Protein 5J49 (pdb70)

InterPro domains:
  IPR005771 UTP--glucose-1-phosphate uridylyltransferase, bacterial/archaeal-type [PTHR43197] (2-286)
  IPR005771 UTP--glucose-1-phosphate uridylyltransferase, bacterial/archaeal-type [TIGR01099] (4-265)
  IPR005771 UTP--glucose-1-phosphate uridylyltransferase, bacterial/archaeal-type [cd02541] (5-272)
  IPR005835 Nucleotidyl transferase domain [PF00483] (11-266)
  IPR029044 Nucleotide-diphospho-sugar transferases [G3DSA:3.90.550.10] (1-293)
  IPR029044 Nucleotide-diphospho-sugar transferases [SSF53448] (4-276)

B-factor: mean 33.37, std 14.98, range [12.01, 99.88]

Foldseek 3Di:
DAAAEEEEEFAAQLPQDPPVSVQGHLQQDDQQHGGLVLLQVVLCVLLVHAEYEYAYEGNVVSVCVQQDDDPVVLVVCVVVVPVVVNVVSCVSRDPRHHYHYDYDHDCQDDLSSVLRCLVVCDQFKYKYAYSLWRWDDVNRQLNVVSVVCVVPVAKEFEWAQADLQFLQVFWAFAADDDDVFKGFTQAIHHRDHSVPGRHRIGTDRIITHGSCLSVLQVPDDADDVRHTDSRSSVRVVSVPDTHMYGHTDTDIQNNSHPVSSVVSSLVVQCVDVVRNVVVVVCVVDPDPDDDD/DAAQEEEEEFAAQLPQDPPVSVQGTLQQDDQQHGGLVLLQVVLCVLLVHAEYEYAYEGNVVSVVVQQDDDPVVVVVCVVVVPPVVVVVSCVSRDPRHHYHYDYDHDCQDDLSSVLSCLVVQDQHKYKYAHSLWRWDAVVRQLNVVSVVCVVPVAKEFEWAQDDLQFQQVFWAFDADDDDVQKGFTPAIDHRDGSVPGRHRIGTDRIITHGSVLNVLQVVDDAPPVRHRPSRSSVRVVSVPDTYMYGHGDTDIQNSSHPVSSVVSSLVVQCVDVPRNVVVVVCVVDPDPDDDD

Organism: Paraburkholderia xenovorans (strain LB400) (NCBI:txid266265)

Sequence (584 aa):
LKVTKAVFPVAGLGTRFLPATKASSPKEMLPIVDKPLIQYAVEEAMAAGITEEMIFVTGRSKRRAIEDHFDKSYEIEAELQARGKDKLLELVRRSSIKPSHVDCFYVRQPEALGLGHAVLCCAEKLVGDNPFAVILADDLLYGTPPVMAQMIEVFDHYHSSVIGVEEIPAQETKSYGIVDGKEWEDSIIKMSGIVVEKPEPNVAPSNLGVVGRYVLKPRIFEHLRALKPGAGGELQLTDAIQSLLADEQVLAYKYHGTRFDCGSKLGYLKATVEFALRHPEVAADFEEYLRTRSPVLEGLKVTKAVFPVAGLGTRFLPATKASSPKEMLPIVDKPLIQYAVEEAMAAGITEMIFVTGRSKRRAIEDHFDKSYEIEAELQARGKDKLLELVRSSIKPSHVDCFYVRQPEALGLGHAVLCCAEKLVGDNPFAVILADDLLYGTPPVMAQMIEVFDHYHSSVIGVEEIPAQETKSYGIVDGKEWEDSIIKMSGIVEKPEPNVAPSNLGVVGRYVLKPRIFEHLRRALKPGAGGELQLTDAIQSLLADEQVLAYKYHGTRFDCGSKKLGYLKATVEFALRHPEVAADFEEYLRTRSPVLEG

Secondary structure (DSSP, 8-state):
----EEEEEE----GGGTTGGGSS-GGG-EETTEEHHHHHHHHHHHTT--EEEEEEBTBHHHHHHHHS--HHHHHHHHHTT-HHHHHHHHTTS-TT-EEEEEE-SS---HHHHHHHTHHHH-SS-EEEE-TTEEEE-SS-HHHHHHHHHHHH-SEEEEEEE--GGGGGGSEEEEEEE-STTEEEEEEEEES--GGG-S-SEEEEEEEEE-THHHHHHHHSPP-SS----HHHHHHHHHTTS-EEEEE--SEEEETTSHHHHHHHHHHHHTT-TTTHHHHHHHHHH--SS---/----EEEEEE----GGGTTGGGSS-GGG-EETTEEHHHHHHHHHHHTT--EEEEEEBTBHHHHHHHHS--HHHHHHHHHTT--HHHHHHHTTS-TT-EEEEEE-SS---HHHHHHHTHHHH-SS-EEEE-TTEEEE-SS-HHHHHHHHHHHH-SEEEEEEE--GGGGGGSEEEEEEEEETTEEEEEEEEES--GGG-S-SEEEEEEEEE-THHHHHHHHSPP-TTS---HHHHHHHHHTTS-EEEEE--SEEEETTSHHHHHHHHHHHHTT-TTTHHHHHHHHHH--S----

Solvent-accessible surface area: 27658 Å² total; per-residue (Å²): 96,74,8,52,19,0,0,0,20,1,28,10,95,8,94,39,15,90,118,67,0,158,72,30,0,42,8,31,17,62,0,57,93,55,15,0,0,16,36,3,2,64,12,0,52,57,11,51,1,36,7,0,1,0,1,1,23,78,35,21,122,9,0,0,56,38,5,16,88,38,131,132,80,30,58,103,24,100,93,207,49,24,93,86,92,10,100,104,30,120,65,28,57,27,117,109,1,40,6,2,0,6,23,12,51,79,96,30,43,46,0,38,2,0,36,25,0,36,53,6,1,35,131,56,14,0,0,0,0,40,2,21,15,4,16,79,10,95,62,43,1,0,13,6,0,18,108,13,3,73,135,58,91,6,0,0,0,0,0,43,102,8,78,68,143,80,1,47,76,36,9,0,0,58,33,65,83,128,55,95,46,14,11,23,16,73,11,8,70,66,115,10,113,37,134,112,24,59,34,56,19,0,22,2,2,3,15,0,1,56,33,130,0,7,102,18,0,145,86,42,97,84,43,121,60,17,46,16,83,7,14,72,0,3,70,42,1,26,83,107,47,69,1,0,0,20,66,25,95,44,72,46,18,64,0,24,39,115,112,6,50,97,111,0,38,51,86,32,8,64,150,31,129,139,61,23,80,110,47,108,80,115,73,171,77,122,68,121,86,179,137,140,103,75,7,50,17,0,0,0,20,1,25,12,94,9,97,42,13,81,118,68,1,154,75,31,1,40,8,29,20,65,0,54,92,54,15,1,0,14,37,3,1,52,13,0,46,58,13,51,1,35,6,0,0,0,0,0,22,85,34,29,76,30,0,0,67,39,5,16,80,43,129,128,83,62,58,100,27,128,92,201,59,32,121,82,89,33,70,106,33,65,58,27,56,32,113,116,1,31,5,0,0,5,29,9,61,91,91,28,43,45,1,40,2,0,38,30,0,41,78,5,1,36,130,57,13,0,0,0,0,37,2,22,15,5,15,69,9,91,79,42,1,0,19,6,0,16,102,9,4,71,129,67,96,5,0,0,0,0,0,38,104,9,82,65,134,84,2,46,76,40,8,0,0,53,37,59,111,140,46,92,36,14,9,69,8,73,12,14,58,58,112,12,110,35,148,113,25,62,35,57,19,0,21,4,2,3,15,0,0,56,33,133,0,8,97,10,0,140,83,31,190,77,34,125,45,25,72,18,71,5,10,65,0,2,71,40,0,28,84,103,45,47,0,0,0,19,61,22,94,45,69,48,16,64,0,25,40,120,112,7,44,101,110,0,40,50,86,29,8,61,156,31,132,141,60,22,81,111,50,110,83,115,74,173,77,117,65,120,94,175,149,136

Nearest PDB structures (foldseek):
  5j49-assembly1_A  TM=1.003E+00  e=2.544E-64  Paraburkholderia xenovorans LB400
  5ve7-assembly1_A  TM=9.934E-01  e=1.196E-54  Burkholderia ambifaria MC40-6
  5i1f-assembly1_A-2  TM=9.735E-01  e=1.030E-53  Burkholderia vietnamiensis G4
  8f73-assembly1_B-2  TM=9.270E-01  e=4.139E-38  Pseudomonas aeruginosa PAO1
  8f73-assembly2_C  TM=9.459E-01  e=2.964E-37  Pseudomonas aeruginosa PAO1

Radius of gyration: 27.29 Å; Cα contacts (8 Å, |Δi|>4): 1136; chains: 2; bounding box: 88×86×56 Å

Structure (mmCIF, N/CA/C/O backbone):
data_5J49
#
_entry.id   5J49
#
_cell.length_a   134.110
_cell.length_b   134.110
_cell.length_c   73.150
_cell.angle_alpha   90.000
_cell.angle_beta   90.000
_cell.angle_gamma   90.000
#
_symmetry.space_group_name_H-M   'P 41 21 2'
#
loop_
_entity.id
_entity.type
_entity.pdbx_description
1 polymer 'UTP--glucose-1-phosphate uridylyltransferase'
2 non-polymer 'SULFATE ION'
3 non-polymer 1,2-ETHANEDIOL
4 water water
#
loop_
_atom_site.group_PDB
_atom_site.id
_atom_site.type_symbol
_atom_site.label_atom_id
_atom_site.label_alt_id
_atom_site.label_comp_id
_atom_site.label_asym_id
_atom_site.label_entity_id
_atom_site.label_seq_id
_atom_site.pdbx_PDB_ins_code
_atom_site.Cartn_x
_atom_site.Cartn_y
_atom_site.Cartn_z
_atom_site.occupancy
_atom_site.B_iso_or_equiv
_atom_site.auth_seq_id
_atom_site.auth_comp_id
_atom_site.auth_asym_id
_atom_site.auth_atom_id
_atom_site.pdbx_PDB_model_num
ATOM 1 N N . LEU A 1 10 ? 21.032 74.954 -1.428 1.00 52.27 2 LEU A N 1
ATOM 2 C CA . LEU A 1 10 ? 21.609 73.707 -1.918 1.00 57.98 2 LEU A CA 1
ATOM 3 C C . LEU A 1 10 ? 23.023 73.528 -1.375 1.00 58.34 2 LEU A C 1
ATOM 4 O O . LEU A 1 10 ? 23.947 74.220 -1.804 1.00 71.03 2 LEU A O 1
ATOM 6 N N . LYS A 1 11 ? 23.188 72.605 -0.431 1.00 47.73 3 LYS A N 1
ATOM 7 C CA . LYS A 1 11 ? 24.482 72.344 0.187 1.00 41.01 3 LYS A CA 1
ATOM 8 C C . LYS A 1 11 ? 25.105 71.075 -0.388 1.00 34.81 3 LYS A C 1
ATOM 9 O O . LYS A 1 11 ? 24.407 70.103 -0.684 1.00 33.14 3 LYS A O 1
ATOM 11 N N . VAL A 1 12 ? 26.425 71.093 -0.543 1.00 27.97 4 VAL A N 1
ATOM 12 C CA . VAL A 1 12 ? 27.181 69.927 -0.997 1.00 22.80 4 VAL A CA 1
ATOM 13 C C . VAL A 1 12 ? 27.523 69.081 0.222 1.00 23.78 4 VAL A C 1
ATOM 14 O O . VAL A 1 12 ? 28.293 69.516 1.087 1.00 27.91 4 VAL A O 1
ATOM 18 N N . THR A 1 13 ? 26.974 67.863 0.296 1.00 21.56 5 THR A N 1
ATOM 19 C CA . THR A 1 13 ? 27.309 66.961 1.389 1.00 22.00 5 THR A CA 1
ATOM 20 C C . THR A 1 13 ? 28.027 65.700 0.930 1.00 18.44 5 THR A C 1
ATOM 21 O O . THR A 1 13 ? 28.377 64.871 1.775 1.00 20.52 5 THR A O 1
ATOM 25 N N . LYS A 1 14 ? 28.230 65.522 -0.375 1.00 18.33 6 LYS A N 1
ATOM 26 C CA . LYS A 1 14 ? 28.733 64.276 -0.939 1.00 19.43 6 LYS A CA 1
ATOM 27 C C . LYS A 1 14 ? 29.937 64.557 -1.819 1.00 16.19 6 LYS A C 1
ATOM 28 O O . LYS A 1 14 ? 29.962 65.554 -2.540 1.00 20.46 6 LYS A O 1
ATOM 34 N N . ALA A 1 15 ? 30.891 63.624 -1.824 1.00 16.48 7 ALA A N 1
ATOM 35 C CA . ALA A 1 15 ? 32.055 63.696 -2.694 1.00 16.10 7 ALA A CA 1
ATOM 36 C C . ALA A 1 15 ? 32.265 62.348 -3.358 1.00 17.17 7 ALA A C 1
ATOM 37 O O . ALA A 1 15 ? 32.112 61.307 -2.713 1.00 18.79 7 ALA A O 1
ATOM 39 N N . VAL A 1 16 ? 32.627 62.373 -4.639 1.00 15.51 8 VAL A N 1
ATOM 40 C CA . VAL A 1 16 ? 32.896 61.163 -5.415 1.00 15.60 8 VAL A CA 1
ATOM 41 C C . VAL A 1 16 ? 34.397 61.057 -5.632 1.00 16.85 8 VAL A C 1
ATOM 42 O O . VAL A 1 16 ? 35.015 61.986 -6.165 1.00 16.39 8 VAL A O 1
ATOM 46 N N . PHE A 1 17 ? 34.977 59.924 -5.231 1.00 14.71 9 PHE A N 1
ATOM 47 C CA . PHE A 1 17 ? 36.416 59.674 -5.364 1.00 18.15 9 PHE A CA 1
ATOM 48 C C . PHE A 1 17 ? 36.655 58.497 -6.299 1.00 17.75 9 PHE A C 1
ATOM 49 O O . PHE A 1 17 ? 36.485 57.337 -5.887 1.00 16.83 9 PHE A O 1
ATOM 57 N N . PRO A 1 18 ? 37.084 58.725 -7.540 1.00 17.85 10 PRO A N 1
ATOM 58 C CA . PRO A 1 18 ? 37.536 57.612 -8.393 1.00 19.17 10 PRO A CA 1
ATOM 59 C C . PRO A 1 18 ? 38.840 57.035 -7.856 1.00 28.89 10 PRO A C 1
ATOM 60 O O . PRO A 1 18 ? 39.843 57.745 -7.743 1.00 22.79 10 PRO A O 1
ATOM 64 N N . VAL A 1 19 ? 38.825 55.744 -7.508 1.00 21.59 11 VAL A N 1
ATOM 65 C CA . VAL A 1 19 ? 39.979 55.136 -6.847 1.00 19.61 11 VAL A CA 1
ATOM 66 C C . VAL A 1 19 ? 40.318 53.806 -7.505 1.00 24.88 11 VAL A C 1
ATOM 67 O O . VAL A 1 19 ? 40.658 52.826 -6.830 1.00 26.81 11 VAL A O 1
ATOM 71 N N . ALA A 1 20 ? 40.235 53.770 -8.821 1.00 23.14 12 ALA A N 1
ATOM 72 C CA . ALA A 1 20 ? 40.664 52.621 -9.602 1.00 36.16 12 ALA A CA 1
ATOM 73 C C . ALA A 1 20 ? 41.948 52.931 -10.369 1.00 41.52 12 ALA A C 1
ATOM 74 O O . ALA A 1 20 ? 42.101 52.540 -11.528 1.00 42.72 12 ALA A O 1
ATOM 76 N N . GLY A 1 21 ? 42.876 53.646 -9.729 1.00 37.26 13 GLY A N 1
ATOM 77 C CA . GLY A 1 21 ? 44.056 54.146 -10.421 1.00 36.40 13 GLY A CA 1
ATOM 78 C C . GLY A 1 21 ? 45.087 53.062 -10.662 1.00 38.37 13 GLY A C 1
ATOM 79 O O . GLY A 1 21 ? 45.623 52.492 -9.701 1.00 31.65 13 GLY A O 1
ATOM 80 N N . LEU A 1 22 ? 45.393 52.778 -11.936 1.00 40.80 14 LEU A N 1
ATOM 81 C CA . LEU A 1 22 ? 46.342 51.720 -12.264 1.00 37.74 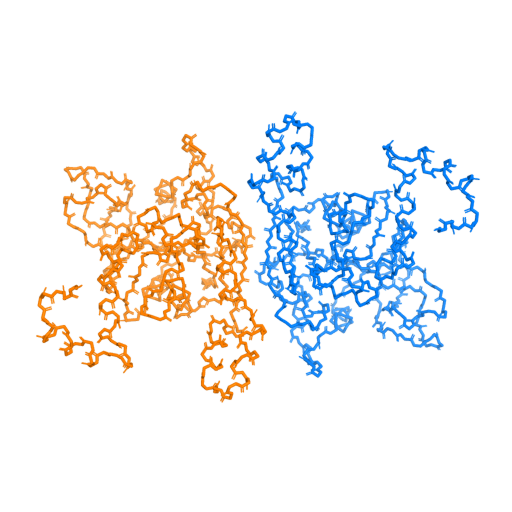14 LEU A CA 1
ATOM 82 C C . LEU A 1 22 ? 47.748 52.047 -11.775 1.00 39.37 14 LEU A C 1
ATOM 83 O O . LEU A 1 22 ? 48.486 51.149 -11.349 1.00 44.99 14 LEU A O 1
ATOM 88 N N . GLY A 1 23 ? 48.142 53.316 -11.837 1.00 34.63 15 GLY A N 1
ATOM 89 C CA . GLY A 1 23 ? 49.476 53.707 -11.423 1.00 37.62 15 GLY A CA 1
ATOM 90 C C . GLY A 1 23 ? 50.600 53.066 -12.221 1.00 37.33 15 GLY A C 1
ATOM 91 O O . GLY A 1 23 ? 51.588 52.606 -11.637 1.00 33.02 15 GLY A O 1
ATOM 92 N N . THR A 1 24 ? 50.478 53.053 -13.554 1.00 34.47 16 THR A N 1
ATOM 93 C CA . THR A 1 24 ? 51.519 52.462 -14.389 1.00 35.86 16 THR A CA 1
ATOM 94 C C . THR A 1 24 ? 52.892 53.037 -14.059 1.00 38.95 16 THR A C 1
ATOM 95 O O . THR A 1 24 ? 53.903 52.322 -14.107 1.00 32.23 16 THR A O 1
ATOM 99 N N . ARG A 1 25 ? 52.949 54.328 -13.705 1.00 38.19 17 ARG A N 1
ATOM 100 C CA . ARG A 1 25 ? 54.232 54.929 -13.361 1.00 39.79 17 ARG A CA 1
ATOM 101 C C . ARG A 1 25 ? 54.724 54.482 -11.997 1.00 35.90 17 ARG A C 1
ATOM 102 O O . ARG A 1 25 ? 55.864 54.798 -11.628 1.00 37.86 17 ARG A O 1
ATOM 104 N N . PHE A 1 26 ? 53.904 53.736 -11.258 1.00 29.48 18 PHE A N 1
ATOM 105 C CA . PHE A 1 26 ? 54.265 53.235 -9.942 1.00 26.59 18 PHE A CA 1
ATOM 106 C C . PHE A 1 26 ? 54.309 51.717 -9.880 1.00 26.27 18 PHE A C 1
ATOM 107 O O . PHE A 1 26 ? 54.466 51.169 -8.790 1.00 30.20 18 PHE A O 1
ATOM 115 N N . LEU A 1 27 ? 54.153 51.020 -10.998 1.00 23.70 19 LEU A N 1
ATOM 116 C CA . LEU A 1 27 ? 54.365 49.579 -10.934 1.00 20.23 19 LEU A CA 1
ATOM 117 C C . LEU A 1 27 ? 55.833 49.320 -10.618 1.00 21.61 19 LEU A C 1
ATOM 118 O O . LEU A 1 27 ? 56.714 50.002 -11.158 1.00 24.94 19 LEU A O 1
ATOM 123 N N . PRO A 1 28 ? 56.142 48.306 -9.799 1.00 20.43 20 PRO A N 1
ATOM 124 C CA . PRO A 1 28 ? 55.246 47.279 -9.254 1.00 19.48 20 PRO A CA 1
ATOM 125 C C . PRO A 1 28 ? 54.479 47.639 -7.983 1.00 18.68 20 PRO A C 1
ATOM 126 O O . PRO A 1 28 ? 53.682 46.814 -7.531 1.00 20.70 20 PRO A O 1
ATOM 130 N N . ALA A 1 29 ? 54.672 48.840 -7.415 1.00 17.42 21 ALA A N 1
ATOM 131 C CA . ALA A 1 29 ? 54.035 49.140 -6.134 1.00 22.42 21 ALA A CA 1
ATOM 132 C C . ALA A 1 29 ? 52.511 49.065 -6.220 1.00 20.31 21 ALA A C 1
ATOM 133 O O . ALA A 1 29 ? 51.848 48.640 -5.265 1.00 20.06 21 ALA A O 1
ATOM 135 N N . THR A 1 30 ? 51.939 49.445 -7.362 1.00 16.40 22 THR A N 1
ATOM 136 C CA . THR A 1 30 ? 50.493 49.454 -7.548 1.00 17.08 22 THR A CA 1
ATOM 137 C C . THR A 1 30 ? 49.955 48.131 -8.090 1.00 16.95 22 THR A C 1
ATOM 138 O O . THR A 1 30 ? 48.810 48.078 -8.551 1.00 19.01 22 THR A O 1
ATOM 142 N N . LYS A 1 31 ? 50.752 47.067 -8.031 1.00 17.42 23 LYS A N 1
ATOM 143 C CA . LYS A 1 31 ? 50.280 45.751 -8.448 1.00 18.33 23 LYS A CA 1
ATOM 144 C C . LYS A 1 31 ? 49.000 45.349 -7.721 1.00 22.27 23 LYS A C 1
ATOM 145 O O . LYS A 1 31 ? 48.071 44.818 -8.336 1.00 21.15 23 LYS A O 1
ATOM 151 N N . ALA A 1 32 ? 48.945 45.579 -6.411 1.00 19.22 24 ALA A N 1
ATOM 152 C CA . ALA A 1 32 ? 47.872 45.052 -5.573 1.00 23.82 24 ALA A CA 1
ATOM 153 C C . ALA A 1 32 ? 47.107 46.151 -4.862 1.00 21.81 24 ALA A C 1
ATOM 154 O O . ALA A 1 32 ? 46.303 45.863 -3.960 1.00 22.95 24 ALA A O 1
ATOM 156 N N . SER A 1 33 ? 47.329 47.403 -5.242 1.00 17.21 25 SER A N 1
ATOM 157 C CA A SER A 1 33 ? 46.645 48.503 -4.597 0.53 17.43 25 SER A CA 1
ATOM 158 C CA B SER A 1 33 ? 46.703 48.523 -4.566 0.47 18.27 25 SER A CA 1
ATOM 159 C C . SER A 1 33 ? 46.598 49.660 -5.570 1.00 23.69 25 SER A C 1
ATOM 160 O O . SER A 1 33 ? 47.538 49.849 -6.345 1.00 18.30 25 SER A O 1
ATOM 165 N N . PRO A 1 34 ? 45.521 50.434 -5.578 1.00 19.80 26 PRO A N 1
ATOM 166 C CA . PRO A 1 34 ? 45.435 51.550 -6.528 1.00 17.67 26 PRO A CA 1
ATOM 167 C C . PRO A 1 34 ? 46.426 52.643 -6.164 1.00 16.60 26 PRO A C 1
ATOM 168 O O . PRO A 1 34 ? 46.878 52.755 -5.024 1.00 21.00 26 PRO A O 1
ATOM 172 N N . LYS A 1 35 ? 46.777 53.463 -7.158 1.00 18.80 27 LYS A N 1
ATOM 173 C CA . LYS A 1 35 ? 47.726 54.533 -6.872 1.00 18.35 27 LYS A CA 1
ATOM 174 C C . LYS A 1 35 ? 47.203 55.497 -5.820 1.00 17.77 27 LYS A C 1
ATOM 175 O O . LYS A 1 35 ? 48.002 56.121 -5.121 1.00 20.61 27 LYS A O 1
ATOM 181 N N . GLU A 1 36 ? 45.883 55.583 -5.643 1.00 18.07 28 GLU A N 1
ATOM 182 C CA . GLU A 1 36 ? 45.339 56.466 -4.628 1.00 15.04 28 GLU A CA 1
ATOM 183 C C . GLU A 1 36 ? 45.600 55.974 -3.209 1.00 16.70 28 GLU A C 1
ATOM 184 O O . GLU A 1 36 ? 45.343 56.723 -2.258 1.00 17.34 28 GLU A O 1
ATOM 190 N N . MET A 1 37 ? 46.118 54.759 -3.041 1.00 13.76 29 MET A N 1
ATOM 191 C CA . MET A 1 37 ? 46.493 54.266 -1.727 1.00 15.06 29 MET A CA 1
ATOM 192 C C . MET A 1 37 ? 47.967 54.486 -1.410 1.00 15.80 29 MET A C 1
ATOM 193 O O . MET A 1 37 ? 48.404 54.123 -0.312 1.00 17.20 29 MET A O 1
ATOM 198 N N . LEU A 1 38 ? 48.737 55.081 -2.325 1.00 15.48 30 LEU A N 1
ATOM 199 C CA . LEU A 1 38 ? 50.145 55.329 -2.044 1.00 17.45 30 LEU A CA 1
ATOM 200 C C . LEU A 1 38 ? 50.275 56.250 -0.836 1.00 16.95 30 LEU A C 1
ATOM 201 O O . LEU A 1 38 ? 49.569 57.260 -0.753 1.00 18.87 30 LEU A O 1
ATOM 206 N N . PRO A 1 39 ? 51.177 55.954 0.102 1.00 19.22 31 PRO A N 1
ATOM 207 C CA . PRO A 1 39 ? 51.310 56.815 1.280 1.00 16.63 31 PRO A CA 1
ATOM 208 C C . PRO A 1 39 ? 52.219 57.997 1.007 1.00 19.14 31 PRO A C 1
ATOM 209 O O . PRO A 1 39 ? 53.228 57.894 0.301 1.00 21.60 31 PRO A O 1
ATOM 213 N N . ILE A 1 40 ? 51.854 59.125 1.582 1.00 17.95 32 ILE A N 1
ATOM 214 C CA . ILE A 1 40 ? 52.729 60.284 1.647 1.00 18.43 32 ILE A CA 1
ATOM 215 C C . ILE A 1 40 ? 53.169 60.364 3.103 1.00 21.43 32 ILE A C 1
ATOM 216 O O . ILE A 1 40 ? 52.386 60.754 3.981 1.00 20.47 32 ILE A O 1
ATOM 221 N N . VAL A 1 41 ? 54.409 59.952 3.351 1.00 22.41 33 VAL A N 1
ATOM 222 C CA . VAL A 1 41 ? 55.002 59.766 4.673 1.00 23.19 33 VAL A CA 1
ATOM 223 C C . VAL A 1 41 ? 54.290 58.635 5.405 1.00 24.68 33 VAL A C 1
ATOM 224 O O . VAL A 1 41 ? 54.823 57.528 5.524 1.00 27.29 33 VAL A O 1
ATOM 228 N N . ASP A 1 42 ? 53.088 58.901 5.913 1.00 20.53 34 ASP A N 1
ATOM 229 C CA . ASP A 1 42 ? 52.407 57.882 6.702 1.00 23.63 34 ASP A CA 1
ATOM 230 C C . ASP A 1 42 ? 50.903 57.878 6.469 1.00 22.25 34 ASP A C 1
ATOM 231 O O . ASP A 1 42 ? 50.159 57.411 7.334 1.00 25.39 34 ASP A O 1
ATOM 236 N N . LYS A 1 43 ? 50.434 58.398 5.337 1.00 19.32 35 LYS A N 1
ATOM 237 C CA . LYS A 1 43 ? 48.995 58.529 5.146 1.00 18.72 35 LYS A CA 1
ATOM 238 C C . LYS A 1 43 ? 48.685 58.355 3.666 1.00 16.92 35 LYS A C 1
ATOM 239 O O . LYS A 1 43 ? 49.340 58.995 2.838 1.00 18.61 35 LYS A O 1
ATOM 245 N N . PRO A 1 44 ? 47.719 57.511 3.298 1.00 17.14 36 PRO A N 1
ATOM 246 C CA . PRO A 1 44 ? 47.431 57.312 1.871 1.00 18.96 36 PRO A CA 1
ATOM 247 C C . PRO A 1 44 ? 46.902 58.582 1.234 1.00 19.10 36 PRO A C 1
ATOM 248 O O . PRO A 1 44 ? 46.205 59.376 1.876 1.00 17.03 36 PRO A O 1
ATOM 252 N N . LEU A 1 45 ? 47.224 58.761 -0.056 1.00 17.11 37 LEU A N 1
ATOM 253 C CA . LEU A 1 45 ? 46.701 59.902 -0.816 1.00 14.05 37 LEU A CA 1
ATOM 254 C C . LEU A 1 45 ? 45.191 60.050 -0.665 1.00 17.97 37 LEU A C 1
ATOM 255 O O . LEU A 1 45 ? 44.681 61.168 -0.505 1.00 17.15 37 LEU A O 1
ATOM 260 N N . ILE A 1 46 ? 44.458 58.938 -0.715 1.00 15.59 38 ILE A N 1
ATOM 261 C CA . ILE A 1 46 ? 43.000 59.045 -0.655 1.00 16.17 38 ILE A CA 1
ATOM 262 C C . ILE A 1 46 ? 42.553 59.575 0.701 1.00 18.97 38 ILE A C 1
ATOM 263 O O . ILE A 1 46 ? 41.502 60.213 0.802 1.00 15.65 38 ILE A O 1
ATOM 268 N N . GLN A 1 47 ? 43.322 59.336 1.765 1.00 16.80 39 GLN A N 1
ATOM 269 C CA . GLN A 1 47 ? 42.907 59.875 3.054 1.00 15.21 39 GLN A CA 1
ATOM 270 C C . GLN A 1 47 ? 43.131 61.382 3.114 1.00 15.30 39 GLN A C 1
ATOM 271 O O . GLN A 1 47 ? 42.312 62.107 3.686 1.00 17.42 39 GLN A O 1
ATOM 277 N N . TYR A 1 48 ? 44.233 61.876 2.523 1.00 16.22 40 TYR A N 1
ATOM 278 C CA . TYR A 1 48 ? 44.374 63.323 2.376 1.00 18.45 40 TYR A CA 1
ATOM 279 C C . TYR A 1 48 ? 43.158 63.907 1.673 1.00 19.63 40 TYR A C 1
ATOM 280 O O . TYR A 1 48 ? 42.640 64.959 2.070 1.00 18.40 40 TYR A O 1
ATOM 289 N N . ALA A 1 49 ? 42.693 63.227 0.622 1.00 16.89 41 ALA A N 1
ATOM 290 C CA . ALA A 1 49 ? 41.598 63.751 -0.188 1.00 16.44 41 ALA A CA 1
ATOM 291 C C . ALA A 1 49 ? 40.297 63.750 0.595 1.00 16.44 41 ALA A C 1
ATOM 292 O O . ALA A 1 49 ? 39.527 64.713 0.524 1.00 16.84 41 ALA A O 1
ATOM 294 N N . VAL A 1 50 ? 40.040 62.674 1.340 1.00 16.10 42 VAL A N 1
ATOM 295 C CA . VAL A 1 50 ? 38.834 62.611 2.162 1.00 13.59 42 VAL A CA 1
ATOM 296 C C . VAL A 1 50 ? 38.878 63.678 3.250 1.00 16.64 42 VAL A C 1
ATOM 297 O O . VAL A 1 50 ? 37.860 64.319 3.549 1.00 17.27 42 VAL A O 1
ATOM 301 N N . GLU A 1 51 ? 40.054 63.908 3.842 1.00 16.35 43 GLU A N 1
ATOM 302 C CA . GLU A 1 51 ? 40.154 64.955 4.859 1.00 18.34 43 GLU A CA 1
ATOM 303 C C . GLU A 1 51 ? 39.896 66.335 4.266 1.00 17.89 43 GLU A C 1
ATOM 304 O O . GLU A 1 51 ? 39.310 67.204 4.935 1.00 17.41 43 GLU A O 1
ATOM 310 N N . GLU A 1 52 ? 40.331 66.553 3.016 1.00 18.19 44 GLU A N 1
ATOM 311 C CA . GLU A 1 52 ? 40.058 67.816 2.340 1.00 17.86 44 GLU A CA 1
ATOM 312 C C . GLU A 1 52 ? 38.563 67.984 2.126 1.00 19.38 44 GLU A C 1
ATOM 313 O O . GLU A 1 52 ? 38.008 69.048 2.398 1.00 19.90 44 GLU A O 1
ATOM 319 N N . ALA A 1 53 ? 37.886 66.914 1.694 1.00 16.19 45 ALA A N 1
ATOM 320 C CA . ALA A 1 53 ? 36.435 66.968 1.569 1.00 18.29 45 ALA A CA 1
ATOM 321 C C . ALA A 1 53 ? 35.772 67.254 2.911 1.00 19.99 45 ALA A C 1
ATOM 322 O O . ALA A 1 53 ? 34.847 68.064 2.983 1.00 18.67 45 ALA A O 1
ATOM 324 N N . MET A 1 54 ? 36.220 66.589 3.983 1.00 17.60 46 MET A N 1
ATOM 325 C CA . MET A 1 54 ? 35.661 66.866 5.306 1.00 17.00 46 MET A CA 1
ATOM 326 C C . MET A 1 54 ? 35.832 68.335 5.690 1.00 23.64 46 MET A C 1
ATOM 327 O O . MET A 1 54 ? 34.925 68.952 6.266 1.00 19.34 46 MET A O 1
ATOM 332 N N . ALA A 1 55 ? 36.982 68.918 5.358 1.00 18.52 47 ALA A N 1
ATOM 333 C CA . ALA A 1 55 ? 37.214 70.320 5.684 1.00 20.50 47 ALA A CA 1
ATOM 334 C C . ALA A 1 55 ? 36.262 71.240 4.924 1.00 20.76 47 ALA A C 1
ATOM 335 O O . ALA A 1 55 ? 36.022 72.375 5.355 1.00 23.77 47 ALA A O 1
ATOM 337 N N . ALA A 1 56 ? 35.693 70.761 3.818 1.00 21.72 48 ALA A N 1
ATOM 338 C CA . ALA A 1 56 ? 34.723 71.507 3.030 1.00 21.66 48 ALA A CA 1
ATOM 339 C C . ALA A 1 56 ? 33.288 71.242 3.460 1.00 27.11 48 ALA A C 1
ATOM 340 O O . ALA A 1 56 ? 32.358 71.708 2.792 1.00 23.04 48 ALA A O 1
ATOM 342 N N . GLY A 1 57 ? 33.089 70.515 4.559 1.00 20.97 49 GLY A N 1
ATOM 343 C CA . GLY A 1 57 ? 31.758 70.256 5.078 1.00 22.96 49 GLY A CA 1
ATOM 344 C C . GLY A 1 57 ? 31.106 69.000 4.542 1.00 20.25 49 GLY A C 1
ATOM 345 O O . GLY A 1 57 ? 29.927 68.755 4.845 1.00 24.49 49 GLY A O 1
ATOM 346 N N . ILE A 1 58 ? 31.824 68.218 3.754 1.00 21.92 50 ILE A N 1
ATOM 347 C CA . ILE A 1 58 ? 31.286 67.020 3.116 1.00 22.53 50 ILE A CA 1
ATOM 348 C C . ILE A 1 58 ? 31.333 65.857 4.100 1.00 21.17 50 ILE A C 1
ATOM 349 O O . ILE A 1 58 ? 32.320 65.669 4.823 1.00 20.56 50 ILE A O 1
ATOM 354 N N . THR A 1 59 ? 30.235 65.093 4.166 1.00 20.40 51 THR A N 1
ATOM 355 C CA . THR A 1 59 ? 30.113 64.020 5.138 1.00 23.53 51 THR A CA 1
ATOM 356 C C . THR A 1 59 ? 29.820 62.649 4.533 1.00 26.24 51 THR A C 1
ATOM 357 O O . THR A 1 59 ? 29.831 61.659 5.276 1.00 24.96 51 THR A O 1
ATOM 361 N N . GLU A 1 60 ? 29.549 62.553 3.234 1.00 17.08 52 GLU A N 1
ATOM 362 C CA A GLU A 1 60 ? 29.307 61.270 2.579 0.58 17.38 52 GLU A CA 1
ATOM 363 C CA B GLU A 1 60 ? 29.306 61.272 2.576 0.42 17.84 52 GLU A CA 1
ATOM 364 C C . GLU A 1 60 ? 30.354 61.063 1.498 1.00 17.54 52 GLU A C 1
ATOM 365 O O . GLU A 1 60 ? 30.413 61.830 0.533 1.00 19.24 52 GLU A O 1
ATOM 376 N N . MET A 1 61 ? 31.162 60.016 1.646 1.00 18.37 53 MET A N 1
ATOM 377 C CA . MET A 1 61 ? 32.268 59.746 0.738 1.00 17.07 53 MET A CA 1
ATOM 378 C C . MET A 1 61 ? 31.864 58.578 -0.145 1.00 18.88 53 MET A C 1
ATOM 379 O O . MET A 1 61 ? 31.560 57.495 0.359 1.00 18.94 53 MET A O 1
ATOM 384 N N . ILE A 1 62 ? 31.844 58.800 -1.445 1.00 14.64 54 ILE A N 1
ATOM 385 C CA . ILE A 1 62 ? 31.460 57.770 -2.405 1.00 15.40 54 ILE A CA 1
ATOM 386 C C . ILE A 1 62 ? 32.722 57.352 -3.139 1.00 16.11 54 ILE A C 1
ATOM 387 O O . ILE A 1 62 ? 33.318 58.157 -3.864 1.00 15.63 54 ILE A O 1
ATOM 392 N N . PHE A 1 63 ? 33.146 56.102 -2.958 1.00 14.31 55 PHE A N 1
ATOM 393 C CA . PHE A 1 63 ? 34.350 55.589 -3.598 1.00 16.59 55 PHE A CA 1
ATOM 394 C C . PHE A 1 63 ? 33.957 54.763 -4.814 1.00 18.01 55 PHE A C 1
ATOM 395 O O . PHE A 1 63 ? 33.175 53.820 -4.695 1.00 17.61 55 PHE A O 1
ATOM 403 N N . VAL A 1 64 ? 34.492 55.118 -5.973 1.00 17.19 56 VAL A N 1
ATOM 404 C CA . VAL A 1 64 ? 34.259 54.372 -7.200 1.00 18.99 56 VAL A CA 1
ATOM 405 C C . VAL A 1 64 ? 35.486 53.490 -7.400 1.00 21.84 56 VAL A C 1
ATOM 406 O O . VAL A 1 64 ? 36.548 53.972 -7.804 1.00 20.29 56 VAL A O 1
ATOM 410 N N . THR A 1 65 ? 35.345 52.196 -7.120 1.00 19.14 57 THR A N 1
ATOM 411 C CA . THR A 1 65 ? 36.469 51.267 -7.077 1.00 19.04 57 THR A CA 1
ATOM 412 C C . THR A 1 65 ? 36.613 50.474 -8.369 1.00 20.75 57 THR A C 1
ATOM 413 O O . THR A 1 65 ? 35.682 50.343 -9.168 1.00 22.49 57 THR A O 1
ATOM 417 N N . GLY A 1 66 ? 37.807 49.912 -8.548 1.00 23.35 58 GLY A N 1
ATOM 418 C CA . GLY A 1 66 ? 38.061 49.004 -9.647 1.00 25.63 58 GLY A CA 1
ATOM 419 C C . GLY A 1 66 ? 38.850 47.806 -9.172 1.00 30.02 58 GLY A C 1
ATOM 420 O O . GLY A 1 66 ? 38.399 47.087 -8.277 1.00 23.59 58 GLY A O 1
ATOM 421 N N . ARG A 1 67 ? 40.032 47.577 -9.734 1.00 29.74 59 ARG A N 1
ATOM 422 C CA . ARG A 1 67 ? 40.838 46.470 -9.243 1.00 35.87 59 ARG A CA 1
ATOM 423 C C . ARG A 1 67 ? 41.329 46.776 -7.832 1.00 25.88 59 ARG A C 1
ATOM 424 O O . ARG A 1 67 ? 41.458 47.937 -7.433 1.00 31.74 59 ARG A O 1
ATOM 432 N N . SER A 1 68 ? 41.594 45.713 -7.075 1.00 31.58 60 SER A N 1
ATOM 433 C CA . SER A 1 68 ? 42.144 45.839 -5.728 1.00 29.21 60 SER A CA 1
ATOM 434 C C . SER A 1 68 ? 41.268 46.729 -4.852 1.00 26.90 60 SER A C 1
ATOM 435 O O . SER A 1 68 ? 41.762 47.505 -4.040 1.00 25.55 60 SER A O 1
ATOM 438 N N . LYS A 1 69 ? 39.949 46.624 -5.028 1.00 20.86 61 LYS A N 1
ATOM 439 C CA . LYS A 1 69 ? 39.031 47.428 -4.226 1.00 21.66 61 LYS A CA 1
ATOM 440 C C . LYS A 1 69 ? 39.291 47.243 -2.736 1.00 18.71 61 LYS A C 1
ATOM 441 O O . LYS A 1 69 ? 39.009 48.146 -1.939 1.00 17.66 61 LYS A O 1
ATOM 447 N N . ARG A 1 70 ? 39.851 46.088 -2.362 1.00 23.76 62 ARG A N 1
ATOM 448 C CA A ARG A 1 70 ? 40.086 45.704 -0.971 0.46 27.39 62 ARG A CA 1
ATOM 449 C CA B ARG A 1 70 ? 39.941 45.816 -0.943 0.54 26.73 62 ARG A CA 1
ATOM 450 C C . ARG A 1 70 ? 40.942 46.723 -0.240 1.00 23.09 62 ARG A C 1
ATOM 451 O O . ARG A 1 70 ? 40.756 46.982 0.954 1.00 18.24 62 ARG A O 1
ATOM 466 N N . ALA A 1 71 ? 41.964 47.242 -0.929 1.00 20.81 63 ALA A N 1
ATOM 467 C CA . ALA A 1 71 ? 42.875 48.175 -0.272 1.00 23.27 63 ALA A CA 1
ATOM 468 C C . ALA A 1 71 ? 42.151 49.432 0.183 1.00 23.11 63 ALA A C 1
ATOM 469 O O . ALA A 1 71 ? 42.429 49.963 1.266 1.00 21.97 63 ALA A O 1
ATOM 471 N N . ILE A 1 72 ? 41.217 49.922 -0.634 1.00 17.21 64 ILE A N 1
ATOM 472 C CA . ILE A 1 72 ? 40.431 51.101 -0.278 1.00 14.76 64 ILE A CA 1
ATOM 473 C C . ILE A 1 72 ? 39.423 50.758 0.809 1.00 16.28 64 ILE A C 1
ATOM 474 O O . ILE A 1 72 ? 39.302 51.459 1.817 1.00 15.31 64 ILE A O 1
ATOM 479 N N . GLU A 1 73 ? 38.651 49.702 0.594 1.00 16.28 65 GLU A N 1
ATOM 480 C CA . GLU A 1 73 ? 37.598 49.356 1.543 1.00 16.69 65 GLU A CA 1
ATOM 481 C C . GLU A 1 73 ? 38.182 49.102 2.925 1.00 16.36 65 GLU A C 1
ATOM 482 O O . GLU A 1 73 ? 37.676 49.615 3.933 1.00 20.27 65 GLU A O 1
ATOM 488 N N . ASP A 1 74 ? 39.260 48.318 2.992 1.00 17.22 66 ASP A N 1
ATOM 489 C CA . ASP A 1 74 ? 39.800 47.975 4.294 1.00 18.24 66 ASP A CA 1
ATOM 490 C C . ASP A 1 74 ? 40.472 49.163 4.957 1.00 17.84 66 ASP A C 1
ATOM 491 O O . ASP A 1 74 ? 40.637 49.149 6.178 1.00 18.78 66 ASP A O 1
ATOM 496 N N . HIS A 1 75 ? 40.864 50.180 4.184 1.00 16.80 67 HIS A N 1
ATOM 497 C CA . HIS A 1 75 ? 41.420 51.382 4.806 1.00 16.53 67 HIS A CA 1
ATOM 498 C C . HIS A 1 75 ? 40.352 52.142 5.589 1.00 16.27 67 HIS A C 1
ATOM 499 O O . HIS A 1 75 ? 40.578 52.551 6.736 1.00 16.92 67 HIS A O 1
ATOM 506 N N . PHE A 1 76 ? 39.177 52.342 4.987 1.00 15.56 68 PHE A N 1
ATOM 507 C CA . PHE A 1 76 ? 38.170 53.186 5.634 1.00 15.86 68 PHE A CA 1
ATOM 508 C C . PHE A 1 76 ? 37.202 52.402 6.505 1.00 20.02 68 PHE A C 1
ATOM 509 O O . PHE A 1 76 ? 36.649 52.971 7.456 1.00 18.08 68 PHE A O 1
ATOM 517 N N . ASP A 1 77 ? 36.999 51.111 6.228 1.00 16.84 69 ASP A N 1
ATOM 518 C CA . ASP A 1 77 ? 36.066 50.325 7.015 1.00 17.98 69 ASP A CA 1
ATOM 519 C C . ASP A 1 77 ? 36.701 49.889 8.329 1.00 21.12 69 ASP A C 1
ATOM 520 O O . ASP A 1 77 ? 37.917 49.784 8.455 1.00 20.10 69 ASP A O 1
ATOM 525 N N . LYS A 1 78 ? 35.857 49.611 9.318 1.00 20.59 70 LYS A N 1
ATOM 526 C CA . LYS A 1 78 ? 36.373 49.167 10.609 1.00 24.01 70 LYS A CA 1
ATOM 527 C C . LYS A 1 78 ? 37.158 47.866 10.467 1.00 27.67 70 LYS A C 1
ATOM 528 O O . LYS A 1 78 ? 36.767 46.958 9.727 1.00 30.11 70 LYS A O 1
ATOM 534 N N . SER A 1 79 ? 38.283 47.775 11.176 1.00 24.13 71 SER A N 1
ATOM 535 C CA . SER A 1 79 ? 39.060 46.540 11.240 1.00 33.26 71 SER A CA 1
ATOM 536 C C . SER A 1 79 ? 39.059 46.032 12.668 1.00 37.25 71 SER A C 1
ATOM 537 O O . SER A 1 79 ? 39.596 46.690 13.565 1.00 33.48 71 SER A O 1
ATOM 540 N N . TYR A 1 80 ? 38.457 44.858 12.870 1.00 40.15 72 TYR A N 1
ATOM 541 C CA . TYR A 1 80 ? 38.489 44.217 14.177 1.00 42.20 72 TYR A CA 1
ATOM 542 C C . TYR A 1 80 ? 39.876 43.690 14.512 1.00 33.08 72 TYR A C 1
ATOM 543 O O . TYR A 1 80 ? 40.300 43.742 15.669 1.00 35.08 72 TYR A O 1
ATOM 552 N N . GLU A 1 81 ? 40.595 43.159 13.520 1.00 45.03 73 GLU A N 1
ATOM 553 C CA . GLU A 1 81 ? 41.886 42.546 13.816 1.00 46.48 73 GLU A CA 1
ATOM 554 C C . GLU A 1 81 ? 42.922 43.597 14.199 1.00 48.77 73 GLU A C 1
ATOM 555 O O . GLU A 1 81 ? 43.722 43.380 15.119 1.00 53.34 73 GLU A O 1
ATOM 561 N N . ILE A 1 82 ? 42.926 44.745 13.512 1.00 42.78 74 ILE A N 1
ATOM 562 C CA . ILE A 1 82 ? 43.938 45.752 13.821 1.00 40.29 74 ILE A CA 1
ATOM 563 C C . ILE A 1 82 ? 43.647 46.404 15.167 1.00 38.55 74 ILE A C 1
ATOM 564 O O . ILE A 1 82 ? 44.566 46.689 15.942 1.00 45.19 74 ILE A O 1
ATOM 569 N N . GLU A 1 83 ? 42.374 46.639 15.482 1.00 37.97 75 GLU A N 1
ATOM 570 C CA . GLU A 1 83 ? 42.085 47.195 16.794 1.00 41.63 75 GLU A CA 1
ATOM 571 C C . GLU A 1 83 ? 42.387 46.173 17.877 1.00 52.13 75 GLU A C 1
ATOM 572 O O . GLU A 1 83 ? 42.734 46.550 19.003 1.00 62.53 75 GLU A O 1
ATOM 578 N N . ALA A 1 84 ? 42.294 44.878 17.550 1.00 41.31 76 ALA A N 1
ATOM 579 C CA . ALA A 1 84 ? 42.718 43.854 18.502 1.00 49.85 76 ALA A CA 1
ATOM 580 C C . ALA A 1 84 ? 44.216 43.947 18.774 1.00 51.67 76 ALA A C 1
ATOM 581 O O . ALA A 1 84 ? 44.646 43.979 19.931 1.00 43.88 76 ALA A O 1
ATOM 583 N N . GLU A 1 85 ? 45.028 43.995 17.712 1.00 52.95 77 GLU A N 1
ATOM 584 C CA . GLU A 1 85 ? 46.471 44.140 17.888 1.00 59.78 77 GLU A CA 1
ATOM 585 C C . GLU A 1 85 ? 46.810 45.398 18.678 1.00 60.01 77 GLU A C 1
ATOM 586 O O . GLU A 1 85 ? 47.682 45.374 19.557 1.00 61.18 77 GLU A O 1
ATOM 592 N N . LEU A 1 86 ? 46.128 46.508 18.379 1.00 58.60 78 LEU A N 1
ATOM 593 C CA . LEU A 1 86 ? 46.388 47.759 19.088 1.00 59.79 78 LEU A CA 1
ATOM 594 C C . LEU A 1 86 ? 45.973 47.661 20.546 1.00 67.86 78 LEU A C 1
ATOM 595 O O . LEU A 1 86 ? 46.722 48.063 21.445 1.00 71.98 78 LEU A O 1
ATOM 600 N N . GLN A 1 87 ? 44.777 47.136 20.800 1.00 67.19 79 GLN A N 1
ATOM 601 C CA . GLN A 1 87 ? 44.349 46.939 22.178 1.00 68.98 79 GLN A CA 1
ATOM 602 C C . GLN A 1 87 ? 45.291 45.992 22.917 1.00 73.85 79 GLN A C 1
ATOM 603 O O . GLN A 1 87 ? 45.607 46.211 24.095 1.00 74.37 79 GLN A O 1
ATOM 609 N N . ALA A 1 88 ? 45.770 44.947 22.232 1.00 72.70 80 ALA A N 1
ATOM 610 C CA . ALA A 1 88 ? 46.670 43.988 22.868 1.00 70.14 80 ALA A CA 1
ATOM 611 C C . ALA A 1 88 ? 48.004 44.622 23.244 1.00 69.24 80 ALA A C 1
ATOM 612 O O . ALA A 1 88 ? 48.607 44.241 24.254 1.00 74.46 80 ALA A O 1
ATOM 614 N N . ARG A 1 89 ? 48.482 45.581 22.451 1.00 61.89 81 ARG A N 1
ATOM 615 C CA . ARG A 1 89 ? 49.720 46.291 22.740 1.00 64.21 81 ARG A CA 1
ATOM 616 C C . ARG A 1 89 ? 49.512 47.513 23.629 1.00 66.46 81 ARG A C 1
ATOM 617 O O . ARG A 1 89 ? 50.485 48.214 23.926 1.00 68.67 81 ARG A O 1
ATOM 625 N N . GLY A 1 90 ? 48.280 47.779 24.067 1.00 66.58 82 GLY A N 1
ATOM 626 C CA . GLY A 1 90 ? 48.003 48.911 24.936 1.00 68.16 82 GLY A CA 1
ATOM 627 C C . GLY A 1 90 ? 48.213 50.279 24.321 1.00 65.96 82 GLY A C 1
ATOM 628 O O . GLY A 1 90 ? 48.478 51.237 25.051 1.00 70.09 82 GLY A O 1
ATOM 629 N N . LYS A 1 91 ? 48.077 50.409 23.000 1.00 56.05 83 LYS A N 1
ATOM 630 C CA . LYS A 1 91 ? 48.423 51.632 22.270 1.00 53.81 83 LYS A CA 1
ATOM 631 C C . LYS A 1 91 ? 47.166 52.479 22.074 1.00 56.00 83 LYS A C 1
ATOM 632 O O . LYS A 1 91 ? 46.497 52.407 21.042 1.00 44.99 83 LYS A O 1
ATOM 634 N N . ASP A 1 92 ? 46.876 53.336 23.056 1.00 59.59 84 ASP A N 1
ATOM 635 C CA . ASP A 1 92 ? 45.569 53.983 23.109 1.00 57.47 84 ASP A CA 1
ATOM 636 C C . ASP A 1 92 ? 45.469 55.200 22.192 1.00 53.27 84 ASP A C 1
ATOM 637 O O . ASP A 1 92 ? 44.420 55.421 21.571 1.00 49.35 84 ASP A O 1
ATOM 642 N N . LYS A 1 93 ? 46.527 56.010 22.101 1.00 46.29 85 LYS A N 1
ATOM 643 C CA . LYS A 1 93 ? 46.525 57.107 21.136 1.00 41.56 85 LYS A CA 1
ATOM 644 C C . LYS A 1 93 ? 46.384 56.576 19.713 1.00 40.36 85 LYS A C 1
ATOM 645 O O . LYS A 1 93 ? 45.608 57.109 18.908 1.00 34.72 85 LYS A O 1
ATOM 647 N N . LEU A 1 94 ? 47.127 55.513 19.386 1.00 35.52 86 LEU A N 1
ATOM 648 C CA . LEU A 1 94 ? 47.023 54.936 18.050 1.00 32.69 86 LEU A CA 1
ATOM 649 C C . LEU A 1 94 ? 45.632 54.386 17.785 1.00 31.79 86 LEU A C 1
ATOM 650 O O . LEU A 1 94 ? 45.156 54.425 16.644 1.00 29.60 86 LEU A O 1
ATOM 655 N N . LEU A 1 95 ? 44.964 53.880 18.820 1.00 39.03 87 LEU A N 1
ATOM 656 C CA . LEU A 1 95 ? 43.603 53.385 18.641 1.00 39.77 87 LEU A CA 1
ATOM 657 C C . LEU A 1 95 ? 42.680 54.499 18.157 1.00 37.16 87 LEU A C 1
ATOM 658 O O . LEU A 1 95 ? 41.934 54.324 17.183 1.00 32.27 87 LEU A O 1
ATOM 663 N N . GLU A 1 96 ? 42.752 55.673 18.798 1.00 37.90 88 GLU A N 1
ATOM 664 C CA . GLU A 1 96 ? 41.936 56.799 18.357 1.00 40.53 88 GLU A CA 1
ATOM 665 C C . GLU A 1 96 ? 42.371 57.324 16.995 1.00 38.75 88 GLU A C 1
ATOM 666 O O . GLU A 1 96 ? 41.530 57.772 16.209 1.00 34.34 88 GLU A O 1
ATOM 672 N N . LEU A 1 97 ? 43.669 57.285 16.689 1.00 34.42 89 LEU A N 1
ATOM 673 C CA . LEU A 1 97 ? 44.096 57.624 15.336 1.00 28.06 89 LEU A CA 1
ATOM 674 C C . LEU A 1 97 ? 43.395 56.730 14.321 1.00 26.07 89 LEU A C 1
ATOM 675 O O . LEU A 1 97 ? 42.910 57.208 13.292 1.00 28.49 89 LEU A O 1
ATOM 680 N N . VAL A 1 98 ? 43.339 55.424 14.599 1.00 25.37 90 VAL A N 1
ATOM 681 C CA . VAL A 1 98 ? 42.720 54.491 13.660 1.00 24.14 90 VAL A CA 1
ATOM 682 C C . VAL A 1 98 ? 41.228 54.771 13.536 1.00 24.87 90 VAL A C 1
ATOM 683 O O . VAL A 1 98 ? 40.675 54.755 12.432 1.00 25.06 90 VAL A O 1
ATOM 687 N N . ARG A 1 99 ? 40.554 55.054 14.660 1.00 28.03 91 ARG A N 1
ATOM 688 C CA A ARG A 1 99 ? 39.134 55.373 14.581 0.77 27.70 91 ARG A CA 1
ATOM 689 C CA B ARG A 1 99 ? 39.132 55.408 14.615 0.23 29.64 91 ARG A CA 1
ATOM 690 C C . ARG A 1 99 ? 38.888 56.643 13.767 1.00 29.66 91 ARG A C 1
ATOM 691 O O . ARG A 1 99 ? 37.875 56.740 13.069 1.00 35.10 91 ARG A O 1
ATOM 706 N N . SER A 1 100 ? 39.796 57.611 13.830 1.00 29.82 92 SER A N 1
ATOM 707 C CA A SER A 1 100 ? 39.592 58.886 13.151 0.63 33.13 92 SER A CA 1
ATOM 708 C CA B SER A 1 100 ? 39.576 58.880 13.151 0.37 32.76 92 SER A CA 1
ATOM 709 C C . SER A 1 100 ? 39.733 58.795 11.638 1.00 32.42 92 SER A C 1
ATOM 710 O O . SER A 1 100 ? 39.436 59.781 10.952 1.00 32.52 92 SER A O 1
ATOM 715 N N . ILE A 1 101 ? 40.193 57.659 11.093 1.00 22.89 93 ILE A N 1
ATOM 716 C CA . ILE A 1 101 ? 40.207 57.519 9.638 1.00 17.98 93 ILE A CA 1
ATOM 717 C C . ILE A 1 101 ? 38.804 57.734 9.082 1.00 20.71 93 ILE A C 1
ATOM 718 O O . ILE A 1 101 ? 38.623 58.310 8.003 1.00 27.34 93 ILE A O 1
ATOM 723 N N . LYS A 1 102 ? 37.799 57.234 9.784 1.00 22.66 94 LYS A N 1
ATOM 724 C CA . LYS A 1 102 ? 36.400 57.428 9.406 1.00 24.74 94 LYS A CA 1
ATOM 725 C C . LYS A 1 102 ? 35.643 57.850 10.655 1.00 21.41 94 LYS A C 1
ATOM 726 O O . LYS A 1 102 ? 35.142 57.006 11.416 1.00 25.63 94 LYS A O 1
ATOM 732 N N . PRO A 1 103 ? 35.555 59.158 10.913 1.00 24.32 95 PRO A N 1
ATOM 733 C CA . PRO A 1 103 ? 34.789 59.645 12.063 1.00 28.42 95 PRO A CA 1
ATOM 734 C C . PRO A 1 103 ? 33.345 59.181 12.001 1.00 22.89 95 PRO A C 1
ATOM 735 O O . PRO A 1 103 ? 32.822 58.836 10.940 1.00 24.21 95 PRO A O 1
ATOM 739 N N . SER A 1 104 ? 32.695 59.195 13.169 1.00 27.63 96 SER A N 1
ATOM 740 C CA . SER A 1 104 ? 31.348 58.651 13.284 1.00 33.10 96 SER A CA 1
ATOM 741 C C . SER A 1 104 ? 30.355 59.381 12.389 1.00 31.93 96 SER A C 1
ATOM 742 O O . SER A 1 104 ? 29.405 58.768 11.896 1.00 31.82 96 SER A O 1
ATOM 745 N N . HIS A 1 105 ? 30.563 60.672 12.145 1.00 27.46 97 HIS A N 1
ATOM 746 C CA . HIS A 1 105 ? 29.616 61.461 11.366 1.00 29.85 97 HIS A CA 1
ATOM 747 C C . HIS A 1 105 ? 29.855 61.377 9.868 1.00 26.13 97 HIS A C 1
ATOM 748 O O . HIS A 1 105 ? 29.131 62.025 9.108 1.00 27.79 97 HIS A O 1
ATOM 755 N N . VAL A 1 106 ? 30.841 60.599 9.427 1.00 20.99 98 VAL A N 1
ATOM 756 C CA . VAL A 1 106 ? 31.174 60.451 8.016 1.00 18.17 98 VAL A CA 1
ATOM 757 C C . VAL A 1 106 ? 30.725 59.070 7.564 1.00 23.75 98 VAL A C 1
ATOM 758 O O . VAL A 1 106 ? 30.917 58.086 8.285 1.00 25.25 98 VAL A O 1
ATOM 762 N N . ASP A 1 107 ? 30.089 59.005 6.397 1.00 21.40 99 ASP A N 1
ATOM 763 C CA . ASP A 1 107 ? 29.675 57.738 5.798 1.00 19.88 99 ASP A CA 1
ATOM 764 C C . ASP A 1 107 ? 30.540 57.450 4.587 1.00 21.52 99 ASP A C 1
ATOM 765 O O . ASP A 1 107 ? 30.926 58.374 3.864 1.00 20.49 99 ASP A O 1
ATOM 770 N N . CYS A 1 108 ? 30.851 56.168 4.375 1.00 17.28 100 CYS A N 1
ATOM 771 C CA . CYS A 1 108 ? 31.600 55.710 3.213 1.00 14.18 100 CYS A CA 1
ATOM 772 C C . CYS A 1 108 ? 30.729 54.722 2.451 1.00 17.90 100 CYS A C 1
ATOM 773 O O . CYS A 1 108 ? 30.282 53.724 3.025 1.00 20.69 100 CYS A O 1
ATOM 776 N N . PHE A 1 109 ? 30.473 55.011 1.179 1.00 17.07 101 PHE A N 1
ATOM 777 C CA . PHE A 1 109 ? 29.698 54.148 0.298 1.00 18.14 101 PHE A CA 1
ATOM 778 C C . PHE A 1 109 ? 30.575 53.706 -0.863 1.00 18.43 101 PHE A C 1
ATOM 779 O O . PHE A 1 109 ? 31.452 54.453 -1.311 1.00 17.63 101 PHE A O 1
ATOM 787 N N . TYR A 1 110 ? 30.320 52.506 -1.378 1.00 16.81 102 TYR A N 1
ATOM 788 C CA . TYR A 1 110 ? 31.147 51.947 -2.436 1.00 17.46 102 TYR A CA 1
ATOM 789 C C . TYR A 1 110 ? 30.310 51.612 -3.656 1.00 15.90 102 TYR A C 1
ATOM 790 O O . TYR A 1 110 ? 29.221 51.033 -3.541 1.00 17.85 102 TYR A O 1
ATOM 799 N N . VAL A 1 111 ? 30.835 51.965 -4.830 1.00 15.42 103 VAL A N 1
ATOM 800 C CA . VAL A 1 111 ? 30.227 51.562 -6.091 1.00 18.72 103 VAL A CA 1
ATOM 801 C C . VAL A 1 111 ? 31.340 51.153 -7.040 1.00 19.57 103 VAL A C 1
ATOM 802 O O . VAL A 1 111 ? 32.483 51.590 -6.903 1.00 15.65 103 VAL A O 1
ATOM 806 N N . ARG A 1 112 ? 31.016 50.282 -7.985 1.00 22.66 104 ARG A N 1
ATOM 807 C CA . ARG A 1 112 ? 32.034 49.687 -8.833 1.00 28.97 104 ARG A CA 1
ATOM 808 C C . ARG A 1 112 ? 32.060 50.349 -10.197 1.00 28.80 104 ARG A C 1
ATOM 809 O O . ARG A 1 112 ? 31.014 50.624 -10.791 1.00 26.49 104 ARG A O 1
ATOM 817 N N . GLN A 1 113 ? 33.266 50.587 -10.691 1.00 23.96 105 GLN A N 1
ATOM 818 C CA . GLN A 1 113 ? 33.442 50.796 -12.115 1.00 25.90 105 GLN A CA 1
ATOM 819 C C . GLN A 1 113 ? 33.959 49.482 -12.679 1.00 31.68 105 GLN A C 1
ATOM 820 O O . GLN A 1 113 ? 35.143 49.158 -12.496 1.00 37.92 105 GLN A O 1
ATOM 826 N N . PRO A 1 114 ? 33.123 48.676 -13.324 1.00 34.18 106 PRO A N 1
ATOM 827 C CA . PRO A 1 114 ? 33.565 47.326 -13.721 1.00 44.62 106 PRO A CA 1
ATOM 828 C C . PRO A 1 114 ? 34.748 47.328 -14.672 1.00 53.98 106 PRO A C 1
ATOM 829 O O . PRO A 1 114 ? 35.582 46.412 -14.623 1.00 52.02 106 PRO A O 1
ATOM 833 N N . GLU A 1 115 ? 34.840 48.334 -15.539 1.00 52.96 107 GLU A N 1
ATOM 834 C CA . GLU A 1 115 ? 35.888 48.437 -16.542 1.00 48.38 107 GLU A CA 1
ATOM 835 C C . GLU A 1 115 ? 36.529 49.812 -16.448 1.00 44.48 107 GLU A C 1
ATOM 836 O O . GLU A 1 115 ? 35.834 50.813 -16.251 1.00 37.07 107 GLU A O 1
ATOM 842 N N . ALA A 1 116 ? 37.853 49.857 -16.574 1.00 42.85 108 ALA A N 1
ATOM 843 C CA . ALA A 1 116 ? 38.575 51.119 -16.462 1.00 44.36 108 ALA A CA 1
ATOM 844 C C . ALA A 1 116 ? 38.298 51.983 -17.686 1.00 46.00 108 ALA A C 1
ATOM 845 O O . ALA A 1 116 ? 39.066 51.959 -18.655 1.00 50.07 108 ALA A O 1
ATOM 847 N N . LEU A 1 117 ? 37.202 52.745 -17.656 1.00 38.75 109 LEU A N 1
ATOM 848 C CA . LEU A 1 117 ? 36.720 53.455 -18.835 1.00 37.40 109 LEU A CA 1
ATOM 849 C C . LEU A 1 117 ? 36.774 54.971 -18.689 1.00 35.82 109 LEU A C 1
ATOM 850 O O . LEU A 1 117 ? 36.145 55.679 -19.484 1.00 41.38 109 LEU A O 1
ATOM 855 N N . GLY A 1 118 ? 37.480 55.487 -17.693 1.00 34.57 110 GLY A N 1
ATOM 856 C CA . GLY A 1 118 ? 37.772 56.906 -17.606 1.00 32.16 110 GLY A CA 1
ATOM 857 C C . GLY A 1 118 ? 36.911 57.627 -16.581 1.00 33.92 110 GLY A C 1
ATOM 858 O O . GLY A 1 118 ? 36.024 57.061 -15.940 1.00 31.86 110 GLY A O 1
ATOM 859 N N . LEU A 1 119 ? 37.189 58.927 -16.458 1.00 30.32 111 LEU A N 1
ATOM 860 C CA . LEU A 1 119 ? 36.613 59.705 -15.368 1.00 28.00 111 LEU A CA 1
ATOM 861 C C . LEU A 1 119 ? 35.120 59.945 -15.565 1.00 24.93 111 LEU A C 1
ATOM 862 O O . LEU A 1 119 ? 34.340 59.853 -14.607 1.00 24.39 111 LEU A O 1
ATOM 867 N N . GLY A 1 120 ? 34.702 60.290 -16.784 1.00 27.27 112 GLY A N 1
ATOM 868 C CA . GLY A 1 120 ? 33.287 60.551 -17.012 1.00 29.17 112 GLY A CA 1
ATOM 869 C C . GLY A 1 120 ? 32.431 59.333 -16.721 1.00 29.36 112 GLY A C 1
ATOM 870 O O . GLY A 1 120 ? 31.349 59.437 -16.137 1.00 27.43 112 GLY A O 1
ATOM 871 N N . HIS A 1 121 ? 32.918 58.159 -17.115 1.00 28.19 113 HIS A N 1
ATOM 872 C CA . HIS A 1 121 ? 32.229 56.915 -16.802 1.00 30.95 113 HIS A CA 1
ATOM 873 C C . HIS A 1 121 ? 32.186 56.676 -15.298 1.00 23.53 113 HIS A C 1
ATOM 874 O O . HIS A 1 121 ? 31.155 56.264 -14.757 1.00 26.67 113 HIS A O 1
ATOM 881 N N . ALA A 1 122 ? 33.292 56.954 -14.600 1.00 23.11 114 ALA A N 1
ATOM 882 C CA . ALA A 1 122 ? 33.328 56.777 -13.151 1.00 23.51 114 ALA A CA 1
ATOM 883 C C . ALA A 1 122 ? 32.323 57.685 -12.452 1.00 27.58 114 ALA A C 1
ATOM 884 O O . ALA A 1 122 ? 31.655 57.268 -11.498 1.00 24.12 114 ALA A O 1
ATOM 886 N N . VAL A 1 123 ? 32.210 58.939 -12.903 1.00 23.08 115 VAL A N 1
ATOM 887 C CA . VAL A 1 123 ? 31.210 59.838 -12.328 1.00 25.03 115 VAL A CA 1
ATOM 888 C C . VAL A 1 123 ? 29.808 59.316 -12.611 1.00 23.76 115 VAL A C 1
ATOM 889 O O . VAL A 1 123 ? 28.947 59.286 -11.720 1.00 25.16 115 VAL A O 1
ATOM 893 N N . LEU A 1 124 ? 29.554 58.881 -13.847 1.00 21.44 116 LEU A N 1
ATOM 894 C CA . LEU A 1 124 ? 28.212 58.408 -14.169 1.00 21.61 116 LEU A CA 1
ATOM 895 C C . LEU A 1 124 ? 27.835 57.179 -13.351 1.00 21.38 116 LEU A C 1
ATOM 896 O O . LEU A 1 124 ? 26.652 56.989 -13.036 1.00 24.04 116 LEU A O 1
ATOM 901 N N . CYS A 1 125 ? 28.806 56.333 -12.983 1.00 23.43 117 CYS A N 1
ATOM 902 C CA A CYS A 1 125 ? 28.523 55.136 -12.182 0.67 22.89 117 CYS A CA 1
ATOM 903 C CA B CYS A 1 125 ? 28.342 55.160 -12.258 0.33 22.58 117 CYS A CA 1
ATOM 904 C C . CYS A 1 125 ? 27.910 55.497 -10.838 1.00 21.23 117 CYS A C 1
ATOM 905 O O . CYS A 1 125 ? 27.244 54.666 -10.210 1.00 24.54 117 CYS A O 1
ATOM 910 N N . ALA A 1 126 ? 28.203 56.702 -10.350 1.00 20.44 118 ALA A N 1
ATOM 911 C CA . ALA A 1 126 ? 27.773 57.159 -9.039 1.00 20.46 118 ALA A CA 1
ATOM 912 C C . ALA A 1 126 ? 26.443 57.892 -9.082 1.00 23.34 118 ALA A C 1
ATOM 913 O O . ALA A 1 126 ? 25.962 58.317 -8.030 1.00 22.63 118 ALA A O 1
ATOM 915 N N . GLU A 1 127 ? 25.832 58.009 -10.264 1.00 21.30 119 GLU A N 1
ATOM 916 C CA . GLU A 1 127 ? 24.644 58.842 -10.450 1.00 23.11 119 GLU A CA 1
ATOM 917 C C . GLU A 1 127 ? 23.578 58.580 -9.389 1.00 25.91 119 GLU A C 1
ATOM 918 O O . GLU A 1 127 ? 23.103 59.507 -8.725 1.00 23.43 119 GLU A O 1
ATOM 924 N N . LYS A 1 128 ? 23.172 57.324 -9.234 1.00 24.25 120 LYS A N 1
ATOM 925 C CA . LYS A 1 128 ? 22.027 57.021 -8.382 1.00 25.97 120 LYS A CA 1
ATOM 926 C C . LYS A 1 128 ? 22.387 56.948 -6.903 1.00 29.27 120 LYS A C 1
ATOM 927 O O . LYS A 1 128 ? 21.498 56.755 -6.071 1.00 34.51 120 LYS A O 1
ATOM 933 N N . LEU A 1 129 ? 23.660 57.098 -6.561 1.00 23.59 121 LEU A N 1
ATOM 934 C CA . LEU A 1 129 ? 24.071 57.319 -5.185 1.00 24.52 121 LEU A CA 1
ATOM 935 C C . LEU A 1 129 ? 24.140 58.803 -4.843 1.00 27.12 121 LEU A C 1
ATOM 936 O O . LEU A 1 129 ? 23.904 59.185 -3.691 1.00 29.68 121 LEU A O 1
ATOM 941 N N . VAL A 1 130 ? 24.452 59.654 -5.819 1.00 23.71 122 VAL A N 1
ATOM 942 C CA . VAL A 1 130 ? 24.404 61.095 -5.583 1.00 21.58 122 VAL A CA 1
ATOM 943 C C . VAL A 1 130 ? 22.970 61.602 -5.578 1.00 24.81 122 VAL A C 1
ATOM 944 O O . VAL A 1 130 ? 22.610 62.456 -4.761 1.00 25.81 122 VAL A O 1
ATOM 948 N N . GLY A 1 131 ? 22.132 61.100 -6.488 1.00 20.76 123 GLY A N 1
ATOM 949 C CA . GLY A 1 131 ? 20.771 61.598 -6.567 1.00 22.30 123 GLY A CA 1
ATOM 950 C C . GLY A 1 131 ? 20.744 63.029 -7.082 1.00 28.17 123 GLY A C 1
ATOM 951 O O . GLY A 1 131 ? 21.687 63.523 -7.705 1.00 29.06 123 GLY A O 1
ATOM 952 N N . ASP A 1 132 ? 19.630 63.699 -6.795 1.00 27.40 124 ASP A N 1
ATOM 953 C CA . ASP A 1 132 ? 19.396 65.078 -7.219 1.00 28.07 124 ASP A CA 1
ATOM 954 C C . ASP A 1 132 ? 20.068 66.028 -6.228 1.00 32.61 124 ASP A C 1
ATOM 955 O O . ASP A 1 132 ? 19.426 66.738 -5.451 1.00 32.95 124 ASP A O 1
ATOM 960 N N . ASN A 1 133 ? 21.404 66.022 -6.260 1.00 27.82 125 ASN A N 1
ATOM 961 C CA . ASN A 1 133 ? 22.191 66.807 -5.335 1.00 30.89 125 ASN A CA 1
ATOM 962 C C . ASN A 1 133 ? 23.474 67.255 -6.012 1.00 30.68 125 ASN A C 1
ATOM 963 O O . ASN A 1 133 ? 24.029 66.503 -6.827 1.00 25.48 125 ASN A O 1
ATOM 968 N N . PRO A 1 134 ? 23.973 68.448 -5.693 1.00 26.44 126 PRO A N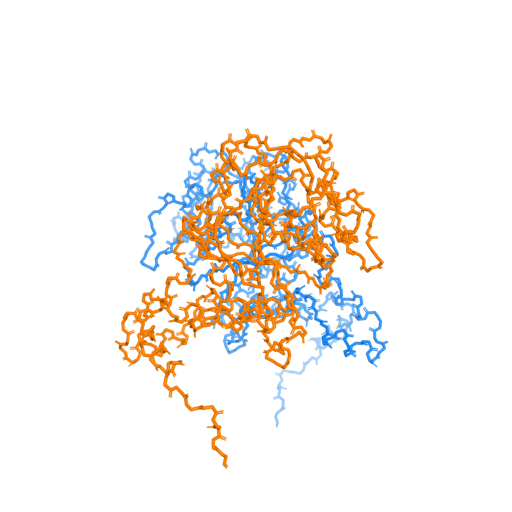 1
ATOM 969 C CA . PRO A 1 134 ? 25.325 68.815 -6.129 1.00 26.74 126 PRO A CA 1
ATOM 970 C C . PRO A 1 134 ? 26.344 67.971 -5.389 1.00 23.73 126 PRO A C 1
ATOM 971 O O . PRO A 1 134 ? 26.078 67.482 -4.292 1.00 27.25 126 PRO A O 1
ATOM 975 N N . PHE A 1 135 ? 27.512 67.775 -6.006 1.00 21.58 127 PHE A N 1
ATOM 976 C CA . PHE A 1 135 ? 28.496 66.865 -5.432 1.00 18.19 127 PHE A CA 1
ATOM 977 C C . PHE A 1 135 ? 29.898 67.283 -5.842 1.00 18.55 127 PHE A C 1
ATOM 978 O O . PHE A 1 135 ? 30.094 67.936 -6.873 1.00 21.88 127 PHE A O 1
ATOM 986 N N . ALA A 1 136 ? 30.867 66.934 -5.004 1.00 18.53 128 ALA A N 1
ATOM 987 C CA . ALA A 1 136 ? 32.272 67.129 -5.331 1.00 19.32 128 ALA A CA 1
ATOM 988 C C . ALA A 1 136 ? 32.826 65.898 -6.036 1.00 20.07 128 ALA A C 1
ATOM 989 O O . ALA A 1 136 ? 32.382 64.778 -5.795 1.00 18.84 128 ALA A O 1
ATOM 991 N N . VAL A 1 137 ? 33.795 66.125 -6.929 1.00 19.87 129 VAL A N 1
ATOM 992 C CA . VAL A 1 137 ? 34.604 65.059 -7.518 1.00 20.77 129 VAL A CA 1
ATOM 993 C C . VAL A 1 137 ? 36.051 65.398 -7.201 1.00 19.72 129 VAL A C 1
ATOM 994 O O . VAL A 1 137 ? 36.498 66.513 -7.477 1.00 19.28 129 VAL A O 1
ATOM 998 N N . ILE A 1 138 ? 36.766 64.457 -6.585 1.00 16.19 130 ILE A N 1
ATOM 999 C CA . ILE A 1 138 ? 38.111 64.699 -6.080 1.00 15.23 130 ILE A CA 1
ATOM 1000 C C . ILE A 1 138 ? 38.987 63.5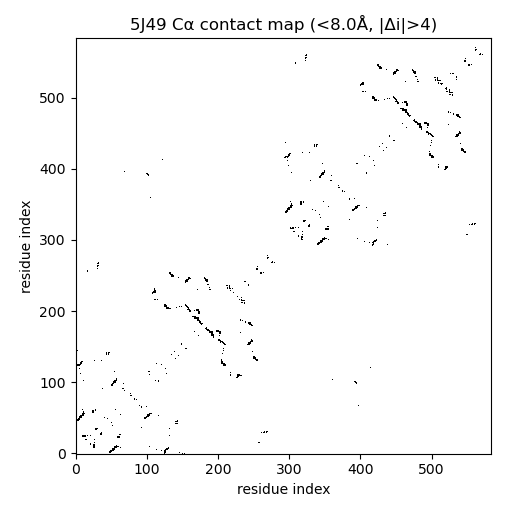61 -6.575 1.00 19.44 130 ILE A C 1
ATOM 1001 O O . ILE A 1 138 ? 38.688 62.389 -6.306 1.00 18.22 130 ILE A O 1
ATOM 1006 N N . LEU A 1 139 ? 40.044 63.898 -7.311 1.00 16.88 131 LEU A N 1
ATOM 1007 C CA . LEU A 1 139 ? 41.015 62.922 -7.802 1.00 19.79 131 LEU A CA 1
ATOM 1008 C C . LEU A 1 139 ? 42.202 62.951 -6.843 1.00 22.14 131 LEU A C 1
ATOM 1009 O O . LEU A 1 139 ? 42.975 63.912 -6.830 1.00 19.85 131 LEU A O 1
ATOM 1014 N N . ALA A 1 140 ? 42.338 61.901 -6.030 1.00 20.23 132 ALA A N 1
ATOM 1015 C CA . ALA A 1 140 ? 43.311 61.927 -4.942 1.00 19.59 132 ALA A CA 1
ATOM 1016 C C . ALA A 1 140 ? 44.762 61.968 -5.418 1.00 20.34 132 ALA A C 1
ATOM 1017 O O . ALA A 1 140 ? 45.644 62.330 -4.632 1.00 20.92 132 ALA A O 1
ATOM 1019 N N . ASP A 1 141 ? 45.055 61.598 -6.666 1.00 19.19 133 ASP A N 1
ATOM 1020 C CA . ASP A 1 141 ? 46.452 61.688 -7.075 1.00 18.59 133 ASP A CA 1
ATOM 1021 C C . ASP A 1 141 ? 46.890 63.116 -7.363 1.00 23.53 133 ASP A C 1
ATOM 1022 O O . ASP A 1 141 ? 48.095 63.354 -7.466 1.00 21.74 133 ASP A O 1
ATOM 1027 N N . ASP A 1 142 ? 45.957 64.074 -7.460 1.00 20.29 134 ASP A N 1
ATOM 1028 C CA . ASP A 1 142 ? 46.302 65.490 -7.324 1.00 21.92 134 ASP A CA 1
ATOM 1029 C C . ASP A 1 142 ? 46.284 65.811 -5.835 1.00 17.55 134 ASP A C 1
ATOM 1030 O O . ASP A 1 142 ? 45.223 66.028 -5.250 1.00 20.97 134 ASP A O 1
ATOM 1035 N N . LEU A 1 143 ? 47.453 65.805 -5.210 1.00 19.67 135 LEU A N 1
ATOM 1036 C CA . LEU A 1 143 ? 47.551 66.115 -3.791 1.00 17.59 135 LEU A CA 1
ATOM 1037 C C . LEU A 1 143 ? 47.668 67.626 -3.642 1.00 22.89 135 LEU A C 1
ATOM 1038 O O . LEU A 1 143 ? 48.609 68.226 -4.164 1.00 22.79 135 LEU A O 1
ATOM 1043 N N . LEU A 1 144 ? 46.731 68.236 -2.930 1.00 19.34 136 LEU A N 1
ATOM 1044 C CA . LEU A 1 144 ? 46.710 69.688 -2.806 1.00 19.05 136 LEU A CA 1
ATOM 1045 C C . LEU A 1 144 ? 46.945 70.106 -1.364 1.00 24.45 136 LEU A C 1
ATOM 1046 O O . LEU A 1 144 ? 46.396 69.499 -0.442 1.00 25.93 136 LEU A O 1
ATOM 1051 N N . TYR A 1 145 ? 47.771 71.138 -1.179 1.00 20.56 137 TYR A N 1
ATOM 1052 C CA . TYR A 1 145 ? 47.934 71.804 0.108 1.00 22.89 137 TYR A CA 1
ATOM 1053 C C . TYR A 1 145 ? 47.369 73.212 -0.006 1.00 31.02 137 TYR A C 1
ATOM 1054 O O . TYR A 1 145 ? 47.876 74.022 -0.792 1.00 27.01 137 TYR A O 1
ATOM 1063 N N . GLY A 1 146 ? 46.343 73.508 0.781 1.00 22.21 138 GLY A N 1
ATOM 1064 C CA . GLY A 1 146 ? 45.774 74.844 0.792 1.00 23.50 138 GLY A CA 1
ATOM 1065 C C . GLY A 1 146 ? 45.324 75.224 2.181 1.00 24.08 138 GLY A C 1
ATOM 1066 O O . GLY A 1 146 ? 44.876 74.382 2.956 1.00 25.44 138 GLY A O 1
ATOM 1067 N N . THR A 1 147 ? 45.440 76.516 2.482 1.00 25.85 139 THR A N 1
ATOM 1068 C CA . THR A 1 147 ? 44.914 77.095 3.719 1.00 26.94 139 THR A CA 1
ATOM 1069 C C . THR A 1 147 ? 43.895 78.165 3.368 1.00 28.10 139 THR A C 1
ATOM 1070 O O . THR A 1 147 ? 44.278 79.299 3.039 1.00 29.76 139 THR A O 1
ATOM 1074 N N . PRO A 1 148 ? 42.589 77.874 3.428 1.00 27.52 140 PRO A N 1
ATOM 1075 C CA . PRO A 1 148 ? 41.955 76.606 3.774 1.00 25.82 140 PRO A CA 1
ATOM 1076 C C . PRO A 1 148 ? 42.084 75.593 2.631 1.00 27.92 140 PRO A C 1
ATOM 1077 O O . PRO A 1 148 ? 42.484 75.976 1.533 1.00 26.62 140 PRO A O 1
ATOM 1081 N N . PRO A 1 149 ? 41.766 74.329 2.889 1.00 24.90 141 PRO A N 1
ATOM 1082 C CA . PRO A 1 149 ? 41.883 73.313 1.835 1.00 22.94 141 PRO A CA 1
ATOM 1083 C C . PRO A 1 149 ? 41.123 73.693 0.565 1.00 22.73 141 PRO A C 1
ATOM 1084 O O . PRO A 1 149 ? 40.139 74.432 0.595 1.00 26.16 141 PRO A O 1
ATOM 1088 N N . VAL A 1 150 ? 41.609 73.178 -0.570 1.00 19.80 142 VAL A N 1
ATOM 1089 C CA . VAL A 1 150 ? 41.126 73.631 -1.875 1.00 19.60 142 VAL A CA 1
ATOM 1090 C C . VAL A 1 150 ? 39.634 73.350 -2.057 1.00 19.11 142 VAL A C 1
ATOM 1091 O O . VAL A 1 150 ? 38.887 74.216 -2.536 1.00 20.22 142 VAL A O 1
ATOM 1095 N N . MET A 1 151 ? 39.162 72.147 -1.696 1.00 19.41 143 MET A N 1
ATOM 1096 C CA . MET A 1 151 ? 37.731 71.903 -1.850 1.00 18.01 143 MET A CA 1
ATOM 1097 C C . MET A 1 151 ? 36.916 72.833 -0.957 1.00 19.51 143 MET A C 1
ATOM 1098 O O . MET A 1 151 ? 35.804 73.233 -1.326 1.00 22.06 143 MET A O 1
ATOM 1103 N N . ALA A 1 152 ? 37.450 73.201 0.214 1.00 21.72 144 ALA A N 1
ATOM 1104 C CA . ALA A 1 152 ? 36.755 74.187 1.043 1.00 20.76 144 ALA A CA 1
ATOM 1105 C C . ALA A 1 152 ? 36.671 75.535 0.336 1.00 23.84 144 ALA A C 1
ATOM 1106 O O . ALA A 1 152 ? 35.638 76.211 0.400 1.00 24.84 144 ALA A O 1
ATOM 1108 N N . GLN A 1 153 ? 37.748 75.946 -0.341 1.00 27.55 145 GLN A N 1
ATOM 1109 C CA . GLN A 1 153 ? 37.692 77.166 -1.145 1.00 29.60 145 GLN A CA 1
ATOM 1110 C C . GLN A 1 153 ? 36.621 77.054 -2.215 1.00 27.88 145 GLN A C 1
ATOM 1111 O O . GLN A 1 153 ? 35.889 78.012 -2.483 1.00 27.87 145 GLN A O 1
ATOM 1117 N N . MET A 1 154 ? 36.534 75.889 -2.854 1.00 24.86 146 MET A N 1
ATOM 1118 C CA . MET A 1 154 ? 35.614 75.713 -3.968 1.00 23.24 146 MET A CA 1
ATOM 1119 C C . MET A 1 154 ? 34.170 75.648 -3.496 1.00 28.72 146 MET A C 1
ATOM 1120 O O . MET A 1 154 ? 33.267 76.109 -4.207 1.00 26.70 146 MET A O 1
ATOM 1125 N N . ILE A 1 155 ? 33.933 75.092 -2.305 1.00 24.99 147 ILE A N 1
ATOM 1126 C CA . ILE A 1 155 ? 32.574 75.079 -1.770 1.00 25.58 147 ILE A CA 1
ATOM 1127 C C . ILE A 1 155 ? 32.123 76.494 -1.423 1.00 28.78 147 ILE A C 1
ATOM 1128 O O . ILE A 1 155 ? 30.936 76.824 -1.540 1.00 32.52 147 ILE A O 1
ATOM 1133 N N . GLU A 1 156 ? 33.055 77.357 -1.002 1.00 30.95 148 GLU A N 1
ATOM 1134 C CA . GLU A 1 156 ? 32.731 78.768 -0.806 1.00 30.21 148 GLU A CA 1
ATOM 1135 C C . GLU A 1 156 ? 32.225 79.395 -2.094 1.00 30.21 148 GLU A C 1
ATOM 1136 O O . GLU A 1 156 ? 31.254 80.161 -2.085 1.00 34.10 148 GLU A O 1
ATOM 1142 N N . VAL A 1 157 ? 32.894 79.103 -3.209 1.00 27.12 149 VAL A N 1
ATOM 1143 C CA . VAL A 1 157 ? 32.445 79.613 -4.500 1.00 34.92 149 VAL A CA 1
ATOM 1144 C C . VAL A 1 157 ? 31.076 79.043 -4.839 1.00 32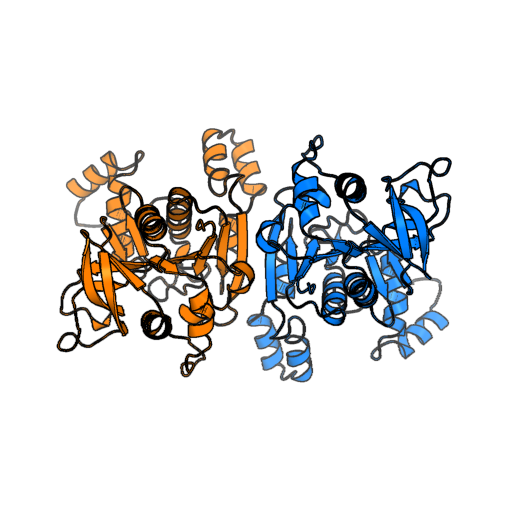.24 149 VAL A C 1
ATOM 1145 O O . VAL A 1 157 ? 30.155 79.775 -5.211 1.00 35.58 149 VAL A O 1
ATOM 1149 N N . PHE A 1 158 ? 30.921 77.720 -4.717 1.00 29.25 150 PHE A N 1
ATOM 1150 C CA . PHE A 1 158 ? 29.637 77.121 -5.055 1.00 26.13 150 PHE A CA 1
ATOM 1151 C C . PHE A 1 158 ? 28.501 77.708 -4.220 1.00 27.78 150 PHE A C 1
ATOM 1152 O O . PHE A 1 158 ? 27.421 78.005 -4.748 1.00 33.71 150 PHE A O 1
ATOM 1160 N N . ASP A 1 159 ? 28.713 77.873 -2.913 1.00 28.43 151 ASP A N 1
ATOM 1161 C CA . ASP A 1 159 ? 27.646 78.402 -2.072 1.00 29.79 151 ASP A CA 1
ATOM 1162 C C . ASP A 1 159 ? 27.261 79.819 -2.473 1.00 37.69 151 ASP A C 1
ATOM 1163 O O . ASP A 1 159 ? 26.115 80.228 -2.270 1.00 40.11 151 ASP A O 1
ATOM 1168 N N . HIS A 1 160 ? 28.193 80.572 -3.057 1.00 34.02 152 HIS A N 1
ATOM 1169 C CA . HIS A 1 160 ? 27.906 81.946 -3.454 1.00 35.15 152 HIS A CA 1
ATOM 1170 C C . HIS A 1 160 ? 27.199 82.024 -4.809 1.00 35.88 152 HIS A C 1
ATOM 1171 O O . HIS A 1 160 ? 26.251 82.797 -4.965 1.00 39.07 152 HIS A O 1
ATOM 1178 N N . TYR A 1 161 ? 27.628 81.240 -5.798 1.00 40.41 153 TYR A N 1
ATOM 1179 C CA . TYR A 1 161 ? 27.136 81.390 -7.165 1.00 41.75 153 TYR A CA 1
ATOM 1180 C C . TYR A 1 161 ? 26.133 80.326 -7.593 1.00 42.00 153 TYR A C 1
ATOM 1181 O O . TYR A 1 161 ? 25.413 80.541 -8.576 1.00 44.91 153 TYR A O 1
ATOM 1190 N N . HIS A 1 162 ? 26.082 79.193 -6.897 1.00 38.65 154 HIS A N 1
ATOM 1191 C CA . HIS A 1 162 ? 25.209 78.067 -7.252 1.00 43.04 154 HIS A CA 1
ATOM 1192 C C . HIS A 1 162 ? 25.413 77.639 -8.704 1.00 42.91 154 HIS A C 1
ATOM 1193 O O . HIS A 1 162 ? 24.464 77.422 -9.460 1.00 44.64 154 HIS A O 1
ATOM 1200 N N . SER A 1 163 ? 26.680 77.528 -9.091 1.00 36.34 155 SER A N 1
ATOM 1201 C CA . SER A 1 163 ? 27.092 77.039 -10.393 1.00 34.33 155 SER A CA 1
ATOM 1202 C C . SER A 1 163 ? 28.203 76.024 -10.184 1.00 29.51 155 SER A C 1
ATOM 1203 O O . SER A 1 163 ? 28.928 76.087 -9.189 1.00 31.31 155 SER A O 1
ATOM 1206 N N . SER A 1 164 ? 28.317 75.077 -11.114 1.00 32.13 156 SER A N 1
ATOM 1207 C CA . SER A 1 164 ? 29.436 74.146 -11.094 1.00 26.00 156 SER A CA 1
ATOM 1208 C C . SER A 1 164 ? 30.757 74.908 -11.085 1.00 27.33 156 SER A C 1
ATOM 1209 O O . SER A 1 164 ? 30.879 75.994 -11.666 1.00 28.94 156 SER A O 1
ATOM 1212 N N . VAL A 1 165 ? 31.741 74.336 -10.396 1.00 27.04 157 VAL A N 1
ATOM 1213 C CA . VAL A 1 165 ? 33.052 74.953 -10.198 1.00 27.42 157 VAL A CA 1
ATOM 1214 C C . VAL A 1 165 ? 34.115 73.947 -10.613 1.00 24.73 157 VAL A C 1
ATOM 1215 O O . VAL A 1 165 ? 34.161 72.834 -10.076 1.00 24.39 157 VAL A O 1
ATOM 1219 N N . ILE A 1 166 ? 34.976 74.347 -11.547 1.00 25.43 158 ILE A N 1
ATOM 1220 C CA . ILE A 1 166 ? 36.078 73.527 -12.040 1.00 27.25 158 ILE A CA 1
ATOM 1221 C C . ILE A 1 166 ? 37.359 74.117 -11.472 1.00 25.00 158 ILE A C 1
ATOM 1222 O O . ILE A 1 166 ? 37.655 75.295 -11.703 1.00 26.34 158 ILE A O 1
ATOM 1227 N N . GLY A 1 167 ? 38.120 73.312 -10.734 1.00 24.24 159 GLY A N 1
ATOM 1228 C CA . GLY A 1 167 ? 39.392 73.791 -10.213 1.00 27.17 159 GLY A CA 1
ATOM 1229 C C . GLY A 1 167 ? 40.432 73.879 -11.320 1.00 22.51 159 GLY A C 1
ATOM 1230 O O . GLY A 1 167 ? 40.604 72.935 -12.104 1.00 25.95 159 GLY A O 1
ATOM 1231 N N . VAL A 1 168 ? 41.122 75.018 -11.403 1.00 23.61 160 VAL A N 1
ATOM 1232 C CA . VAL A 1 168 ? 42.121 75.239 -12.444 1.00 24.90 160 VAL A CA 1
ATOM 1233 C C . VAL A 1 168 ? 43.360 75.897 -11.852 1.00 25.45 160 VAL A C 1
ATOM 1234 O O . VAL A 1 168 ? 43.350 76.446 -10.748 1.00 30.60 160 VAL A O 1
ATOM 1238 N N . GLU A 1 169 ? 44.422 75.880 -12.647 1.00 26.58 161 GLU A N 1
ATOM 1239 C CA . GLU A 1 169 ? 45.745 76.319 -12.236 1.00 27.36 161 GLU A CA 1
ATOM 1240 C C . GLU A 1 169 ? 46.456 76.839 -13.472 1.00 32.15 161 GLU A C 1
ATOM 1241 O O . GLU A 1 169 ? 46.341 76.243 -14.545 1.00 30.86 161 GLU A O 1
ATOM 1247 N N . GLU A 1 170 ? 47.173 77.957 -13.335 1.00 30.85 162 GLU A N 1
ATOM 1248 C CA . GLU A 1 170 ? 48.011 78.406 -14.440 1.00 33.01 162 GLU A CA 1
ATOM 1249 C C . GLU A 1 170 ? 49.137 77.403 -14.653 1.00 39.08 162 GLU A C 1
ATOM 1250 O O . GLU A 1 170 ? 49.870 77.072 -13.716 1.00 34.87 162 GLU A O 1
ATOM 1256 N N . ILE A 1 171 ? 49.259 76.900 -15.873 1.00 34.15 163 ILE A N 1
ATOM 1257 C CA . ILE A 1 171 ? 50.240 75.862 -16.182 1.00 44.39 163 ILE A CA 1
ATOM 1258 C C . ILE A 1 171 ? 51.129 76.380 -17.308 1.00 41.79 163 ILE A C 1
ATOM 1259 O O . ILE A 1 171 ? 50.769 77.342 -18.009 1.00 38.70 163 ILE A O 1
ATOM 1264 N N . PRO A 1 172 ? 52.320 75.800 -17.482 1.00 42.52 164 PRO A N 1
ATOM 1265 C CA . PRO A 1 172 ? 53.215 76.290 -18.534 1.00 44.14 164 PRO A CA 1
ATOM 1266 C C . PRO A 1 172 ? 52.593 76.112 -19.909 1.00 46.95 164 PRO A C 1
ATOM 1267 O O . PRO A 1 172 ? 51.924 75.113 -20.185 1.00 44.63 164 PRO A O 1
ATOM 1271 N N . ALA A 1 173 ? 52.824 77.103 -20.772 1.00 48.38 165 ALA A N 1
ATOM 1272 C CA . ALA A 1 173 ? 52.171 77.131 -22.076 1.00 49.33 165 ALA A CA 1
ATOM 1273 C C . ALA A 1 173 ? 52.517 75.910 -22.921 1.00 51.42 165 ALA A C 1
ATOM 1274 O O . ALA A 1 173 ? 51.678 75.438 -23.695 1.00 55.45 165 ALA A O 1
ATOM 1276 N N . GLN A 1 174 ? 53.731 75.379 -22.790 1.00 52.40 166 GLN A N 1
ATOM 1277 C CA . GLN A 1 174 ? 54.143 74.241 -23.604 1.00 54.09 166 GLN A CA 1
ATOM 1278 C C . GLN A 1 174 ? 53.635 72.903 -23.081 1.00 53.62 166 GLN A C 1
ATOM 1279 O O . GLN A 1 174 ? 53.946 71.869 -23.679 1.00 56.29 166 GLN A O 1
ATOM 1285 N N . GLU A 1 175 ? 52.856 72.884 -21.998 1.00 48.48 167 GLU A N 1
ATOM 1286 C CA . GLU A 1 175 ? 52.380 71.636 -21.417 1.00 48.96 167 GLU A CA 1
ATOM 1287 C C . GLU A 1 175 ? 50.871 71.470 -21.537 1.00 48.53 167 GLU A C 1
ATOM 1288 O O . GLU A 1 175 ? 50.291 70.625 -20.850 1.00 49.72 167 GLU A O 1
ATOM 1294 N N . THR A 1 176 ? 50.219 72.258 -22.395 1.00 50.56 168 THR A N 1
ATOM 1295 C CA . THR A 1 176 ? 48.763 72.202 -22.473 1.00 47.84 168 THR A CA 1
ATOM 1296 C C . THR A 1 176 ? 48.261 70.856 -22.981 1.00 48.06 168 THR A C 1
ATOM 1297 O O . THR A 1 176 ? 47.096 70.516 -22.748 1.00 45.59 168 THR A O 1
ATOM 1301 N N . LYS A 1 177 ? 49.111 70.076 -23.651 1.00 48.22 169 LYS A N 1
ATOM 1302 C CA . LYS A 1 177 ? 48.709 68.748 -24.102 1.00 47.78 169 LYS A CA 1
ATOM 1303 C C . LYS A 1 177 ? 48.472 67.782 -22.949 1.00 48.09 169 LYS A C 1
ATOM 1304 O O . LYS A 1 177 ? 47.979 66.675 -23.182 1.00 47.95 169 LYS A O 1
ATOM 1306 N N . SER A 1 178 ? 48.800 68.166 -21.721 1.00 43.63 170 SER A N 1
ATOM 1307 C CA . SER A 1 178 ? 48.613 67.301 -20.568 1.00 44.25 170 SER A CA 1
ATOM 1308 C C . SER A 1 178 ? 47.364 67.631 -19.767 1.00 40.28 170 SER A C 1
ATOM 1309 O O . SER A 1 178 ? 47.062 66.924 -18.802 1.00 39.55 170 SER A O 1
ATOM 1312 N N . TYR A 1 179 ? 46.625 68.672 -20.144 1.00 37.50 171 TYR A N 1
ATOM 1313 C CA . TYR A 1 179 ? 45.539 69.185 -19.322 1.00 37.67 171 TYR A CA 1
ATOM 1314 C C . TYR A 1 179 ? 44.295 69.441 -20.155 1.00 38.33 171 TYR A C 1
ATOM 1315 O O . TYR A 1 179 ? 44.375 69.729 -21.347 1.00 40.27 171 TYR A O 1
ATOM 1324 N N . GLY A 1 180 ? 43.140 69.343 -19.505 1.00 36.48 172 GLY A N 1
ATOM 1325 C CA . GLY A 1 180 ? 41.981 70.061 -19.991 1.00 35.45 172 GLY A CA 1
ATOM 1326 C C . GLY A 1 180 ? 42.200 71.546 -19.764 1.00 35.30 172 GLY A C 1
ATOM 1327 O O . GLY A 1 180 ? 42.736 71.961 -18.737 1.00 34.40 172 GLY A O 1
ATOM 1328 N N . ILE A 1 181 ? 41.815 72.352 -20.748 1.00 37.89 173 ILE A N 1
ATOM 1329 C CA . ILE A 1 181 ? 42.070 73.788 -20.725 1.00 39.81 173 ILE A CA 1
ATOM 1330 C C . ILE A 1 181 ? 40.743 74.518 -20.859 1.00 41.60 173 ILE A C 1
ATOM 1331 O O . ILE A 1 181 ? 39.944 74.204 -21.749 1.00 41.59 173 ILE A O 1
ATOM 1336 N N . VAL A 1 182 ? 40.512 75.488 -19.980 1.00 38.73 174 VAL A N 1
ATOM 1337 C CA . VAL A 1 182 ? 39.263 76.230 -19.962 1.00 39.11 174 VAL A CA 1
ATOM 1338 C C . VAL A 1 182 ? 39.432 77.548 -20.709 1.00 44.01 174 VAL A C 1
ATOM 1339 O O . VAL A 1 182 ? 40.536 78.068 -20.886 1.00 41.72 174 VAL A O 1
ATOM 1343 N N . ASP A 1 183 ? 38.306 78.098 -21.151 1.00 44.06 175 ASP A N 1
ATOM 1344 C CA . ASP A 1 183 ? 38.255 79.389 -21.816 1.00 46.00 175 ASP A CA 1
ATOM 1345 C C . ASP A 1 183 ? 37.108 80.181 -21.205 1.00 49.22 175 ASP A C 1
ATOM 1346 O O . ASP A 1 183 ? 36.121 79.606 -20.744 1.00 49.15 175 ASP A O 1
ATOM 1351 N N . GLY A 1 184 ? 37.243 81.498 -21.181 1.00 47.26 176 GLY A N 1
ATOM 1352 C CA . GLY A 1 184 ? 36.188 82.325 -20.636 1.00 48.57 176 GLY A CA 1
ATOM 1353 C C . GLY A 1 184 ? 36.715 83.686 -20.232 1.00 53.13 176 GLY A C 1
ATOM 1354 O O . GLY A 1 184 ? 37.873 84.022 -20.469 1.00 54.66 176 GLY A O 1
ATOM 1355 N N . LYS A 1 185 ? 35.830 84.460 -19.614 1.00 53.40 177 LYS A N 1
ATOM 1356 C CA . LYS A 1 185 ? 36.138 85.815 -19.174 1.00 56.13 177 LYS A CA 1
ATOM 1357 C C . LYS A 1 185 ? 36.320 85.829 -17.663 1.00 53.00 177 LYS A C 1
ATOM 1358 O O . LYS A 1 185 ? 35.529 85.221 -16.933 1.00 48.98 177 LYS A O 1
ATOM 1360 N N . GLU A 1 186 ? 37.364 86.513 -17.199 1.00 54.89 178 GLU A N 1
ATOM 1361 C CA . GLU A 1 186 ? 37.568 86.660 -15.766 1.00 56.72 178 GLU A CA 1
ATOM 1362 C C . GLU A 1 186 ? 36.501 87.578 -15.187 1.00 63.34 178 GLU A C 1
ATOM 1363 O O . GLU A 1 186 ? 36.146 88.603 -15.774 1.00 68.95 178 GLU A O 1
ATOM 1365 N N . TRP A 1 187 ? 35.987 87.192 -14.023 1.00 66.25 179 TRP A N 1
ATOM 1366 C CA . TRP A 1 187 ? 34.822 87.823 -13.416 1.00 71.08 179 TRP A CA 1
ATOM 1367 C C . TRP A 1 187 ? 35.226 88.644 -12.199 1.00 72.65 179 TRP A C 1
ATOM 1368 O O . TRP A 1 187 ? 35.327 89.869 -12.275 1.00 72.08 179 TRP A O 1
ATOM 1379 N N . GLU A 1 188 ? 35.414 87.983 -11.065 1.00 73.71 180 GLU A N 1
ATOM 1380 C CA . GLU A 1 188 ? 36.052 88.529 -9.886 1.00 74.72 180 GLU A CA 1
ATOM 1381 C C . GLU A 1 188 ? 37.467 87.969 -9.806 1.00 72.77 180 GLU A C 1
ATOM 1382 O O . GLU A 1 188 ? 37.932 87.259 -10.709 1.00 70.22 180 GLU A O 1
ATOM 1384 N N . ASP A 1 189 ? 38.158 88.306 -8.721 1.00 70.99 181 ASP A N 1
ATOM 1385 C CA . ASP A 1 189 ? 39.438 87.679 -8.447 1.00 68.34 181 ASP A CA 1
ATOM 1386 C C . ASP A 1 189 ? 39.265 86.170 -8.436 1.00 55.89 181 ASP A C 1
ATOM 1387 O O . ASP A 1 189 ? 38.410 85.639 -7.719 1.00 56.11 181 ASP A O 1
ATOM 1389 N N . SER A 1 190 ? 40.031 85.496 -9.295 1.00 45.67 182 SER A N 1
ATOM 1390 C CA . SER A 1 190 ? 40.196 84.046 -9.342 1.0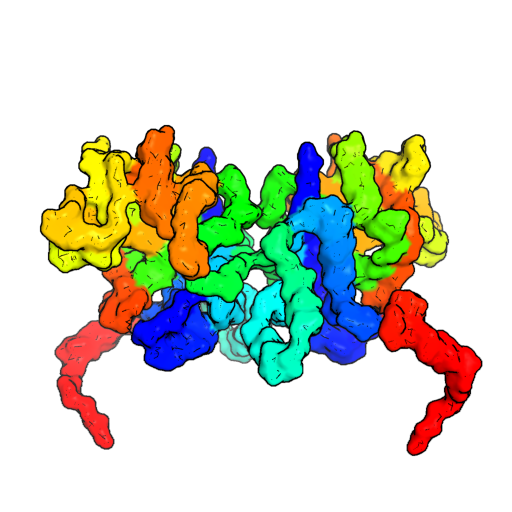0 40.06 182 SER A CA 1
ATOM 1391 C C . SER A 1 190 ? 39.021 83.279 -9.936 1.00 37.47 182 SER A C 1
ATOM 1392 O O . SER A 1 190 ? 39.040 82.040 -9.883 1.00 31.84 182 SER A O 1
ATOM 1395 N N . ILE A 1 191 ? 38.015 83.936 -10.509 1.00 36.48 183 ILE A N 1
ATOM 1396 C CA . ILE A 1 191 ? 36.817 83.242 -10.977 1.00 39.35 183 ILE A CA 1
ATOM 1397 C C . ILE A 1 191 ? 36.602 83.562 -12.448 1.00 43.54 183 ILE A C 1
ATOM 1398 O O . ILE A 1 191 ? 36.489 84.735 -12.820 1.00 41.87 183 ILE A O 1
ATOM 1403 N N . ILE A 1 192 ? 36.538 82.526 -13.281 1.00 41.33 184 ILE A N 1
ATOM 1404 C CA . ILE A 1 192 ? 36.326 82.686 -14.716 1.00 45.98 184 ILE A CA 1
ATOM 1405 C C . ILE A 1 192 ? 34.956 82.120 -15.060 1.00 43.96 184 ILE A C 1
ATOM 1406 O O . ILE A 1 192 ? 34.669 80.951 -14.773 1.00 37.49 184 ILE A O 1
ATOM 1411 N N . LYS A 1 193 ? 34.103 82.954 -15.658 1.00 47.43 185 LYS A N 1
ATOM 1412 C CA . LYS A 1 193 ? 32.878 82.459 -16.279 1.00 41.20 185 LYS A CA 1
ATOM 1413 C C . LYS A 1 193 ? 33.268 81.723 -17.554 1.00 41.09 185 LYS A C 1
ATOM 1414 O O . LYS A 1 193 ? 33.734 82.341 -18.513 1.00 46.82 185 LYS A O 1
ATOM 1416 N N . MET A 1 194 ? 33.108 80.403 -17.564 1.00 37.08 186 MET A N 1
ATOM 1417 C CA . MET A 1 194 ? 33.661 79.599 -18.643 1.00 40.12 186 MET A CA 1
ATOM 1418 C C . MET A 1 194 ? 32.795 79.661 -19.889 1.00 42.37 186 MET A C 1
ATOM 1419 O O . MET A 1 194 ? 31.568 79.540 -19.820 1.00 43.96 186 MET A O 1
ATOM 1424 N N . SER A 1 195 ? 33.449 79.845 -21.035 1.00 42.61 187 SER A N 1
ATOM 1425 C CA . SER A 1 195 ? 32.801 79.741 -22.331 1.00 42.64 187 SER A CA 1
ATOM 1426 C C . SER A 1 195 ? 33.169 78.467 -23.076 1.00 43.68 187 SER A C 1
ATOM 1427 O O . SER A 1 195 ? 32.617 78.214 -24.153 1.00 49.17 187 SER A O 1
ATOM 1430 N N . GLY A 1 196 ? 34.084 77.669 -22.546 1.00 40.79 188 GLY A N 1
ATOM 1431 C CA . GLY A 1 196 ? 34.461 76.443 -23.213 1.00 39.88 188 GLY A CA 1
ATOM 1432 C C . GLY A 1 196 ? 35.538 75.721 -22.437 1.00 41.96 188 GLY A C 1
ATOM 1433 O O . GLY A 1 196 ? 36.214 76.295 -21.576 1.00 42.88 188 GLY A O 1
ATOM 1434 N N . ILE A 1 197 ? 35.674 74.440 -22.750 1.00 40.44 189 ILE A N 1
ATOM 1435 C CA . ILE A 1 197 ? 36.727 73.609 -22.189 1.00 42.77 189 ILE A CA 1
ATOM 1436 C C . ILE A 1 197 ? 37.167 72.643 -23.277 1.00 47.13 189 ILE A C 1
ATOM 1437 O O . ILE A 1 197 ? 36.336 72.110 -24.019 1.00 50.87 189 ILE A O 1
ATOM 1442 N N . VAL A 1 198 ? 38.475 72.451 -23.402 1.00 45.36 190 VAL A N 1
ATOM 1443 C CA A VAL A 1 198 ? 39.067 71.624 -24.448 0.43 49.79 190 VAL A CA 1
ATOM 1444 C CA B VAL A 1 198 ? 39.039 71.601 -24.440 0.57 49.80 190 VAL A CA 1
ATOM 1445 C C . VAL A 1 198 ? 40.039 70.645 -23.804 1.00 48.12 190 VAL A C 1
ATOM 1446 O O . VAL A 1 198 ? 40.836 71.033 -22.943 1.00 49.35 190 VAL A O 1
ATOM 1453 N N . GLU A 1 199 ? 39.976 69.381 -24.219 1.00 43.53 191 GLU A N 1
ATOM 1454 C CA . GLU A 1 199 ? 40.803 68.322 -23.650 1.00 45.92 191 GLU A CA 1
ATOM 1455 C C . GLU A 1 199 ? 42.147 68.261 -24.377 1.00 46.03 191 GLU A C 1
ATOM 1456 O O . GLU A 1 199 ? 42.201 67.955 -25.571 1.00 46.93 191 GLU A O 1
ATOM 1462 N N . LYS A 1 200 ? 43.224 68.556 -23.651 1.00 44.24 192 LYS A N 1
ATOM 1463 C CA . LYS A 1 200 ? 44.596 68.389 -24.118 1.00 45.39 192 LYS A CA 1
ATOM 1464 C C . LYS A 1 200 ? 44.897 69.022 -25.486 1.00 49.95 192 LYS A C 1
ATOM 1465 O O . LYS A 1 200 ? 45.283 68.328 -26.418 1.00 54.58 192 LYS A O 1
ATOM 1471 N N . PRO A 1 201 ? 44.762 70.342 -25.605 1.00 52.63 193 PRO A N 1
ATOM 1472 C CA . PRO A 1 201 ? 45.091 70.990 -26.877 1.00 53.47 193 PRO A CA 1
ATOM 1473 C C . PRO A 1 201 ? 46.590 71.122 -27.074 1.00 53.37 193 PRO A C 1
ATOM 1474 O O . PRO A 1 201 ? 47.360 71.254 -26.119 1.00 53.29 193 PRO A O 1
ATOM 1478 N N . GLU A 1 202 ? 46.994 71.094 -28.341 1.00 51.36 194 GLU A N 1
ATOM 1479 C CA . GLU A 1 202 ? 48.370 71.422 -28.678 1.00 58.65 194 GLU A CA 1
ATOM 1480 C C . GLU A 1 202 ? 48.681 72.840 -28.204 1.00 59.93 194 GLU A C 1
ATOM 1481 O O . GLU A 1 202 ? 47.798 73.705 -28.226 1.00 58.60 194 GLU A O 1
ATOM 1487 N N . PRO A 1 203 ? 49.912 73.105 -27.751 1.00 60.59 195 PRO A N 1
ATOM 1488 C CA . PRO A 1 203 ? 50.221 74.432 -27.188 1.00 56.80 195 PRO A CA 1
ATOM 1489 C C . PRO A 1 203 ? 49.812 75.603 -28.065 1.00 60.38 195 PRO A C 1
ATOM 1490 O O . PRO A 1 203 ? 49.268 76.588 -27.551 1.00 58.42 195 PRO A O 1
ATOM 1494 N N . ASN A 1 204 ? 50.036 75.520 -29.372 1.00 62.82 196 ASN A N 1
ATOM 1495 C CA . ASN A 1 204 ? 49.751 76.627 -30.284 1.00 64.98 196 ASN A CA 1
ATOM 1496 C C . ASN A 1 204 ? 48.256 76.845 -30.544 1.00 65.79 196 ASN A C 1
ATOM 1497 O O . ASN A 1 204 ? 47.939 77.650 -31.431 1.00 70.49 196 ASN A O 1
ATOM 1502 N N . VAL A 1 205 ? 47.343 76.180 -29.836 1.00 64.92 197 VAL A N 1
ATOM 1503 C CA . VAL A 1 205 ? 45.911 76.279 -30.107 1.00 66.87 197 VAL A CA 1
ATOM 1504 C C . VAL A 1 205 ? 45.167 76.392 -28.778 1.00 64.21 197 VAL A C 1
ATOM 1505 O O . VAL A 1 205 ? 43.975 76.719 -28.738 1.00 65.76 197 VAL A O 1
ATOM 1509 N N . ALA A 1 206 ? 45.879 76.169 -27.679 1.00 58.88 198 ALA A N 1
ATOM 1510 C CA . ALA A 1 206 ? 45.258 76.223 -26.361 1.00 55.37 198 ALA A CA 1
ATOM 1511 C C . ALA A 1 206 ? 44.631 77.595 -26.125 1.00 52.91 198 ALA A C 1
ATOM 1512 O O . ALA A 1 206 ? 45.298 78.619 -26.326 1.00 53.87 198 ALA A O 1
ATOM 1514 N N . PRO A 1 207 ? 43.363 77.660 -25.702 1.00 52.24 199 PRO A N 1
ATOM 1515 C CA . PRO A 1 207 ? 42.711 78.967 -25.512 1.00 54.47 199 PRO A CA 1
ATOM 1516 C C . PRO A 1 207 ? 43.173 79.720 -24.274 1.00 52.86 199 PRO A C 1
ATOM 1517 O O . PRO A 1 207 ? 42.873 80.916 -24.159 1.00 55.27 199 PRO A O 1
ATOM 1521 N N . SER A 1 208 ? 43.877 79.073 -23.349 1.00 47.54 200 SER A N 1
ATOM 1522 C CA . SER A 1 208 ? 44.397 79.746 -22.166 1.00 42.67 200 SER A CA 1
ATOM 1523 C C . SER A 1 208 ? 45.547 78.921 -21.611 1.00 45.42 200 SER A C 1
ATOM 1524 O O . SER A 1 208 ? 45.947 77.905 -22.186 1.00 48.23 200 SER A O 1
ATOM 1527 N N . ASN A 1 209 ? 46.075 79.366 -20.471 1.00 43.62 201 ASN A N 1
ATOM 1528 C CA . ASN A 1 209 ? 47.054 78.600 -19.711 1.00 44.71 201 ASN A CA 1
ATOM 1529 C C . ASN A 1 209 ? 46.443 78.014 -18.441 1.00 41.92 201 ASN A C 1
ATOM 1530 O O . ASN A 1 209 ? 47.171 77.649 -17.512 1.00 37.88 201 ASN A O 1
ATOM 1535 N N . LEU A 1 210 ? 45.118 77.922 -18.385 1.00 35.27 202 LEU A N 1
ATOM 1536 C CA . LEU A 1 210 ? 44.404 77.471 -17.193 1.00 32.87 202 LEU A CA 1
ATOM 1537 C C . LEU A 1 210 ? 44.055 75.998 -17.365 1.00 36.73 202 LEU A C 1
ATOM 1538 O O . LEU A 1 210 ? 43.121 75.655 -18.091 1.00 36.37 202 LEU A O 1
ATOM 1543 N N . GLY A 1 211 ? 44.795 75.134 -16.679 1.00 31.02 203 GLY A N 1
ATOM 1544 C CA . GLY A 1 211 ? 44.596 73.695 -16.770 1.00 29.47 203 GLY A CA 1
ATOM 1545 C C . GLY A 1 211 ? 43.730 73.187 -15.632 1.00 33.70 203 GLY A C 1
ATOM 1546 O O . GLY A 1 211 ? 43.812 73.674 -14.503 1.00 27.64 203 GLY A O 1
ATOM 1547 N N . VAL A 1 212 ? 42.902 72.198 -15.947 1.00 27.46 204 VAL A N 1
ATOM 1548 C CA . VAL A 1 212 ? 41.992 71.611 -14.970 1.00 27.51 204 VAL A CA 1
ATOM 1549 C C . VAL A 1 212 ? 42.776 70.708 -14.029 1.00 31.56 204 VAL A C 1
ATOM 1550 O O . VAL A 1 212 ? 43.573 69.877 -14.471 1.00 31.05 204 VAL A O 1
ATOM 1554 N N . VAL A 1 213 ? 42.569 70.880 -12.730 1.00 23.94 205 VAL A N 1
ATOM 1555 C CA . VAL A 1 213 ? 43.128 69.982 -11.749 1.00 24.11 205 VAL A CA 1
ATOM 1556 C C . VAL A 1 213 ? 42.008 69.073 -11.254 1.00 25.97 205 VAL A C 1
ATOM 1557 O O . VAL A 1 213 ? 40.844 69.239 -11.604 1.00 28.94 205 VAL A O 1
ATOM 1561 N N . GLY A 1 214 ? 42.364 68.090 -10.436 1.00 20.74 206 GLY A N 1
ATOM 1562 C CA . GLY A 1 214 ? 41.409 67.056 -10.070 1.00 19.38 206 GLY A CA 1
ATOM 1563 C C . GLY A 1 214 ? 40.430 67.448 -8.981 1.00 20.37 206 GLY A C 1
ATOM 1564 O O . GLY A 1 214 ? 40.282 66.719 -7.994 1.00 20.70 206 GLY A O 1
ATOM 1565 N N . ARG A 1 215 ? 39.752 68.589 -9.147 1.00 20.22 207 ARG A N 1
ATOM 1566 C CA . ARG A 1 215 ? 38.785 69.079 -8.169 1.00 19.11 207 ARG A CA 1
ATOM 1567 C C . ARG A 1 215 ? 37.596 69.681 -8.901 1.00 19.91 207 ARG A C 1
ATOM 1568 O O . ARG A 1 215 ? 37.774 70.563 -9.746 1.00 23.39 207 ARG A O 1
ATOM 1576 N N . TYR A 1 216 ? 36.389 69.239 -8.557 1.00 22.06 208 TYR A N 1
ATOM 1577 C CA . TYR A 1 216 ? 35.171 69.726 -9.197 1.00 19.76 208 TYR A CA 1
ATOM 1578 C C . TYR A 1 216 ? 34.050 69.813 -8.169 1.00 21.75 208 TYR A C 1
ATOM 1579 O O . TYR A 1 216 ? 33.970 69.000 -7.246 1.00 21.74 208 TYR A O 1
ATOM 1588 N N . VAL A 1 217 ? 33.170 70.789 -8.350 1.00 20.14 209 VAL A N 1
ATOM 1589 C CA . VAL A 1 217 ? 31.852 70.768 -7.730 1.00 22.79 209 VAL A CA 1
ATOM 1590 C C . VAL A 1 217 ? 30.859 70.777 -8.879 1.00 24.38 209 VAL A C 1
ATOM 1591 O O . VAL A 1 217 ? 30.859 71.710 -9.684 1.00 25.90 209 VAL A O 1
ATOM 1595 N N . LEU A 1 218 ? 30.033 69.736 -8.978 1.00 21.76 210 LEU A N 1
ATOM 1596 C CA . LEU A 1 218 ? 29.161 69.573 -10.134 1.00 23.76 210 LEU A CA 1
ATOM 1597 C C . LEU A 1 218 ? 27.704 69.563 -9.704 1.00 23.42 210 LEU A C 1
ATOM 1598 O O . LEU A 1 218 ? 27.338 68.883 -8.739 1.00 25.98 210 LEU A O 1
ATOM 1603 N N . LYS A 1 219 ? 26.883 70.322 -10.414 1.00 27.94 211 LYS A N 1
ATOM 1604 C CA . LYS A 1 219 ? 25.452 70.225 -10.220 1.00 28.87 211 LYS A CA 1
ATOM 1605 C C . LYS A 1 219 ? 24.921 68.961 -10.898 1.00 30.22 211 LYS A C 1
ATOM 1606 O O . LYS A 1 219 ? 25.490 68.495 -11.887 1.00 30.16 211 LYS A O 1
ATOM 1612 N N . PRO A 1 220 ? 23.851 68.365 -10.361 1.00 29.87 212 PRO A N 1
ATOM 1613 C CA . PRO A 1 220 ? 23.433 67.039 -10.840 1.00 29.67 212 PRO A CA 1
ATOM 1614 C C . PRO A 1 220 ? 22.959 67.027 -12.284 1.00 29.52 212 PRO A C 1
ATOM 1615 O O . PRO A 1 220 ? 22.758 65.942 -12.840 1.00 31.31 212 PRO A O 1
ATOM 1619 N N . ARG A 1 221 ? 22.797 68.188 -12.923 1.00 32.91 213 ARG A N 1
ATOM 1620 C CA . ARG A 1 221 ? 22.497 68.197 -14.348 1.00 38.53 213 ARG A CA 1
ATOM 1621 C C . ARG A 1 221 ? 23.605 67.546 -15.168 1.00 34.14 213 ARG A C 1
ATOM 1622 O O . ARG A 1 221 ? 23.345 67.095 -16.289 1.00 32.30 213 ARG A O 1
ATOM 1630 N N . ILE A 1 222 ? 24.828 67.468 -14.630 1.00 31.62 214 ILE A N 1
ATOM 1631 C CA . ILE A 1 222 ? 25.938 66.872 -15.371 1.00 33.61 214 ILE A CA 1
ATOM 1632 C C . ILE A 1 222 ? 25.626 65.434 -15.774 1.00 32.83 214 ILE A C 1
ATOM 1633 O O . ILE A 1 222 ? 26.045 64.981 -16.849 1.00 29.90 214 ILE A O 1
ATOM 1638 N N . PHE A 1 223 ? 24.874 64.699 -14.945 1.00 28.66 215 PHE A N 1
ATOM 1639 C CA . PHE A 1 223 ? 24.596 63.301 -15.269 1.00 30.26 215 PHE A CA 1
ATOM 1640 C C . PHE A 1 223 ? 23.826 63.191 -16.574 1.00 35.81 215 PHE A C 1
ATOM 1641 O O . PHE A 1 223 ? 24.091 62.307 -17.396 1.00 34.01 215 PHE A O 1
ATOM 1649 N N . GLU A 1 224 ? 22.870 64.094 -16.773 1.00 32.95 216 GLU A N 1
ATOM 1650 C CA . GLU A 1 224 ? 22.095 64.158 -18.006 1.00 36.77 216 GLU A CA 1
ATOM 1651 C C . GLU A 1 224 ? 23.008 64.324 -19.217 1.00 41.01 216 GLU A C 1
ATOM 1652 O O . GLU A 1 224 ? 22.842 63.649 -20.239 1.00 38.12 216 GLU A O 1
ATOM 1658 N N . HIS A 1 225 ? 23.995 65.217 -19.109 1.00 39.02 217 HIS A N 1
ATOM 1659 C CA . HIS A 1 225 ? 24.919 65.458 -20.216 1.00 39.98 217 HIS A CA 1
ATOM 1660 C C . HIS A 1 225 ? 25.883 64.295 -20.406 1.00 38.85 217 HIS A C 1
ATOM 1661 O O . HIS A 1 225 ? 26.258 63.973 -21.540 1.00 41.30 217 HIS A O 1
ATOM 1668 N N . LEU A 1 226 ? 26.304 63.658 -19.311 1.00 33.45 218 LEU A N 1
ATOM 1669 C CA . LEU A 1 226 ? 27.107 62.444 -19.429 1.00 33.45 218 LEU A CA 1
ATOM 1670 C C . LEU A 1 226 ? 26.346 61.356 -20.178 1.00 37.29 218 LEU A C 1
ATOM 1671 O O . LEU A 1 226 ? 26.886 60.722 -21.089 1.00 37.26 218 LEU A O 1
ATOM 1676 N N . ARG A 1 227 ? 25.074 61.145 -19.822 1.00 41.27 219 ARG A N 1
ATOM 1677 C CA . ARG A 1 227 ? 24.281 60.097 -20.459 1.00 42.47 219 ARG A CA 1
ATOM 1678 C C . ARG A 1 227 ? 24.081 60.351 -21.945 1.00 45.99 219 ARG A C 1
ATOM 1679 O O . ARG A 1 227 ? 23.927 59.403 -22.721 1.00 44.72 219 ARG A O 1
ATOM 1687 N N . ALA A 1 228 ? 24.062 61.617 -22.357 1.00 44.95 220 ALA A N 1
ATOM 1688 C CA . ALA A 1 228 ? 23.808 61.957 -23.750 1.00 48.83 220 ALA A CA 1
ATOM 1689 C C . ALA A 1 228 ? 25.003 61.682 -24.652 1.00 50.73 220 ALA A C 1
ATOM 1690 O O . ALA A 1 228 ? 24.834 61.601 -25.872 1.00 55.01 220 ALA A O 1
ATOM 1692 N N . LEU A 1 229 ? 26.198 61.535 -24.090 1.00 46.23 221 LEU A N 1
ATOM 1693 C CA . LEU A 1 229 ? 27.389 61.389 -24.912 1.00 49.90 221 LEU A CA 1
ATOM 1694 C C . LEU A 1 229 ? 27.432 60.023 -25.581 1.00 60.08 221 LEU A C 1
ATOM 1695 O O . LEU A 1 229 ? 27.143 58.998 -24.960 1.00 64.16 221 LEU A O 1
ATOM 1700 N N . LYS A 1 230 ? 27.791 60.014 -26.859 1.00 67.18 222 LYS A N 1
ATOM 1701 C CA . LYS A 1 230 ? 28.108 58.763 -27.536 1.00 72.34 222 LYS A CA 1
ATOM 1702 C C . LYS A 1 230 ? 29.472 58.293 -27.048 1.00 76.35 222 LYS A C 1
ATOM 1703 O O . LYS A 1 230 ? 30.446 59.049 -27.150 1.00 78.30 222 LYS A O 1
ATOM 1705 N N . PRO A 1 231 ? 29.591 57.088 -26.502 1.00 80.20 223 PRO A N 1
ATOM 1706 C CA . PRO A 1 231 ? 30.864 56.670 -25.903 1.00 79.47 223 PRO A CA 1
ATOM 1707 C C . PRO A 1 231 ? 31.915 56.355 -26.961 1.00 82.08 223 PRO A C 1
ATOM 1708 O O . PRO A 1 231 ? 31.646 56.303 -28.164 1.00 83.76 223 PRO A O 1
ATOM 1712 N N . GLY A 1 232 ? 33.139 56.143 -26.481 1.00 80.59 224 GLY A N 1
ATOM 1713 C CA . GLY A 1 232 ? 34.265 55.796 -27.325 1.00 84.46 224 GLY A CA 1
ATOM 1714 C C . GLY A 1 232 ? 34.377 54.304 -27.565 1.00 89.61 224 GLY A C 1
ATOM 1715 O O . GLY A 1 232 ? 33.430 53.539 -27.361 1.00 91.68 224 GLY A O 1
ATOM 1716 N N . ALA A 1 233 ? 35.571 53.888 -28.001 1.00 91.92 225 ALA A N 1
ATOM 1717 C CA . ALA A 1 233 ? 35.798 52.496 -28.384 1.00 95.41 225 ALA A CA 1
ATOM 1718 C C . ALA A 1 233 ? 35.486 51.544 -27.234 1.00 97.38 225 ALA A C 1
ATOM 1719 O O . ALA A 1 233 ? 34.595 50.692 -27.337 1.00 99.65 225 ALA A O 1
ATOM 1721 N N . GLY A 1 234 ? 36.215 51.674 -26.122 1.00 93.61 226 GLY A N 1
ATOM 1722 C CA . GLY A 1 234 ? 35.890 50.884 -24.950 1.00 87.15 226 GLY A CA 1
ATOM 1723 C C . GLY A 1 234 ? 34.566 51.256 -24.316 1.00 79.67 226 GLY A C 1
ATOM 1724 O O . GLY A 1 234 ? 34.040 50.489 -23.502 1.00 77.33 226 GLY A O 1
ATOM 1725 N N . GLY A 1 235 ? 34.002 52.397 -24.697 1.00 74.94 227 GLY A N 1
ATOM 1726 C CA . GLY A 1 235 ? 32.877 52.970 -24.003 1.00 68.79 227 GLY A CA 1
ATOM 1727 C C . GLY A 1 235 ? 33.226 54.159 -23.141 1.00 60.62 227 GLY A C 1
ATOM 1728 O O . GLY A 1 235 ? 32.399 54.567 -22.317 1.00 57.51 227 GLY A O 1
ATOM 1729 N N . GLU A 1 236 ? 34.422 54.723 -23.303 1.00 65.17 228 GLU A N 1
ATOM 1730 C CA . GLU A 1 236 ? 34.846 55.842 -22.472 1.00 62.92 228 GLU A CA 1
ATOM 1731 C C . GLU A 1 236 ? 33.975 57.066 -22.728 1.00 58.26 228 GLU A C 1
ATOM 1732 O O . GLU A 1 236 ? 33.624 57.374 -23.870 1.00 63.57 228 GLU A O 1
ATOM 1734 N N . LEU A 1 237 ? 33.616 57.753 -21.649 1.00 47.67 229 LEU A N 1
ATOM 1735 C CA . LEU A 1 237 ? 32.938 59.041 -21.705 1.00 45.08 229 LEU A CA 1
ATOM 1736 C C . LEU A 1 237 ? 33.879 60.104 -21.159 1.00 47.29 229 LEU A C 1
ATOM 1737 O O . LEU A 1 237 ? 34.426 59.949 -20.061 1.00 49.81 229 LEU A O 1
ATOM 1742 N N . GLN A 1 238 ? 34.061 61.181 -21.913 1.00 39.84 230 GLN A N 1
ATOM 1743 C CA . GLN A 1 238 ? 34.953 62.257 -21.504 1.00 42.58 230 GLN A CA 1
ATOM 1744 C C . GLN A 1 238 ? 34.186 63.254 -20.641 1.00 38.68 230 GLN A C 1
ATOM 1745 O O . GLN A 1 238 ? 33.227 63.876 -21.111 1.00 39.76 230 GLN A O 1
ATOM 1751 N N . LEU A 1 239 ? 34.605 63.409 -19.381 1.00 37.32 231 LEU A N 1
ATOM 1752 C CA . LEU A 1 239 ? 33.964 64.407 -18.528 1.00 36.22 231 LEU A CA 1
ATOM 1753 C C . LEU A 1 239 ? 34.040 65.788 -19.163 1.00 34.03 231 LEU A C 1
ATOM 1754 O O . LEU A 1 239 ? 33.093 66.577 -19.068 1.00 38.22 231 LEU A O 1
ATOM 1759 N N . THR A 1 240 ? 35.150 66.080 -19.847 1.00 35.63 232 THR A N 1
ATOM 1760 C CA . THR A 1 240 ? 35.295 67.362 -20.529 1.00 37.35 232 THR A CA 1
ATOM 1761 C C . THR A 1 240 ? 34.165 67.602 -21.523 1.00 39.59 232 THR A C 1
ATOM 1762 O O . THR A 1 240 ? 33.615 68.708 -21.590 1.00 40.35 232 THR A O 1
ATOM 1766 N N . ASP A 1 241 ? 33.798 66.578 -22.301 1.00 40.28 233 ASP A N 1
ATOM 1767 C CA . ASP A 1 241 ? 32.706 66.739 -23.258 1.00 39.84 233 ASP A CA 1
ATOM 1768 C C . ASP A 1 241 ? 31.386 67.042 -22.552 1.00 39.71 233 ASP A C 1
ATOM 1769 O O . ASP A 1 241 ? 30.575 67.835 -23.048 1.00 37.52 233 ASP A O 1
ATOM 1774 N N . ALA A 1 242 ? 31.152 66.414 -21.396 1.00 37.91 234 ALA A N 1
ATOM 1775 C CA . ALA A 1 242 ? 29.940 66.691 -20.631 1.00 37.36 234 ALA A CA 1
ATOM 1776 C C . ALA A 1 242 ? 29.964 68.096 -20.044 1.00 34.81 234 ALA A C 1
ATOM 1777 O O . ALA A 1 242 ? 28.926 68.76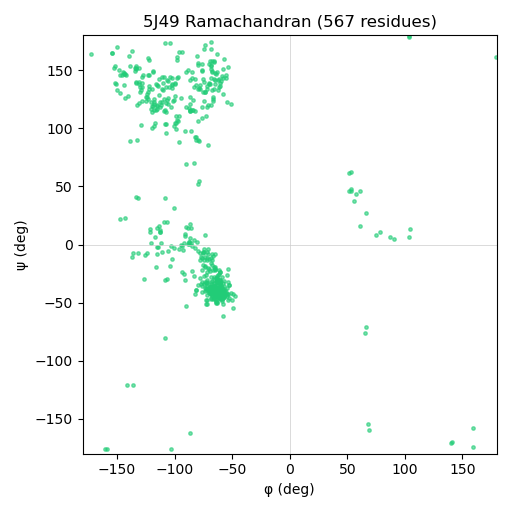7 -19.993 1.00 30.56 234 ALA A O 1
ATOM 1779 N N . ILE A 1 243 ? 31.136 68.553 -19.589 1.00 34.31 235 ILE A N 1
ATOM 1780 C CA . ILE A 1 243 ? 31.263 69.915 -19.071 1.00 30.03 235 ILE A CA 1
ATOM 1781 C C . ILE A 1 243 ? 31.043 70.928 -20.187 1.00 30.68 235 ILE A C 1
ATOM 1782 O O . ILE A 1 243 ? 30.310 71.908 -20.021 1.00 32.27 235 ILE A O 1
ATOM 1787 N N . GLN A 1 244 ? 31.681 70.702 -21.338 1.00 34.57 236 GLN A N 1
ATOM 1788 C CA . GLN A 1 244 ? 31.465 71.546 -22.509 1.00 38.58 236 GLN A CA 1
ATOM 1789 C C . GLN A 1 244 ? 29.986 71.627 -22.867 1.00 41.90 236 GLN A C 1
ATOM 1790 O O . GLN A 1 244 ? 29.466 72.701 -23.193 1.00 42.81 236 GLN A O 1
ATOM 1796 N N . SER A 1 245 ? 29.293 70.491 -22.812 1.00 39.62 237 SER A N 1
ATOM 1797 C CA . SER A 1 245 ? 27.872 70.468 -23.129 1.00 42.64 237 SER A CA 1
ATOM 1798 C C . SER A 1 245 ? 27.063 71.213 -22.077 1.00 43.34 237 SER A C 1
ATOM 1799 O O . SER A 1 245 ? 26.078 71.887 -22.401 1.00 44.55 237 SER A O 1
ATOM 1802 N N . LEU A 1 246 ? 27.470 71.110 -20.810 1.00 39.57 238 LEU A N 1
ATOM 1803 C CA . LEU A 1 246 ? 26.709 71.735 -19.736 1.00 35.22 238 LEU A CA 1
ATOM 1804 C C . LEU A 1 246 ? 26.781 73.253 -19.816 1.00 39.19 238 LEU A C 1
ATOM 1805 O O . LEU A 1 246 ? 25.765 73.936 -19.632 1.00 36.70 238 LEU A O 1
ATOM 1810 N N . LEU A 1 247 ? 27.965 73.807 -20.092 1.00 38.11 239 LEU A N 1
ATOM 1811 C CA . LEU A 1 247 ? 28.102 75.259 -20.071 1.00 40.29 239 LEU A CA 1
ATOM 1812 C C . LEU A 1 247 ? 27.344 75.922 -21.211 1.00 42.56 239 LEU A C 1
ATOM 1813 O O . LEU A 1 247 ? 27.095 77.131 -21.153 1.00 45.07 239 LEU A O 1
ATOM 1818 N N . ALA A 1 248 ? 26.956 75.159 -22.234 1.00 45.04 240 ALA A N 1
ATOM 1819 C CA . ALA A 1 248 ? 26.061 75.700 -23.249 1.00 49.51 240 ALA A CA 1
ATOM 1820 C C . ALA A 1 248 ? 24.677 75.996 -22.691 1.00 47.98 240 ALA A C 1
ATOM 1821 O O . ALA A 1 248 ? 23.950 76.806 -23.273 1.00 51.05 240 ALA A O 1
ATOM 1823 N N . ASP A 1 249 ? 24.300 75.366 -21.578 1.00 45.03 241 ASP A N 1
ATOM 1824 C CA . ASP A 1 249 ? 22.956 75.491 -21.029 1.00 48.96 241 ASP A CA 1
ATOM 1825 C C . ASP A 1 249 ? 22.883 76.304 -19.747 1.00 51.16 241 ASP A C 1
ATOM 1826 O O . ASP A 1 249 ? 21.858 76.941 -19.497 1.00 52.35 241 ASP A O 1
ATOM 1831 N N . GLU A 1 250 ? 23.932 76.299 -18.929 1.00 46.15 242 GLU A N 1
ATOM 1832 C CA . GLU A 1 250 ? 23.934 77.085 -17.706 1.00 44.60 242 GLU A CA 1
ATOM 1833 C C . GLU A 1 250 ? 25.362 77.500 -17.380 1.00 44.86 242 GLU A C 1
ATOM 1834 O O . GLU A 1 250 ? 26.328 77.026 -17.984 1.00 42.90 242 GLU A O 1
ATOM 1840 N N . GLN A 1 251 ? 25.479 78.393 -16.402 1.00 41.44 243 GLN A N 1
ATOM 1841 C CA . GLN A 1 251 ? 26.775 78.924 -16.005 1.00 40.52 243 GLN A CA 1
ATOM 1842 C C . GLN A 1 251 ? 27.643 77.841 -15.367 1.00 36.33 243 GLN A C 1
ATOM 1843 O O . GLN A 1 251 ? 27.182 77.075 -14.511 1.00 35.29 243 GLN A O 1
ATOM 1849 N N . VAL A 1 252 ? 28.901 77.775 -15.803 1.00 34.37 244 VAL A N 1
ATOM 1850 C CA . VAL A 1 252 ? 29.927 76.923 -15.209 1.00 33.88 244 VAL A CA 1
ATOM 1851 C C . VAL A 1 252 ? 31.153 77.791 -14.967 1.00 33.89 244 VAL A C 1
ATOM 1852 O O . VAL A 1 252 ? 31.579 78.529 -15.863 1.00 33.86 244 VAL A O 1
ATOM 1856 N N . LEU A 1 253 ? 31.714 77.712 -13.762 1.00 31.56 245 LEU A N 1
ATOM 1857 C CA . LEU A 1 253 ? 32.800 78.593 -13.350 1.00 31.69 245 LEU A CA 1
ATOM 1858 C C . LEU A 1 253 ? 34.100 77.813 -13.224 1.00 35.04 245 LEU A C 1
ATOM 1859 O O . LEU A 1 253 ? 34.097 76.662 -12.786 1.00 29.92 245 LEU A O 1
ATOM 1864 N N . ALA A 1 254 ? 35.207 78.451 -13.586 1.00 32.49 246 ALA A N 1
ATOM 1865 C CA . ALA A 1 254 ? 36.536 77.962 -13.239 1.00 32.94 246 ALA A CA 1
ATOM 1866 C C . ALA A 1 254 ? 37.086 78.776 -12.072 1.00 32.07 246 ALA A C 1
ATOM 1867 O O . ALA A 1 254 ? 37.009 80.011 -12.074 1.00 36.03 246 ALA A O 1
ATOM 1869 N N . TYR A 1 255 ? 37.658 78.083 -11.088 1.00 28.85 247 TYR A N 1
ATOM 1870 C CA . TYR A 1 255 ? 38.223 78.719 -9.901 1.00 29.81 247 TYR A CA 1
ATOM 1871 C C . TYR A 1 255 ? 39.732 78.496 -9.852 1.00 27.13 247 TYR A C 1
ATOM 1872 O O . TYR A 1 255 ? 40.194 77.354 -9.773 1.00 27.97 247 TYR A O 1
ATOM 1881 N N . LYS A 1 256 ? 40.491 79.588 -9.859 1.00 28.41 248 LYS A N 1
ATOM 1882 C CA . LYS A 1 256 ? 41.946 79.547 -9.692 1.00 28.71 248 LYS A CA 1
ATOM 1883 C C . LYS A 1 256 ? 42.241 79.470 -8.198 1.00 28.42 248 LYS A C 1
ATOM 1884 O O . LYS A 1 256 ? 42.360 80.487 -7.507 1.00 29.44 248 LYS A O 1
ATOM 1890 N N . TYR A 1 257 ? 42.387 78.249 -7.694 1.00 26.95 249 TYR A N 1
ATOM 1891 C CA . TYR A 1 257 ? 42.636 78.048 -6.275 1.00 26.64 249 TYR A CA 1
ATOM 1892 C C . TYR A 1 257 ? 44.010 78.579 -5.878 1.00 30.99 249 TYR A C 1
ATOM 1893 O O . TYR A 1 257 ? 44.916 78.729 -6.704 1.00 28.21 249 TYR A O 1
ATOM 1902 N N . HIS A 1 258 ? 44.163 78.864 -4.588 1.00 28.41 250 HIS A N 1
ATOM 1903 C CA . HIS A 1 258 ? 45.477 79.141 -4.026 1.00 28.90 250 HIS A CA 1
ATOM 1904 C C . HIS A 1 258 ? 45.944 77.924 -3.240 1.00 27.73 250 HIS A C 1
ATOM 1905 O O . HIS A 1 258 ? 45.137 77.221 -2.622 1.00 26.72 250 HIS A O 1
ATOM 1912 N N . GLY A 1 259 ? 47.242 77.660 -3.291 1.00 28.78 251 GLY A N 1
ATOM 1913 C CA . GLY A 1 259 ? 47.790 76.456 -2.705 1.00 28.35 251 GLY A CA 1
ATOM 1914 C C . GLY A 1 259 ? 48.882 75.879 -3.575 1.00 26.71 251 GLY A C 1
ATOM 1915 O O . GLY A 1 259 ? 49.372 76.515 -4.511 1.00 27.96 251 GLY A O 1
ATOM 1916 N N . THR A 1 260 ? 49.293 74.665 -3.226 1.00 25.62 252 THR A N 1
ATOM 1917 C CA . THR A 1 260 ? 50.371 73.982 -3.917 1.00 25.45 252 THR A CA 1
ATOM 1918 C C . THR A 1 260 ? 49.905 72.589 -4.283 1.00 23.84 252 THR A C 1
ATOM 1919 O O . THR A 1 260 ? 49.286 71.905 -3.465 1.00 23.79 252 THR A O 1
ATOM 1923 N N . ARG A 1 261 ? 50.191 72.186 -5.518 1.00 23.73 253 ARG A N 1
ATOM 1924 C CA . ARG A 1 261 ? 49.789 70.887 -6.028 1.00 22.99 253 ARG A CA 1
ATOM 1925 C C . ARG A 1 261 ? 51.011 70.000 -6.191 1.00 22.41 253 ARG A C 1
ATOM 1926 O O . ARG A 1 261 ? 52.065 70.458 -6.644 1.00 23.49 253 ARG A O 1
ATOM 1934 N N . PHE A 1 262 ? 50.859 68.731 -5.812 1.00 21.28 254 PHE A N 1
ATOM 1935 C CA . PHE A 1 262 ? 51.827 67.692 -6.119 1.00 25.23 254 PHE A CA 1
ATOM 1936 C C . PHE A 1 262 ? 51.150 66.698 -7.044 1.00 23.12 254 PHE A C 1
ATOM 1937 O O . PHE A 1 262 ? 50.123 66.115 -6.686 1.00 21.19 254 PHE A O 1
ATOM 1945 N N . ASP A 1 263 ? 51.691 66.542 -8.245 1.00 23.39 255 ASP A N 1
ATOM 1946 C CA . ASP A 1 263 ? 51.128 65.597 -9.203 1.00 21.26 255 ASP A CA 1
ATOM 1947 C C . ASP A 1 263 ? 51.619 64.211 -8.820 1.00 22.22 255 ASP A C 1
ATOM 1948 O O . ASP A 1 263 ? 52.652 63.739 -9.303 1.00 25.50 255 ASP A O 1
ATOM 1953 N N . CYS A 1 264 ? 50.859 63.536 -7.963 1.00 22.98 256 CYS A N 1
ATOM 1954 C CA . CYS A 1 264 ? 51.233 62.192 -7.543 1.00 21.48 256 CYS A CA 1
ATOM 1955 C C . CYS A 1 264 ? 50.746 61.122 -8.500 1.00 23.08 256 CYS A C 1
ATOM 1956 O O . CYS A 1 264 ? 50.734 59.947 -8.138 1.00 26.69 256 CYS A O 1
ATOM 1959 N N . GLY A 1 265 ? 50.326 61.497 -9.704 1.00 26.95 257 GLY A N 1
ATOM 1960 C CA . GLY A 1 265 ? 50.293 60.525 -10.775 1.00 27.42 257 GLY A CA 1
ATOM 1961 C C . GLY A 1 265 ? 51.652 60.244 -11.377 1.00 28.75 257 GLY A C 1
ATOM 1962 O O . GLY A 1 265 ? 51.782 59.334 -12.201 1.00 32.06 257 GLY A O 1
ATOM 1963 N N . SER A 1 266 ? 52.663 61.008 -10.975 1.00 32.99 258 SER A N 1
ATOM 1964 C CA . SER A 1 266 ? 54.037 60.849 -11.435 1.00 33.01 258 SER A CA 1
ATOM 1965 C C . SER A 1 266 ? 54.932 60.522 -10.246 1.00 31.65 258 SER A C 1
ATOM 1966 O O . SER A 1 266 ? 54.688 60.982 -9.129 1.00 25.95 258 SER A O 1
ATOM 1969 N N . LYS A 1 267 ? 55.996 59.744 -10.482 1.00 28.65 259 LYS A N 1
ATOM 1970 C CA . LYS A 1 267 ? 56.909 59.456 -9.377 1.00 27.97 259 LYS A CA 1
ATOM 1971 C C . LYS A 1 267 ? 57.568 60.730 -8.864 1.00 21.96 259 LYS A C 1
ATOM 1972 O O . LYS A 1 267 ? 57.789 60.880 -7.658 1.00 27.43 259 LYS A O 1
ATOM 1978 N N . LEU A 1 268 ? 57.901 61.657 -9.762 1.00 23.16 260 LEU A N 1
ATOM 1979 C CA . LEU A 1 268 ? 58.558 62.884 -9.321 1.00 24.89 260 LEU A CA 1
ATOM 1980 C C . LEU A 1 268 ? 57.670 63.677 -8.373 1.00 24.51 260 LEU A C 1
ATOM 1981 O O . LEU A 1 268 ? 58.142 64.187 -7.349 1.00 23.29 260 LEU A O 1
ATOM 1986 N N . GLY A 1 269 ? 56.381 63.798 -8.703 1.00 25.24 261 GLY A N 1
ATOM 1987 C CA . GLY A 1 269 ? 55.475 64.553 -7.848 1.00 22.78 261 GLY A CA 1
ATOM 1988 C C . GLY A 1 269 ? 55.264 63.875 -6.514 1.00 22.75 261 GLY A C 1
ATOM 1989 O O . GLY A 1 269 ? 55.167 64.536 -5.477 1.00 23.30 261 GLY A O 1
ATOM 1990 N N . TYR A 1 270 ? 55.202 62.542 -6.525 1.00 20.08 262 TYR A N 1
ATOM 1991 C CA . TYR A 1 270 ? 55.115 61.773 -5.291 1.00 19.26 262 TYR A CA 1
ATOM 1992 C C . TYR A 1 270 ? 56.332 62.012 -4.400 1.00 19.82 262 TYR A C 1
ATOM 1993 O O . TYR A 1 270 ? 56.208 62.118 -3.173 1.00 22.21 262 TYR A O 1
ATOM 2002 N N . LEU A 1 271 ? 57.522 62.077 -4.999 1.00 20.77 263 LEU A N 1
ATOM 2003 C CA . LEU A 1 271 ? 58.731 62.343 -4.229 1.00 22.48 263 LEU A CA 1
ATOM 2004 C C . LEU A 1 271 ? 58.745 63.761 -3.668 1.00 22.68 263 LEU A C 1
ATOM 2005 O O . LEU A 1 271 ? 59.125 63.974 -2.508 1.00 23.88 263 LEU A O 1
ATOM 2010 N N . LYS A 1 272 ? 58.370 64.751 -4.479 1.00 23.59 264 LYS A N 1
ATOM 2011 C CA . LYS A 1 272 ? 58.263 66.111 -3.957 1.00 23.62 264 LYS A CA 1
ATOM 2012 C C . LYS A 1 272 ? 57.272 66.172 -2.801 1.00 22.77 264 LYS A C 1
ATOM 2013 O O . LYS A 1 272 ? 57.550 66.778 -1.759 1.00 23.41 264 LYS A O 1
ATOM 2019 N N . ALA A 1 273 ? 56.107 65.539 -2.962 1.00 21.53 265 ALA A N 1
ATOM 2020 C CA . ALA A 1 273 ? 55.131 65.524 -1.877 1.00 20.87 265 ALA A CA 1
ATOM 2021 C C . ALA A 1 273 ? 55.713 64.881 -0.625 1.00 21.27 265 ALA A C 1
ATOM 2022 O O . ALA A 1 273 ? 55.526 65.377 0.489 1.00 21.84 265 ALA A O 1
ATOM 2024 N N . THR A 1 274 ? 56.402 63.747 -0.789 1.00 20.50 266 THR A N 1
ATOM 2025 C CA . THR A 1 274 ? 57.006 63.091 0.361 1.00 20.57 266 THR A CA 1
ATOM 2026 C C . THR A 1 274 ? 57.964 64.024 1.078 1.00 23.27 266 THR A C 1
ATOM 2027 O O . THR A 1 274 ? 57.950 64.122 2.309 1.00 22.26 266 THR A O 1
ATOM 2031 N N . VAL A 1 275 ? 58.814 64.714 0.318 1.00 24.12 267 VAL A N 1
ATOM 2032 C CA . VAL A 1 275 ? 59.789 65.619 0.922 1.00 24.42 267 VAL A CA 1
ATOM 2033 C C . VAL A 1 275 ? 59.081 66.757 1.648 1.00 24.99 267 VAL A C 1
ATOM 2034 O O . VAL A 1 275 ? 59.341 67.017 2.828 1.00 25.78 267 VAL A O 1
ATOM 2038 N N . GLU A 1 276 ? 58.139 67.424 0.971 1.00 26.01 268 GLU A N 1
ATOM 2039 C CA . GLU A 1 276 ? 57.482 68.582 1.573 1.00 27.05 268 GLU A CA 1
ATOM 2040 C C . GLU A 1 276 ? 56.674 68.204 2.811 1.00 24.92 268 GLU A C 1
ATOM 2041 O O . GLU A 1 276 ? 56.678 68.941 3.805 1.00 26.05 268 GLU A O 1
ATOM 2047 N N . PHE A 1 277 ? 55.944 67.080 2.773 1.00 23.54 269 PHE A N 1
ATOM 2048 C CA . PHE A 1 277 ? 55.130 66.749 3.937 1.00 23.19 269 PHE A CA 1
ATOM 2049 C C . PHE A 1 277 ? 55.966 66.162 5.063 1.00 23.75 269 PHE A C 1
ATOM 2050 O O . PHE A 1 277 ? 55.624 66.344 6.232 1.00 25.86 269 PHE A O 1
ATOM 2058 N N . ALA A 1 278 ? 57.071 65.485 4.746 1.00 23.69 270 ALA A N 1
ATOM 2059 C CA . ALA A 1 278 ? 57.997 65.079 5.799 1.00 24.51 270 ALA A CA 1
ATOM 2060 C C . ALA A 1 278 ? 58.537 66.285 6.557 1.00 26.36 270 ALA A C 1
ATOM 2061 O O . ALA A 1 278 ? 58.690 66.240 7.785 1.00 27.26 270 ALA A O 1
ATOM 2063 N N . LEU A 1 279 ? 58.834 67.372 5.848 1.00 27.14 271 LEU A N 1
ATOM 2064 C CA . LEU A 1 279 ? 59.399 68.542 6.523 1.00 29.16 271 LEU A CA 1
ATOM 2065 C C . LEU A 1 279 ? 58.358 69.315 7.322 1.00 35.59 271 LEU A C 1
ATOM 2066 O O . LEU A 1 279 ? 58.723 70.245 8.054 1.00 33.09 271 LEU A O 1
ATOM 2071 N N . ARG A 1 280 ? 57.080 68.953 7.207 1.00 33.63 272 ARG A N 1
ATOM 2072 C CA . ARG A 1 280 ? 56.019 69.482 8.056 1.00 35.20 272 ARG A CA 1
ATOM 2073 C C . ARG A 1 280 ? 55.591 68.498 9.132 1.00 33.81 272 ARG A C 1
ATOM 2074 O O . ARG A 1 280 ? 54.698 68.811 9.928 1.00 35.40 272 ARG A O 1
ATOM 2082 N N . HIS A 1 281 ? 56.182 67.313 9.158 1.00 30.98 273 HIS A N 1
ATOM 2083 C CA . HIS A 1 281 ? 55.708 66.242 10.018 1.00 32.13 273 HIS A CA 1
ATOM 2084 C C . HIS A 1 281 ? 56.412 66.338 11.361 1.00 36.53 273 HIS A C 1
ATOM 2085 O O . HIS A 1 281 ? 57.645 66.248 11.406 1.00 35.50 273 HIS A O 1
ATOM 2092 N N . PRO A 1 282 ? 55.689 66.541 12.464 1.00 41.27 274 PRO A N 1
ATOM 2093 C CA . PRO A 1 282 ? 56.373 66.784 13.745 1.00 42.72 274 PRO A CA 1
ATOM 2094 C C . PRO A 1 282 ? 57.301 65.656 14.170 1.00 38.95 274 PRO A C 1
ATOM 2095 O O . PRO A 1 282 ? 58.293 65.916 14.862 1.00 40.23 274 PRO A O 1
ATOM 2099 N N . GLU A 1 283 ? 57.029 64.415 13.767 1.00 38.38 275 GLU A N 1
ATOM 2100 C CA . GLU A 1 283 ? 57.844 63.304 14.244 1.00 38.25 275 GLU A CA 1
ATOM 2101 C C . GLU A 1 283 ? 59.210 63.221 13.569 1.00 39.18 275 GLU A C 1
ATOM 2102 O O . GLU A 1 283 ? 60.125 62.620 14.142 1.00 42.91 275 GLU A O 1
ATOM 2108 N N . VAL A 1 284 ? 59.382 63.803 12.379 1.00 33.42 276 VAL A N 1
ATOM 2109 C CA . VAL A 1 284 ? 60.587 63.532 11.594 1.00 35.55 276 VAL A CA 1
ATOM 2110 C C . VAL A 1 284 ? 61.192 64.782 10.969 1.00 32.71 276 VAL A C 1
ATOM 2111 O O . VAL A 1 284 ? 62.270 64.710 10.368 1.00 36.09 276 VAL A O 1
ATOM 2115 N N . ALA A 1 285 ? 60.499 65.920 11.072 1.00 35.93 277 ALA A N 1
ATOM 2116 C CA . ALA A 1 285 ? 60.869 67.088 10.272 1.00 34.90 277 ALA A CA 1
ATOM 2117 C C . ALA A 1 285 ? 62.308 67.517 10.535 1.00 37.46 277 ALA A C 1
ATOM 2118 O O . ALA A 1 285 ? 63.097 67.698 9.596 1.00 35.43 277 ALA A O 1
ATOM 2120 N N . ALA A 1 286 ? 62.670 67.681 11.810 1.00 37.55 278 ALA A N 1
ATOM 2121 C CA . ALA A 1 286 ? 63.999 68.175 12.153 1.00 41.11 278 ALA A CA 1
ATOM 2122 C C . ALA A 1 286 ? 65.083 67.195 11.722 1.00 43.88 278 ALA A C 1
ATOM 2123 O O . ALA A 1 286 ? 66.089 67.590 11.118 1.00 37.84 278 ALA A O 1
ATOM 2125 N N . ASP A 1 287 ? 64.890 65.906 12.019 1.00 35.61 279 ASP A N 1
ATOM 2126 C CA . ASP A 1 287 ? 65.898 64.913 11.662 1.00 41.08 279 ASP A CA 1
ATOM 2127 C C . ASP A 1 287 ? 66.016 64.761 10.152 1.00 37.33 279 ASP A C 1
ATOM 2128 O O . ASP A 1 287 ? 67.117 64.554 9.630 1.00 35.47 279 ASP A O 1
ATOM 2133 N N . PHE A 1 288 ? 64.895 64.859 9.434 1.00 33.60 280 PHE A N 1
ATOM 2134 C CA . PHE A 1 288 ? 64.934 64.693 7.986 1.00 33.96 280 PHE A CA 1
ATOM 2135 C C . PHE A 1 288 ? 65.646 65.865 7.317 1.00 37.03 280 PHE A C 1
ATOM 2136 O O . PHE A 1 288 ? 66.417 65.671 6.369 1.00 38.34 280 PHE A O 1
ATOM 2144 N N . GLU A 1 289 ? 65.410 67.085 7.807 1.00 36.84 281 GLU A N 1
ATOM 2145 C CA . GLU A 1 289 ? 66.112 68.247 7.274 1.00 37.67 281 GLU A CA 1
ATOM 2146 C C . GLU A 1 289 ? 67.609 68.121 7.508 1.00 38.34 281 GLU A C 1
ATOM 2147 O O . GLU A 1 289 ? 68.417 68.372 6.605 1.00 42.43 281 GLU A O 1
ATOM 2153 N N . GLU A 1 290 ? 67.997 67.739 8.727 1.00 41.52 282 GLU A N 1
ATOM 2154 C CA . GLU A 1 290 ? 69.409 67.548 9.027 1.00 42.03 282 GLU A CA 1
ATOM 2155 C C . GLU A 1 290 ? 70.000 66.427 8.188 1.00 43.88 282 GLU A C 1
ATOM 2156 O O . GLU A 1 290 ? 71.185 66.469 7.841 1.00 44.77 282 GLU A O 1
ATOM 2162 N N . TYR A 1 291 ? 69.187 65.429 7.831 1.00 39.11 283 TYR A N 1
ATOM 2163 C CA . TYR A 1 291 ? 69.665 64.388 6.931 1.00 40.45 283 TYR A CA 1
ATOM 2164 C C . TYR A 1 291 ? 69.907 64.939 5.532 1.00 38.85 283 TYR A C 1
ATOM 2165 O O . TYR A 1 291 ? 70.946 64.657 4.924 1.00 39.80 283 TYR A O 1
ATOM 2174 N N . LEU A 1 292 ? 68.959 65.720 5.003 1.00 37.08 284 LEU A N 1
ATOM 2175 C CA . LEU A 1 292 ? 69.132 66.289 3.670 1.00 35.27 284 LEU A CA 1
ATOM 2176 C C . LEU A 1 292 ? 70.356 67.189 3.614 1.00 44.70 284 LEU A C 1
ATOM 2177 O O . LEU A 1 292 ? 71.033 67.253 2.583 1.00 45.04 284 LEU A O 1
ATOM 2182 N N . ARG A 1 293 ? 70.666 67.859 4.726 1.00 40.04 285 ARG A N 1
ATOM 2183 C CA . ARG A 1 293 ? 71.773 68.812 4.771 1.00 50.79 285 ARG A CA 1
ATOM 2184 C C . ARG A 1 293 ? 73.136 68.125 4.782 1.00 49.74 285 ARG A C 1
ATOM 2185 O O . ARG A 1 293 ? 74.130 68.717 4.340 1.00 49.47 285 ARG A O 1
ATOM 2193 N N . THR A 1 294 ? 73.216 66.894 5.288 1.00 42.32 286 THR A N 1
ATOM 2194 C CA . THR A 1 294 ? 74.504 66.258 5.537 1.00 49.74 286 THR A CA 1
ATOM 2195 C C . THR A 1 294 ? 74.714 64.952 4.784 1.00 52.92 286 THR A C 1
ATOM 2196 O O . THR A 1 294 ? 75.774 64.332 4.949 1.00 52.13 286 THR A O 1
ATOM 2200 N N . ARG A 1 295 ? 73.754 64.517 3.969 1.00 48.94 287 ARG A N 1
ATOM 2201 C CA . ARG A 1 295 ? 73.825 63.192 3.364 1.00 47.34 287 ARG A CA 1
ATOM 2202 C C . ARG A 1 295 ? 75.031 63.067 2.437 1.00 45.91 287 ARG A C 1
ATOM 2203 O O . ARG A 1 295 ? 75.479 64.036 1.816 1.00 48.33 287 ARG A O 1
ATOM 2211 N N . SER A 1 296 ? 75.562 61.855 2.361 1.00 49.78 288 SER A N 1
ATOM 2212 C CA . SER A 1 296 ? 76.689 61.587 1.481 1.00 55.57 288 SER A CA 1
ATOM 2213 C C . SER A 1 296 ? 76.189 61.346 0.057 1.00 51.17 288 SER A C 1
ATOM 2214 O O . SER A 1 296 ? 75.150 60.712 -0.135 1.00 47.01 288 SER A O 1
ATOM 2217 N N . PRO A 1 297 ? 76.914 61.825 -0.957 1.00 51.88 289 PRO A N 1
ATOM 2218 C CA . PRO A 1 297 ? 76.439 61.648 -2.339 1.00 53.43 289 PRO A CA 1
ATOM 2219 C C . PRO A 1 297 ? 76.578 60.227 -2.863 1.00 54.66 289 PRO A C 1
ATOM 2220 O O . PRO A 1 297 ? 75.920 59.888 -3.852 1.00 60.39 289 PRO A O 1
ATOM 2224 N N . VAL A 1 298 ? 77.404 59.386 -2.246 1.00 51.63 290 VAL A N 1
ATOM 2225 C CA . VAL A 1 298 ? 77.691 58.048 -2.754 1.00 47.80 290 VAL A CA 1
ATOM 2226 C C . VAL A 1 298 ? 77.069 57.027 -1.808 1.00 43.87 290 VAL A C 1
ATOM 2227 O O . VAL A 1 298 ? 77.370 57.015 -0.609 1.00 47.23 290 VAL A O 1
ATOM 2231 N N . LEU A 1 299 ? 76.196 56.174 -2.342 1.00 37.26 291 LEU A N 1
ATOM 2232 C CA . LEU A 1 299 ? 75.619 55.087 -1.560 1.00 34.66 291 LEU A CA 1
ATOM 2233 C C . LEU A 1 299 ? 76.580 53.900 -1.563 1.00 44.57 291 LEU A C 1
ATOM 2234 O O . LEU A 1 299 ? 76.964 53.415 -2.634 1.00 38.93 291 LEU A O 1
ATOM 2239 N N . GLU A 1 300 ? 76.971 53.433 -0.375 1.00 35.38 292 GLU A N 1
ATOM 2240 C CA . GLU A 1 300 ? 78.002 52.406 -0.247 1.00 36.33 292 GLU A CA 1
ATOM 2241 C C . GLU A 1 300 ? 77.353 51.032 -0.155 1.00 34.83 292 GLU A C 1
ATOM 2242 O O . GLU A 1 300 ? 76.494 50.801 0.705 1.00 33.40 292 GLU A O 1
ATOM 2248 N N . GLY A 1 301 ? 77.775 50.127 -1.027 1.00 35.35 293 GLY A N 1
ATOM 2249 C CA . GLY A 1 301 ? 77.324 48.750 -0.988 1.00 34.35 293 GLY A CA 1
ATOM 2250 C C . GLY A 1 301 ? 78.349 47.821 -0.373 1.00 35.33 293 GLY A C 1
ATOM 2251 O O . GLY A 1 301 ? 78.132 46.604 -0.291 1.00 34.81 293 GLY A O 1
ATOM 2253 N N . LEU B 1 10 ? 5.467 58.156 -7.590 1.00 46.62 2 LEU B N 1
ATOM 2254 C CA . LEU B 1 10 ? 6.635 57.784 -6.797 1.00 52.48 2 LEU B CA 1
ATOM 2255 C C . LEU B 1 10 ? 6.917 56.290 -6.900 1.00 49.23 2 LEU B C 1
ATOM 2256 O O . LEU B 1 10 ? 6.370 55.500 -6.133 1.00 56.69 2 LEU B O 1
ATOM 2258 N N . LYS B 1 11 ? 7.775 55.902 -7.842 1.00 39.79 3 LYS B N 1
ATOM 2259 C CA . LYS B 1 11 ? 8.098 54.494 -8.022 1.00 40.32 3 LYS B CA 1
ATOM 2260 C C . LYS B 1 11 ? 9.213 54.067 -7.077 1.00 30.87 3 LYS B C 1
ATOM 2261 O O . LYS B 1 11 ? 10.100 54.849 -6.721 1.00 33.81 3 LYS B O 1
ATOM 2263 N N . VAL B 1 12 ? 9.158 52.806 -6.671 1.00 26.02 4 VAL B N 1
ATOM 2264 C CA . VAL B 1 12 ? 10.199 52.203 -5.856 1.00 21.67 4 VAL B CA 1
ATOM 2265 C C . VAL B 1 12 ? 11.285 51.707 -6.803 1.00 22.39 4 VAL B C 1
ATOM 2266 O O . VAL B 1 12 ? 11.035 50.828 -7.629 1.00 26.66 4 VAL B O 1
ATOM 2270 N N . THR B 1 13 ? 12.480 52.282 -6.712 1.00 20.88 5 THR B N 1
ATOM 2271 C CA . THR B 1 13 ? 13.574 51.825 -7.557 1.00 21.55 5 THR B CA 1
ATOM 2272 C C . THR B 1 13 ? 14.701 51.193 -6.758 1.00 23.17 5 THR B C 1
ATOM 2273 O O . THR B 1 13 ? 15.661 50.696 -7.358 1.00 21.08 5 THR B O 1
ATOM 2277 N N . LYS B 1 14 ? 14.598 51.174 -5.429 1.00 18.24 6 LYS B N 1
ATOM 2278 C CA . LYS B 1 14 ? 15.706 50.801 -4.558 1.00 16.92 6 LYS B CA 1
ATOM 2279 C C . LYS B 1 14 ? 15.272 49.725 -3.583 1.00 16.04 6 LYS B C 1
ATOM 2280 O O . LYS B 1 14 ? 14.143 49.746 -3.089 1.00 16.93 6 LYS B O 1
ATOM 2286 N N . ALA B 1 15 ? 16.197 48.809 -3.279 1.00 16.39 7 ALA B N 1
ATOM 2287 C CA . ALA B 1 15 ? 15.977 47.772 -2.278 1.00 16.28 7 ALA B CA 1
ATOM 2288 C C . ALA B 1 15 ? 17.195 47.701 -1.371 1.00 13.94 7 ALA B C 1
ATOM 2289 O O . ALA B 1 15 ? 18.333 47.791 -1.840 1.00 20.38 7 ALA B O 1
ATOM 2291 N N . VAL B 1 16 ? 16.944 47.532 -0.074 1.00 14.58 8 VAL B N 1
ATOM 2292 C CA . VAL B 1 16 ? 17.982 47.405 0.945 1.00 15.73 8 VAL B CA 1
ATOM 2293 C C . VAL B 1 16 ? 18.046 45.946 1.383 1.00 15.73 8 VAL B C 1
ATOM 2294 O O . VAL B 1 16 ? 17.026 45.371 1.785 1.00 13.92 8 VAL B O 1
ATOM 2298 N N . PHE B 1 17 ? 19.239 45.353 1.312 1.00 14.11 9 PHE B N 1
ATOM 2299 C CA . PHE B 1 17 ? 19.453 43.943 1.664 1.00 14.86 9 PHE B CA 1
ATOM 2300 C C . PHE B 1 17 ? 20.420 43.879 2.831 1.00 13.14 9 PHE B C 1
ATOM 2301 O O . PHE B 1 17 ? 21.638 44.041 2.632 1.00 14.07 9 PHE B O 1
ATOM 2309 N N . PRO B 1 18 ? 19.954 43.662 4.059 1.00 15.02 10 PRO B N 1
ATOM 2310 C CA . PRO B 1 18 ? 20.897 43.449 5.167 1.00 15.19 10 PRO B CA 1
ATOM 2311 C C . PRO B 1 18 ? 21.559 42.085 4.999 1.00 21.65 10 PRO B C 1
ATOM 2312 O O . PRO B 1 18 ? 20.875 41.059 4.951 1.00 17.23 10 PRO B O 1
ATOM 2316 N N . VAL B 1 19 ? 22.894 42.072 4.872 1.00 16.98 11 VAL B N 1
ATOM 2317 C CA . VAL B 1 19 ? 23.616 40.829 4.575 1.00 19.50 11 VAL B CA 1
ATOM 2318 C C . VAL B 1 19 ? 24.806 40.662 5.510 1.00 25.06 11 VAL B C 1
ATOM 2319 O O . VAL B 1 19 ? 25.891 40.231 5.100 1.00 29.39 11 VAL B O 1
ATOM 2323 N N . ALA B 1 20 ? 24.611 41.009 6.774 1.00 25.90 12 ALA B N 1
ATOM 2324 C CA . ALA B 1 20 ? 25.597 40.761 7.812 1.00 36.63 12 ALA B CA 1
ATOM 2325 C C . ALA B 1 20 ? 25.238 39.533 8.648 1.00 36.47 12 ALA B C 1
ATOM 2326 O O . ALA B 1 20 ? 25.581 39.468 9.833 1.00 40.44 12 ALA B O 1
ATOM 2328 N N . GLY B 1 21 ? 24.576 38.550 8.032 1.00 37.06 13 GLY B N 1
ATOM 2329 C CA . GLY B 1 21 ? 24.026 37.423 8.772 1.00 34.63 13 GLY B CA 1
ATOM 2330 C C . GLY B 1 21 ? 25.099 36.470 9.284 1.00 40.89 13 GLY B C 1
ATOM 2331 O O . GLY B 1 21 ? 25.817 35.842 8.483 1.00 30.04 13 GLY B O 1
ATOM 2332 N N . LEU B 1 22 ? 25.187 36.313 10.615 1.00 42.16 14 LEU B N 1
ATOM 2333 C CA . LEU B 1 22 ? 26.221 35.469 11.212 1.00 41.81 14 LEU B CA 1
ATOM 2334 C C . LEU B 1 22 ? 25.950 33.988 10.990 1.00 44.10 14 LEU B C 1
ATOM 2335 O O . LEU B 1 22 ? 26.895 33.189 10.967 1.00 52.83 14 LEU B O 1
ATOM 2340 N N . GLY B 1 23 ? 24.683 33.605 10.818 1.00 35.42 15 GLY B N 1
ATOM 2341 C CA . GLY B 1 23 ? 24.343 32.219 10.572 1.00 33.27 15 GLY B CA 1
ATOM 2342 C C . GLY B 1 23 ? 24.917 31.296 11.624 1.00 33.04 15 GLY B C 1
ATOM 2343 O O . GLY B 1 23 ? 25.545 30.281 11.291 1.00 30.46 15 GLY B O 1
ATOM 2344 N N . THR B 1 24 ? 24.735 31.651 12.906 1.00 29.58 16 THR B N 1
ATOM 2345 C CA . THR B 1 24 ? 25.219 30.790 13.973 1.00 31.47 16 THR B CA 1
ATOM 2346 C C . THR B 1 24 ? 24.678 29.389 13.797 1.00 35.10 16 THR B C 1
ATOM 2347 O O . THR B 1 24 ? 25.354 28.407 14.136 1.00 31.08 16 THR B O 1
ATOM 2351 N N . ARG B 1 25 ? 23.469 29.280 13.245 1.00 31.29 17 ARG B N 1
ATOM 2352 C CA . ARG B 1 25 ? 22.893 27.971 12.997 1.00 37.21 17 ARG B CA 1
ATOM 2353 C C . ARG B 1 25 ? 23.552 27.284 11.822 1.00 28.44 17 ARG B C 1
ATOM 2354 O O . ARG B 1 25 ? 23.344 26.084 11.649 1.00 36.00 17 ARG B O 1
ATOM 2356 N N . PHE B 1 26 ? 24.372 27.985 11.039 1.00 28.14 18 PHE B N 1
ATOM 2357 C CA . PHE B 1 26 ? 25.066 27.342 9.933 1.00 30.19 18 PHE B CA 1
ATOM 2358 C C . PHE B 1 26 ? 26.573 27.250 10.114 1.00 34.27 18 PHE B C 1
ATOM 2359 O O . PHE B 1 26 ? 27.262 26.898 9.162 1.00 29.21 18 PHE B O 1
ATOM 2367 N N . LEU B 1 27 ? 27.110 27.541 11.292 1.00 15.38 19 LEU B N 1
ATOM 2368 C CA . LEU B 1 27 ? 28.544 27.337 11.452 1.00 15.41 19 LEU B CA 1
ATOM 2369 C C . LEU B 1 27 ? 28.826 25.834 11.413 1.00 17.70 19 LEU B C 1
ATOM 2370 O O . LEU B 1 27 ? 28.046 25.042 11.953 1.00 20.44 19 LEU B O 1
ATOM 2375 N N . PRO B 1 28 ? 29.937 25.410 10.813 1.00 17.76 20 PRO B N 1
ATOM 2376 C CA . PRO B 1 28 ? 31.048 26.237 10.339 1.00 14.86 20 PRO B CA 1
ATOM 2377 C C . PRO B 1 28 ? 30.912 26.769 8.911 1.00 14.33 20 PRO B C 1
ATOM 2378 O O . PRO B 1 28 ? 31.815 27.479 8.466 1.00 16.01 20 PRO B O 1
ATOM 2382 N N . ALA B 1 29 ? 29.820 26.458 8.208 1.00 16.02 21 ALA B N 1
ATOM 2383 C CA . ALA B 1 29 ? 29.706 26.897 6.815 1.00 19.56 21 ALA B CA 1
ATOM 2384 C C . ALA B 1 29 ? 29.815 28.411 6.689 1.00 19.40 21 ALA B C 1
ATOM 2385 O O . ALA B 1 29 ? 30.421 28.925 5.738 1.00 18.74 21 ALA B O 1
ATOM 2387 N N . THR B 1 30 ? 29.235 29.142 7.633 1.00 14.78 22 THR B N 1
ATOM 2388 C CA . THR B 1 30 ? 29.230 30.601 7.579 1.00 12.92 22 THR B CA 1
ATOM 2389 C C . THR B 1 30 ? 30.458 31.230 8.233 1.00 16.82 22 THR B C 1
ATOM 2390 O O . THR B 1 30 ? 30.451 32.438 8.502 1.00 17.11 22 THR B O 1
ATOM 2394 N N . LYS B 1 31 ? 31.500 30.441 8.499 1.00 15.78 23 LYS B N 1
ATOM 2395 C CA . LYS B 1 31 ? 32.757 30.991 9.020 1.00 16.17 23 LYS B CA 1
ATOM 2396 C C . LYS B 1 31 ? 33.257 32.171 8.190 1.00 19.85 23 LYS B C 1
ATOM 2397 O O . LYS B 1 31 ? 33.651 33.212 8.734 1.00 23.42 23 LYS B O 1
ATOM 2403 N N . ALA B 1 32 ? 33.277 32.021 6.871 1.00 14.49 24 ALA B N 1
ATOM 2404 C CA . ALA B 1 32 ? 33.926 32.999 6.010 1.00 19.84 24 ALA B CA 1
ATOM 2405 C C . ALA B 1 32 ? 32.975 33.603 4.995 1.00 18.22 24 ALA B C 1
ATOM 2406 O O . ALA B 1 32 ? 33.427 34.268 4.061 1.00 17.56 24 ALA B O 1
ATOM 2408 N N . SER B 1 33 ? 31.668 33.403 5.161 1.00 17.48 25 SER B N 1
ATOM 2409 C CA A SER B 1 33 ? 30.674 33.847 4.196 0.57 20.01 25 SER B CA 1
ATOM 2410 C CA B SER B 1 33 ? 30.702 33.926 4.223 0.43 19.30 25 SER B CA 1
ATOM 2411 C C . SER B 1 33 ? 29.393 34.114 4.974 1.00 20.56 25 SER B C 1
ATOM 2412 O O . SER B 1 33 ? 29.078 33.325 5.874 1.00 19.36 25 SER B O 1
ATOM 2417 N N . PRO B 1 34 ? 28.644 35.167 4.662 1.00 22.34 26 PRO B N 1
ATOM 2418 C CA . PRO B 1 34 ? 27.373 35.413 5.360 1.00 22.28 26 PRO B CA 1
ATOM 2419 C C . PRO B 1 34 ? 26.365 34.322 5.043 1.00 19.64 26 PRO B C 1
ATOM 2420 O O . PRO B 1 34 ? 26.438 33.665 4.004 1.00 17.53 26 PRO B O 1
ATOM 2424 N N . LYS B 1 35 ? 25.382 34.142 5.940 1.00 19.78 27 LYS B N 1
ATOM 2425 C CA . LYS B 1 35 ? 24.375 33.131 5.646 1.00 20.24 27 LYS B CA 1
ATOM 2426 C C . LYS B 1 35 ? 23.613 33.467 4.373 1.00 14.59 27 LYS B C 1
ATOM 2427 O O . LYS B 1 35 ? 23.134 32.555 3.695 1.00 19.94 27 LYS B O 1
ATOM 2433 N N . GLU B 1 36 ? 23.540 34.751 3.997 1.00 15.70 28 GLU B N 1
ATOM 2434 C CA . GLU B 1 36 ? 22.809 35.086 2.776 1.00 16.25 28 GLU B CA 1
ATOM 2435 C C . GLU B 1 36 ? 23.540 34.650 1.514 1.00 18.65 28 GLU B C 1
ATOM 2436 O O . GLU B 1 36 ? 22.966 34.744 0.424 1.00 17.76 28 GLU B O 1
ATOM 2442 N N . MET B 1 37 ? 24.771 34.146 1.624 1.00 14.63 29 MET B N 1
ATOM 2443 C CA . MET B 1 37 ? 25.469 33.569 0.481 1.00 12.96 29 MET B CA 1
ATOM 2444 C C . MET B 1 37 ? 25.292 32.056 0.368 1.00 12.75 29 MET B C 1
ATOM 2445 O O . MET B 1 37 ? 25.839 31.462 -0.563 1.00 16.02 29 MET B O 1
ATOM 2450 N N . LEU B 1 38 ? 24.567 31.422 1.287 1.00 15.18 30 LEU B N 1
ATOM 2451 C CA . LEU B 1 38 ? 24.342 29.989 1.183 1.00 16.44 30 LEU B CA 1
ATOM 2452 C C . LEU B 1 38 ? 23.616 29.671 -0.120 1.00 18.31 30 LEU B C 1
ATOM 2453 O O . LEU B 1 38 ? 22.648 30.356 -0.475 1.00 17.74 30 LEU B O 1
ATOM 2458 N N . PRO B 1 39 ? 24.027 28.629 -0.835 1.00 17.15 31 PRO B N 1
ATOM 2459 C CA . PRO B 1 39 ? 23.384 28.310 -2.110 1.00 15.86 31 PRO B CA 1
ATOM 2460 C C . PRO B 1 39 ? 22.163 27.425 -1.931 1.00 17.78 31 PRO B C 1
ATOM 2461 O O . PRO B 1 39 ? 22.111 26.528 -1.084 1.00 20.15 31 PRO B O 1
ATOM 2465 N N . ILE B 1 40 ? 21.151 27.705 -2.734 1.00 16.01 32 ILE B N 1
ATOM 2466 C CA . ILE B 1 40 ? 19.991 26.829 -2.864 1.00 16.46 32 ILE B CA 1
ATOM 2467 C C . ILE B 1 40 ? 20.102 26.190 -4.239 1.00 16.73 32 ILE B C 1
ATOM 2468 O O . ILE B 1 40 ? 19.828 26.849 -5.257 1.00 17.24 32 ILE B O 1
ATOM 2473 N N . VAL B 1 41 ? 20.519 24.915 -4.249 1.00 18.95 33 VAL B N 1
ATOM 2474 C CA . VAL B 1 41 ? 20.890 24.118 -5.419 1.00 20.12 33 VAL B CA 1
ATOM 2475 C C . VAL B 1 41 ? 22.147 24.676 -6.078 1.00 21.11 33 VAL B C 1
ATOM 2476 O O . VAL B 1 41 ? 23.214 24.063 -6.012 1.00 21.40 33 VAL B O 1
ATOM 2480 N N . ASP B 1 42 ? 22.034 25.840 -6.733 1.00 16.57 34 ASP B N 1
ATOM 2481 C CA . ASP B 1 42 ? 23.176 26.375 -7.470 1.00 18.19 34 ASP B CA 1
ATOM 2482 C C . ASP B 1 42 ? 23.192 27.895 -7.463 1.00 18.92 34 ASP B C 1
ATOM 2483 O O . ASP B 1 42 ? 23.783 28.498 -8.369 1.00 18.74 34 ASP B O 1
ATOM 2488 N N . LYS B 1 43 ? 22.531 28.526 -6.495 1.00 14.95 35 LYS B N 1
ATOM 2489 C CA . LYS B 1 43 ? 22.387 29.982 -6.524 1.00 15.98 35 LYS B CA 1
ATOM 2490 C C . LYS B 1 43 ? 22.307 30.496 -5.097 1.00 12.31 35 LYS B C 1
ATOM 2491 O O . LYS B 1 43 ? 21.528 29.954 -4.303 1.00 16.09 35 LYS B O 1
ATOM 2497 N N . PRO B 1 44 ? 23.057 31.534 -4.742 1.00 13.65 36 PRO B N 1
ATOM 2498 C CA . PRO B 1 44 ? 23.006 32.032 -3.363 1.00 13.22 36 PRO B CA 1
ATOM 2499 C C . PRO B 1 44 ? 21.656 32.648 -3.035 1.00 12.01 36 PRO B C 1
ATOM 2500 O O . PRO B 1 44 ? 20.993 33.242 -3.891 1.00 15.64 36 PRO B O 1
ATOM 2504 N N . LEU B 1 45 ? 21.267 32.516 -1.760 1.00 13.69 37 LEU B N 1
ATOM 2505 C CA . LEU B 1 45 ? 20.037 33.134 -1.275 1.00 15.33 37 LEU B CA 1
ATOM 2506 C C . LEU B 1 45 ? 19.924 34.587 -1.703 1.00 13.75 37 LEU B C 1
ATOM 2507 O O . LEU B 1 45 ? 18.843 35.035 -2.116 1.00 14.73 37 LEU B O 1
ATOM 2512 N N . ILE B 1 46 ? 21.021 35.345 -1.589 1.00 14.38 38 ILE B N 1
ATOM 2513 C CA . ILE B 1 46 ? 20.944 36.776 -1.891 1.00 15.95 38 ILE B CA 1
ATOM 2514 C C . ILE B 1 46 ? 20.651 37.003 -3.370 1.00 15.72 38 ILE B C 1
ATOM 2515 O O . ILE B 1 46 ? 20.033 38.016 -3.743 1.00 14.88 38 ILE B O 1
ATOM 2520 N N . GLN B 1 47 ? 21.085 36.094 -4.246 1.00 12.33 39 GLN B N 1
ATOM 2521 C CA . GLN B 1 47 ? 20.766 36.289 -5.656 1.00 16.36 39 GLN B CA 1
ATOM 2522 C C . GLN B 1 47 ? 19.288 36.019 -5.929 1.00 18.57 39 GLN B C 1
ATOM 2523 O O . GLN B 1 47 ? 18.678 36.713 -6.750 1.00 17.65 39 GLN B O 1
ATOM 2529 N N . TYR B 1 48 ? 18.684 35.019 -5.265 1.00 14.83 40 TYR B N 1
ATOM 2530 C CA . TYR B 1 48 ? 17.225 34.893 -5.363 1.00 14.53 40 TYR B CA 1
ATOM 2531 C C . TYR B 1 48 ? 16.546 36.188 -4.945 1.00 14.79 40 TYR B C 1
ATOM 2532 O O . TYR B 1 48 ? 15.569 36.623 -5.576 1.00 16.77 40 TYR B O 1
ATOM 2541 N N . ALA B 1 49 ? 17.035 36.805 -3.862 1.00 13.77 41 ALA B N 1
ATOM 2542 C CA . ALA B 1 49 ? 16.398 38.018 -3.347 1.00 12.47 41 ALA B CA 1
ATOM 2543 C C . ALA B 1 49 ? 16.556 39.182 -4.311 1.00 14.10 41 ALA B C 1
ATOM 2544 O O . ALA B 1 49 ? 15.607 39.961 -4.511 1.00 14.10 41 ALA B O 1
ATOM 2546 N N . VAL B 1 50 ? 17.742 39.328 -4.908 1.00 12.94 42 VAL B N 1
ATOM 2547 C CA . VAL B 1 50 ? 17.956 40.404 -5.873 1.00 15.68 42 VAL B CA 1
ATOM 2548 C C . VAL B 1 50 ? 17.101 40.177 -7.116 1.00 18.69 42 VAL B C 1
ATOM 2549 O O . VAL B 1 50 ? 16.537 41.123 -7.683 1.00 15.64 42 VAL B O 1
ATOM 2553 N N . GLU B 1 51 ? 16.969 38.923 -7.553 1.00 14.01 43 GLU B N 1
ATOM 2554 C CA . GLU B 1 51 ? 16.117 38.650 -8.710 1.00 17.46 43 GLU B CA 1
ATOM 2555 C C . GLU B 1 51 ? 14.649 38.961 -8.416 1.00 21.38 43 GLU B C 1
ATOM 2556 O O . GLU B 1 51 ? 13.918 39.446 -9.291 1.00 17.72 43 GLU B O 1
ATOM 2562 N N . GLU B 1 52 ? 14.194 38.679 -7.193 1.00 17.37 44 GLU B N 1
ATOM 2563 C CA . GLU B 1 52 ? 12.840 39.060 -6.801 1.00 14.87 44 GLU B CA 1
ATOM 2564 C C . GLU B 1 52 ? 12.664 40.573 -6.843 1.00 16.02 44 GLU B C 1
ATOM 2565 O O . GLU B 1 52 ? 11.633 41.076 -7.314 1.00 16.33 44 GLU B O 1
ATOM 2571 N N . ALA B 1 53 ? 13.657 41.320 -6.349 1.00 15.18 45 ALA B N 1
ATOM 2572 C CA . ALA B 1 53 ? 13.586 42.780 -6.435 1.00 15.58 45 ALA B CA 1
ATOM 2573 C C . ALA B 1 53 ? 13.534 43.241 -7.886 1.00 17.14 45 ALA B C 1
ATOM 2574 O O . ALA B 1 53 ? 12.742 44.124 -8.237 1.00 17.73 45 ALA B O 1
ATOM 2576 N N . MET B 1 54 ? 14.371 42.653 -8.744 1.00 15.47 46 MET B N 1
ATOM 2577 C CA . MET B 1 54 ? 14.377 43.039 -10.151 1.00 16.84 46 MET B CA 1
ATOM 2578 C C . MET B 1 54 ? 13.031 42.771 -10.805 1.00 20.87 46 MET B C 1
ATOM 2579 O O . MET B 1 54 ? 12.580 43.549 -11.652 1.00 20.91 46 MET B O 1
ATOM 2584 N N . ALA B 1 55 ? 12.373 41.669 -10.432 1.00 15.62 47 ALA B N 1
ATOM 2585 C CA . ALA B 1 55 ? 11.045 41.391 -10.974 1.00 18.71 47 ALA B CA 1
ATOM 2586 C C . ALA B 1 55 ? 10.010 42.421 -10.539 1.00 20.30 47 ALA B C 1
ATOM 2587 O O . ALA B 1 55 ? 8.953 42.542 -11.178 1.00 22.46 47 ALA B O 1
ATOM 2589 N N . ALA B 1 56 ? 10.266 43.140 -9.453 1.00 15.85 48 ALA B N 1
ATOM 2590 C CA . ALA B 1 56 ? 9.374 44.187 -8.981 1.00 18.21 48 ALA B CA 1
ATOM 2591 C C . ALA B 1 56 ? 9.735 45.559 -9.558 1.00 22.03 48 ALA B C 1
ATOM 2592 O O . ALA B 1 56 ? 9.198 46.569 -9.101 1.00 23.90 48 ALA B O 1
ATOM 2594 N N . GLY B 1 57 ? 10.647 45.615 -10.530 1.00 25.08 49 GLY B N 1
ATOM 2595 C CA . GLY B 1 57 ? 11.041 46.868 -11.145 1.00 25.25 49 GLY B CA 1
ATOM 2596 C C . GLY B 1 57 ? 12.154 47.607 -10.439 1.00 23.74 49 GLY B C 1
ATOM 2597 O O . GLY B 1 57 ? 12.470 48.736 -10.820 1.00 24.23 49 GLY B O 1
ATOM 2598 N N . ILE B 1 58 ? 12.751 47.017 -9.434 1.00 18.74 50 ILE B N 1
ATOM 2599 C CA . ILE B 1 58 ? 13.801 47.672 -8.665 1.00 19.32 50 ILE B CA 1
ATOM 2600 C C . ILE B 1 58 ? 15.123 47.541 -9.405 1.00 24.66 50 ILE B C 1
ATOM 2601 O O . ILE B 1 58 ? 15.441 46.477 -9.945 1.00 19.21 50 ILE B O 1
ATOM 2606 N N . THR B 1 59 ? 15.898 48.631 -9.447 1.00 21.62 51 THR B N 1
ATOM 2607 C CA . THR B 1 59 ? 17.147 48.646 -10.199 1.00 20.17 51 THR B CA 1
ATOM 2608 C C . THR B 1 59 ? 18.371 49.069 -9.399 1.00 26.18 51 THR B C 1
ATOM 2609 O O . THR B 1 59 ? 19.480 48.991 -9.939 1.00 27.86 51 THR B O 1
ATOM 2613 N N . GLU B 1 60 ? 18.215 49.551 -8.168 1.00 18.65 52 GLU B N 1
ATOM 2614 C CA . GLU B 1 60 ? 19.354 49.900 -7.319 1.00 19.76 52 GLU B CA 1
ATOM 2615 C C . GLU B 1 60 ? 19.346 48.973 -6.115 1.00 19.57 52 GLU B C 1
ATOM 2616 O O . GLU B 1 60 ? 18.408 49.006 -5.313 1.00 18.47 52 GLU B O 1
ATOM 2622 N N . MET B 1 61 ? 20.388 48.152 -5.988 1.00 15.44 53 MET B N 1
ATOM 2623 C CA . MET B 1 61 ? 20.513 47.198 -4.892 1.00 15.74 53 MET B CA 1
ATOM 2624 C C . MET B 1 61 ? 21.517 47.736 -3.879 1.00 19.23 53 MET B C 1
ATOM 2625 O O . MET B 1 61 ? 22.688 47.943 -4.221 1.00 18.97 53 MET B O 1
ATOM 2630 N N . ILE B 1 62 ? 21.060 47.966 -2.647 1.00 16.42 54 ILE B N 1
ATOM 2631 C CA . ILE B 1 62 ? 21.888 48.514 -1.573 1.00 15.50 54 ILE B CA 1
ATOM 2632 C C . ILE B 1 62 ? 22.169 47.387 -0.590 1.00 16.59 54 ILE B C 1
ATOM 2633 O O . ILE B 1 62 ? 21.251 46.895 0.071 1.00 15.96 54 ILE B O 1
ATOM 2638 N N . PHE B 1 63 ? 23.432 46.978 -0.480 1.00 13.44 55 PHE B N 1
ATOM 2639 C CA . PHE B 1 63 ? 23.817 45.871 0.389 1.00 14.98 55 PHE B CA 1
ATOM 2640 C C . PHE B 1 63 ? 24.409 46.454 1.664 1.00 14.69 55 PHE B C 1
ATOM 2641 O O . PHE B 1 63 ? 25.363 47.235 1.596 1.00 16.84 55 PHE B O 1
ATOM 2649 N N . VAL B 1 64 ? 23.838 46.095 2.813 1.00 13.14 56 VAL B N 1
ATOM 2650 C CA . VAL B 1 64 ? 24.340 46.540 4.103 1.00 14.02 56 VAL B CA 1
ATOM 2651 C C . VAL B 1 64 ? 25.183 45.394 4.643 1.00 18.51 56 VAL B C 1
ATOM 2652 O O . VAL B 1 64 ? 24.653 44.431 5.207 1.00 16.61 56 VAL B O 1
ATOM 2656 N N . THR B 1 65 ? 26.494 45.499 4.488 1.00 20.87 57 THR B N 1
ATOM 2657 C CA . THR B 1 65 ? 27.381 44.382 4.777 1.00 16.49 57 THR B CA 1
ATOM 2658 C C . THR B 1 65 ? 27.916 44.455 6.200 1.00 19.86 57 THR B C 1
ATOM 2659 O O . THR B 1 65 ? 27.823 45.471 6.891 1.00 23.13 57 THR B O 1
ATOM 2663 N N . GLY B 1 66 ? 28.486 43.341 6.638 1.00 20.96 58 GLY B N 1
ATOM 2664 C CA . GLY B 1 66 ? 29.193 43.323 7.893 1.00 22.83 58 GLY B CA 1
ATOM 2665 C C . GLY B 1 66 ? 30.429 42.457 7.761 1.00 27.15 58 GLY B C 1
ATOM 2666 O O . GLY B 1 66 ? 31.304 42.714 6.931 1.00 26.23 58 GLY B O 1
ATOM 2667 N N . ARG B 1 67 ? 30.494 41.421 8.585 1.00 24.43 59 ARG B N 1
ATOM 2668 C CA . ARG B 1 67 ? 31.547 40.421 8.483 1.00 29.50 59 ARG B CA 1
ATOM 2669 C C . ARG B 1 67 ? 31.553 39.778 7.092 1.00 25.81 59 ARG B C 1
ATOM 2670 O O . ARG B 1 67 ? 30.505 39.591 6.470 1.00 28.51 59 ARG B O 1
ATOM 2678 N N . SER B 1 68 ? 32.751 39.475 6.584 1.00 29.15 60 SER B N 1
ATOM 2679 C CA . SER B 1 68 ? 32.907 38.741 5.322 1.00 33.35 60 SER B CA 1
ATOM 2680 C C . SER B 1 68 ? 32.216 39.441 4.149 1.00 28.78 60 SER B C 1
ATOM 2681 O O . SER B 1 68 ? 31.563 38.809 3.314 1.00 31.62 60 SER B O 1
ATOM 2684 N N . LYS B 1 69 ? 32.372 40.758 4.071 1.00 19.94 61 LYS B N 1
ATOM 2685 C CA . LYS B 1 69 ? 31.716 41.514 3.005 1.00 21.23 61 LYS B CA 1
ATOM 2686 C C . LYS B 1 69 ? 32.161 41.058 1.618 1.00 24.41 61 LYS B C 1
ATOM 2687 O O . LYS B 1 69 ? 31.419 41.229 0.647 1.00 23.96 61 LYS B O 1
ATOM 2693 N N . ARG B 1 70 ? 33.341 40.459 1.504 1.00 34.10 62 ARG B N 1
ATOM 2694 C CA A ARG B 1 70 ? 33.855 40.194 0.171 0.46 35.77 62 ARG B CA 1
ATOM 2695 C CA B ARG B 1 70 ? 33.903 40.152 0.191 0.54 36.00 62 ARG B CA 1
ATOM 2696 C C . ARG B 1 70 ? 33.143 39.040 -0.524 1.00 24.65 62 ARG B C 1
ATOM 2697 O O . ARG B 1 70 ? 33.105 39.018 -1.756 1.00 17.75 62 ARG B O 1
ATOM 2712 N N . ALA B 1 71 ? 32.545 38.100 0.217 1.00 19.78 63 ALA B N 1
ATOM 2713 C CA . ALA B 1 71 ? 31.781 37.052 -0.452 1.00 21.42 63 ALA B CA 1
ATOM 2714 C C . ALA B 1 71 ? 30.586 37.649 -1.186 1.00 15.94 63 ALA B C 1
ATOM 2715 O O . ALA B 1 71 ? 30.222 37.195 -2.280 1.00 17.11 63 ALA B O 1
ATOM 2717 N N . ILE B 1 72 ? 29.964 38.663 -0.588 1.00 13.93 64 ILE B N 1
ATOM 2718 C CA . ILE B 1 72 ? 28.836 39.342 -1.220 1.00 15.42 64 ILE B CA 1
ATOM 2719 C C . ILE B 1 72 ? 29.322 40.210 -2.369 1.00 18.86 64 ILE B C 1
ATOM 2720 O O . ILE B 1 72 ? 28.768 40.173 -3.475 1.00 13.90 64 ILE B O 1
ATOM 2725 N N . GLU B 1 73 ? 30.369 41.012 -2.125 1.00 13.88 65 GLU B N 1
ATOM 2726 C CA . GLU B 1 73 ? 30.854 41.902 -3.171 1.00 16.75 65 GLU B CA 1
ATOM 2727 C C . GLU B 1 73 ? 31.356 41.118 -4.376 1.00 15.34 65 GLU B C 1
ATOM 2728 O O . GLU B 1 73 ? 31.047 41.462 -5.529 1.00 19.36 65 GLU B O 1
ATOM 2734 N N . ASP B 1 74 ? 32.131 40.062 -4.141 1.00 14.38 66 ASP B N 1
ATOM 2735 C CA . ASP B 1 74 ? 32.695 39.348 -5.278 1.00 15.55 66 ASP B CA 1
ATOM 2736 C C . ASP B 1 74 ? 31.616 38.610 -6.050 1.00 16.15 66 ASP B C 1
ATOM 2737 O O . ASP B 1 74 ? 31.804 38.317 -7.237 1.00 17.25 66 ASP B O 1
ATOM 2742 N N . HIS B 1 75 ? 30.494 38.304 -5.403 1.00 13.99 67 HIS B N 1
ATOM 2743 C CA . HIS B 1 75 ? 29.431 37.624 -6.130 1.00 16.18 67 HIS B CA 1
ATOM 2744 C C . HIS B 1 75 ? 28.785 38.552 -7.148 1.00 18.12 67 HIS B C 1
ATOM 2745 O O . HIS B 1 75 ? 28.533 38.152 -8.291 1.00 17.79 67 HIS B O 1
ATOM 2752 N N . PHE B 1 76 ? 28.545 39.800 -6.773 1.00 15.38 68 PHE B N 1
ATOM 2753 C CA . PHE B 1 76 ? 27.837 40.678 -7.695 1.00 16.58 68 PHE B CA 1
ATOM 2754 C C . PHE B 1 76 ? 28.758 41.510 -8.569 1.00 22.78 68 PHE B C 1
ATOM 2755 O O . PHE B 1 76 ? 28.336 41.913 -9.659 1.00 22.26 68 PHE B O 1
ATOM 2763 N N . ASP B 1 77 ? 30.003 41.750 -8.148 1.00 19.13 69 ASP B N 1
ATOM 2764 C CA . ASP B 1 77 ? 30.951 42.497 -8.966 1.00 21.17 69 ASP B CA 1
ATOM 2765 C C . ASP B 1 77 ? 31.597 41.615 -10.045 1.00 25.01 69 ASP B C 1
ATOM 2766 O O . ASP B 1 77 ? 31.603 40.384 -9.977 1.00 26.25 69 ASP B O 1
ATOM 2771 N N . LYS B 1 78 ? 32.174 42.272 -11.046 1.00 32.39 70 LYS B N 1
ATOM 2772 C CA . LYS B 1 78 ? 32.826 41.546 -12.130 1.00 29.79 70 LYS B CA 1
ATOM 2773 C C . LYS B 1 78 ? 34.046 40.766 -11.635 1.00 37.71 70 LYS B C 1
ATOM 2774 O O . LYS B 1 78 ? 34.805 41.237 -10.780 1.00 33.26 70 LYS B O 1
ATOM 2780 N N . SER B 1 79 ? 34.235 39.559 -12.180 1.00 34.07 71 SER B N 1
ATOM 2781 C CA . SER B 1 79 ? 35.454 38.783 -11.975 1.00 40.35 71 SER B CA 1
ATOM 2782 C C . SER B 1 79 ? 36.116 38.527 -13.320 1.00 45.91 71 SER B C 1
ATOM 2783 O O . SER B 1 79 ? 35.521 37.891 -14.197 1.00 44.39 71 SER B O 1
ATOM 2786 N N . TYR B 1 80 ? 37.349 39.016 -13.475 1.00 47.00 72 TYR B N 1
ATOM 2787 C CA . TYR B 1 80 ? 38.118 38.755 -14.689 1.00 39.84 72 TYR B CA 1
ATOM 2788 C C . TYR B 1 80 ? 38.677 37.339 -14.711 1.00 41.21 72 TYR B C 1
ATOM 2789 O O . TYR B 1 80 ? 38.769 36.719 -15.774 1.00 43.16 72 TYR B O 1
ATOM 2798 N N . GLU B 1 81 ? 39.066 36.811 -13.553 1.00 42.09 73 GLU B N 1
ATOM 2799 C CA . GLU B 1 81 ? 39.671 35.485 -13.551 1.00 43.30 73 GLU B CA 1
ATOM 2800 C C . GLU B 1 81 ? 38.647 34.406 -13.884 1.00 45.87 73 GLU B C 1
ATOM 2801 O O . GLU B 1 81 ? 38.954 33.473 -14.634 1.00 46.20 73 GLU B O 1
ATOM 2807 N N . ILE B 1 82 ? 37.422 34.508 -13.350 1.00 49.93 74 ILE B N 1
ATOM 2808 C CA . ILE B 1 82 ? 36.423 33.497 -13.693 1.00 48.63 74 ILE B CA 1
ATOM 2809 C C . ILE B 1 82 ? 36.027 33.621 -15.157 1.00 48.52 74 ILE B C 1
ATOM 2810 O O . ILE B 1 82 ? 35.803 32.614 -15.837 1.00 56.15 74 ILE B O 1
ATOM 2815 N N . GLU B 1 83 ? 35.944 34.848 -15.674 1.00 41.47 75 GLU B N 1
ATOM 2816 C CA . GLU B 1 83 ? 35.643 34.982 -17.088 1.00 49.49 75 GLU B CA 1
ATOM 2817 C C . GLU B 1 83 ? 36.824 34.572 -17.956 1.00 56.26 75 GLU B C 1
ATOM 2818 O O . GLU B 1 83 ? 36.623 34.187 -19.114 1.00 67.92 75 GLU B O 1
ATOM 2824 N N . ALA B 1 84 ? 38.047 34.617 -17.423 1.00 45.89 76 ALA B N 1
ATOM 2825 C CA . ALA B 1 84 ? 39.176 34.092 -18.193 1.00 49.58 76 ALA B CA 1
ATOM 2826 C C . ALA B 1 84 ? 39.176 32.566 -18.224 1.00 50.11 76 ALA B C 1
ATOM 2827 O O . ALA B 1 84 ? 39.583 31.966 -19.227 1.00 56.24 76 ALA B O 1
ATOM 2829 N N . GLU B 1 85 ? 38.726 31.923 -17.144 1.00 55.17 77 GLU B N 1
ATOM 2830 C CA . GLU B 1 85 ? 38.655 30.464 -17.127 1.00 62.82 77 GLU B CA 1
ATOM 2831 C C . GLU B 1 85 ? 37.510 29.960 -17.993 1.00 61.45 77 GLU B C 1
ATOM 2832 O O . GLU B 1 85 ? 37.650 28.943 -18.684 1.00 64.50 77 GLU B O 1
ATOM 2838 N N . LEU B 1 86 ? 36.363 30.646 -17.954 1.00 57.97 78 LEU B N 1
ATOM 2839 C CA . LEU B 1 86 ? 35.274 30.319 -18.869 1.00 55.82 78 LEU B CA 1
ATOM 2840 C C . LEU B 1 86 ? 35.687 30.561 -20.312 1.00 57.34 78 LEU B C 1
ATOM 2841 O O . LEU B 1 86 ? 35.379 29.754 -21.198 1.00 57.29 78 LEU B O 1
ATOM 2846 N N . GLN B 1 87 ? 36.398 31.662 -20.569 1.00 52.11 79 GLN B N 1
ATOM 2847 C CA . GLN B 1 87 ? 36.842 31.942 -21.930 1.00 61.47 79 GLN B CA 1
ATOM 2848 C C . GLN B 1 87 ? 37.814 30.880 -22.428 1.00 70.45 79 GLN B C 1
ATOM 2849 O O . GLN B 1 87 ? 37.732 30.448 -23.586 1.00 70.84 79 GLN B O 1
ATOM 2855 N N . ALA B 1 88 ? 38.736 30.440 -21.565 1.00 72.27 80 ALA B N 1
ATOM 2856 C CA . ALA B 1 88 ? 39.725 29.448 -21.975 1.00 74.65 80 ALA B CA 1
ATOM 2857 C C . ALA B 1 88 ? 39.086 28.095 -22.259 1.00 76.30 80 ALA B C 1
ATOM 2858 O O . ALA B 1 88 ? 39.575 27.350 -23.117 1.00 80.54 80 ALA B O 1
ATOM 2860 N N . ARG B 1 89 ? 38.005 27.759 -21.557 1.00 73.19 81 ARG B N 1
ATOM 2861 C CA . ARG B 1 89 ? 37.282 26.518 -21.803 1.00 74.62 81 ARG B CA 1
ATOM 2862 C C . ARG B 1 89 ? 36.211 26.664 -22.877 1.00 68.82 81 ARG B C 1
ATOM 2863 O O . ARG B 1 89 ? 35.499 25.694 -23.155 1.00 70.61 81 ARG B O 1
ATOM 2871 N N . GLY B 1 90 ? 36.088 27.842 -23.490 1.00 65.36 82 GLY B N 1
ATOM 2872 C CA . GLY B 1 90 ? 35.115 28.052 -24.546 1.00 65.29 82 GLY B CA 1
ATOM 2873 C C . GLY B 1 90 ? 33.673 27.858 -24.134 1.00 71.06 82 GLY B C 1
ATOM 2874 O O . GLY B 1 90 ? 32.805 27.724 -25.002 1.00 69.30 82 GLY B O 1
ATOM 2875 N N . LYS B 1 91 ? 33.389 27.849 -22.828 1.00 68.05 83 LYS B N 1
ATOM 2876 C CA . LYS B 1 91 ? 32.042 27.604 -22.315 1.00 65.10 83 LYS B CA 1
ATOM 2877 C C . LYS B 1 91 ? 31.227 28.889 -22.422 1.00 63.63 83 LYS B C 1
ATOM 2878 O O . LYS B 1 91 ? 31.408 29.821 -21.629 1.00 64.13 83 LYS B O 1
ATOM 2880 N N . ASP B 1 92 ? 30.298 28.924 -23.378 1.00 64.28 84 ASP B N 1
ATOM 2881 C CA . ASP B 1 92 ? 29.689 30.167 -23.837 1.00 66.07 84 ASP B CA 1
ATOM 2882 C C . ASP B 1 92 ? 28.426 30.551 -23.070 1.00 61.70 84 ASP B C 1
ATOM 2883 O O . ASP B 1 92 ? 28.322 31.681 -22.585 1.00 63.45 84 ASP B O 1
ATOM 2888 N N . LYS B 1 93 ? 27.448 29.644 -22.977 1.00 58.12 85 LYS B N 1
ATOM 2889 C CA . LYS B 1 93 ? 26.205 29.965 -22.277 1.00 49.98 85 LYS B CA 1
ATOM 2890 C C . LYS B 1 93 ? 26.457 30.312 -20.814 1.00 46.46 85 LYS B C 1
ATOM 2891 O O . LYS B 1 93 ? 25.723 31.122 -20.228 1.00 41.91 85 LYS B O 1
ATOM 2893 N N . LEU B 1 94 ? 27.493 29.726 -20.210 1.00 39.60 86 LEU B N 1
ATOM 2894 C CA . LEU B 1 94 ? 27.837 30.079 -18.840 1.00 36.83 86 LEU B CA 1
ATOM 2895 C C . LEU B 1 94 ? 28.350 31.511 -18.721 1.00 35.93 86 LEU B C 1
ATOM 2896 O O . LEU B 1 94 ? 28.367 32.049 -17.615 1.00 33.57 86 LEU B O 1
ATOM 2901 N N . LEU B 1 95 ? 28.761 32.139 -19.828 1.00 43.00 87 LEU B N 1
ATOM 2902 C CA . LEU B 1 95 ? 29.119 33.556 -19.778 1.00 41.25 87 LEU B CA 1
ATOM 2903 C C . LEU B 1 95 ? 27.880 34.429 -19.612 1.00 43.87 87 LEU B C 1
ATOM 2904 O O . LEU B 1 95 ? 27.858 35.339 -18.776 1.00 43.87 87 LEU B O 1
ATOM 2906 N N . GLU B 1 96 ? 26.838 34.176 -20.409 1.00 54.07 88 GLU B N 1
ATOM 2907 C CA . GLU B 1 96 ? 25.594 34.921 -20.239 1.00 56.95 88 GLU B CA 1
ATOM 2908 C C . GLU B 1 96 ? 25.039 34.734 -18.836 1.00 49.97 88 GLU B C 1
ATOM 2909 O O . GLU B 1 96 ? 24.488 35.670 -18.245 1.00 43.99 88 GLU B O 1
ATOM 2911 N N . LEU B 1 97 ? 25.189 33.533 -18.283 1.00 37.47 89 LEU B N 1
ATOM 2912 C CA . LEU B 1 97 ? 24.729 33.282 -16.926 1.00 33.37 89 LEU B CA 1
ATOM 2913 C C . LEU B 1 97 ? 25.505 34.128 -15.923 1.00 28.16 89 LEU B C 1
ATOM 2914 O O . LEU B 1 97 ? 24.921 34.715 -15.004 1.00 30.82 89 LEU B O 1
ATOM 2919 N N . VAL B 1 98 ? 26.828 34.183 -16.066 1.00 28.88 90 VAL B N 1
ATOM 2920 C CA . VAL B 1 98 ? 27.623 34.973 -15.133 1.00 29.13 90 VAL B CA 1
ATOM 2921 C C . VAL B 1 98 ? 27.314 36.459 -15.300 1.00 31.14 90 VAL B C 1
ATOM 2922 O O . VAL B 1 98 ? 27.120 37.180 -14.315 1.00 27.54 90 VAL B O 1
ATOM 2926 N N . ARG B 1 99 ? 27.218 36.931 -16.546 1.00 35.28 91 ARG B N 1
ATOM 2927 C CA . ARG B 1 99 ? 26.888 38.334 -16.778 1.00 33.07 91 ARG B CA 1
ATOM 2928 C C . ARG B 1 99 ? 25.500 38.680 -16.247 1.00 40.00 91 ARG B C 1
ATOM 2929 O O . ARG B 1 99 ? 25.263 39.813 -15.810 1.00 41.02 91 ARG B O 1
ATOM 2931 N N . SER B 1 100 ? 24.586 37.714 -16.230 1.00 39.37 92 SER B N 1
ATOM 2932 C CA A SER B 1 100 ? 23.224 37.950 -15.767 0.76 40.24 92 SER B CA 1
ATOM 2933 C CA B SER B 1 100 ? 23.230 37.978 -15.771 0.24 40.71 92 SER B CA 1
ATOM 2934 C C . SER B 1 100 ? 23.127 38.151 -14.259 1.00 35.86 92 SER B C 1
ATOM 2935 O O . SER B 1 100 ? 22.068 38.574 -13.778 1.00 32.55 92 SER B O 1
ATOM 2940 N N . ILE B 1 101 ? 24.184 37.841 -13.496 1.00 26.52 93 ILE B N 1
ATOM 2941 C CA . ILE B 1 101 ? 24.136 38.069 -12.054 1.00 21.29 93 ILE B CA 1
ATOM 2942 C C . ILE B 1 101 ? 23.902 39.548 -11.764 1.00 24.51 93 ILE B C 1
ATOM 2943 O O . ILE B 1 101 ? 23.203 39.913 -10.810 1.00 24.11 93 ILE B O 1
ATOM 2948 N N . LYS B 1 102 ? 24.485 40.425 -12.576 1.00 25.38 94 LYS B N 1
ATOM 2949 C CA . LYS B 1 102 ? 24.288 41.863 -12.410 1.00 25.83 94 LYS B CA 1
ATOM 2950 C C . LYS B 1 102 ? 24.115 42.489 -13.781 1.00 30.97 94 LYS B C 1
ATOM 2951 O O . LYS B 1 102 ? 25.088 42.907 -14.421 1.00 30.43 94 LYS B O 1
ATOM 2957 N N . PRO B 1 103 ? 22.880 42.556 -14.277 1.00 32.24 95 PRO B N 1
ATOM 2958 C CA . PRO B 1 103 ? 22.655 43.125 -15.608 1.00 32.00 95 PRO B CA 1
ATOM 2959 C C . PRO B 1 103 ? 23.060 44.593 -15.660 1.00 27.65 95 PRO B C 1
ATOM 2960 O O . PRO B 1 103 ? 23.239 45.254 -14.633 1.00 28.73 95 PRO B O 1
ATOM 2964 N N . SER B 1 104 ? 23.211 45.093 -16.887 1.00 37.59 96 SER B N 1
ATOM 2965 C CA . SER B 1 104 ? 23.748 46.435 -17.101 1.00 44.12 96 SER B CA 1
ATOM 2966 C C . SER B 1 104 ? 22.881 47.508 -16.451 1.00 40.93 96 SER B C 1
ATOM 2967 O O . SER B 1 104 ? 23.399 48.515 -15.951 1.00 43.10 96 SER B O 1
ATOM 2970 N N . HIS B 1 105 ? 21.565 47.312 -16.441 1.00 38.60 97 HIS B N 1
ATOM 2971 C CA . HIS B 1 105 ? 20.659 48.326 -15.911 1.00 41.00 97 HIS B CA 1
ATOM 2972 C C . HIS B 1 105 ? 20.507 48.271 -14.393 1.00 36.65 97 HIS B C 1
ATOM 2973 O O . HIS B 1 105 ? 19.704 49.032 -13.847 1.00 33.42 97 HIS B O 1
ATOM 2980 N N . VAL B 1 106 ? 21.245 47.400 -13.702 1.00 25.85 98 VAL B N 1
ATOM 2981 C CA . VAL B 1 106 ? 21.153 47.239 -12.257 1.00 26.79 98 VAL B CA 1
ATOM 2982 C C . VAL B 1 106 ? 22.432 47.777 -11.631 1.00 29.58 98 VAL B C 1
ATOM 2983 O O . VAL B 1 106 ? 23.534 47.478 -12.104 1.00 31.27 98 VAL B O 1
ATOM 2987 N N . ASP B 1 107 ? 22.285 48.587 -10.590 1.00 23.44 99 ASP B N 1
ATOM 2988 C CA . ASP B 1 107 ? 23.414 49.111 -9.828 1.00 23.43 99 ASP B CA 1
ATOM 2989 C C . ASP B 1 107 ? 23.480 48.414 -8.480 1.00 25.91 99 ASP B C 1
ATOM 2990 O O . ASP B 1 107 ? 22.441 48.120 -7.877 1.00 22.32 99 ASP B O 1
ATOM 2995 N N . CYS B 1 108 ? 24.704 48.131 -8.017 1.00 19.79 100 CYS B N 1
ATOM 2996 C CA . CYS B 1 108 ? 24.949 47.577 -6.690 1.00 18.98 100 CYS B CA 1
ATOM 2997 C C . CYS B 1 108 ? 25.782 48.570 -5.896 1.00 17.08 100 CYS B C 1
ATOM 2998 O O . CYS B 1 108 ? 26.851 48.978 -6.350 1.00 19.90 100 CYS B O 1
ATOM 3001 N N . PHE B 1 109 ? 25.291 48.954 -4.724 1.00 15.71 101 PHE B N 1
ATOM 3002 C CA . PHE B 1 109 ? 25.954 49.897 -3.832 1.00 16.51 101 PHE B CA 1
ATOM 3003 C C . PHE B 1 109 ? 26.173 49.218 -2.488 1.00 16.78 101 PHE B C 1
ATOM 3004 O O . PHE B 1 109 ? 25.330 48.429 -2.039 1.00 17.72 101 PHE B O 1
ATOM 3012 N N . TYR B 1 110 ? 27.281 49.544 -1.824 1.00 16.32 102 TYR B N 1
ATOM 3013 C CA . TYR B 1 110 ? 27.627 48.897 -0.570 1.00 19.70 102 TYR B CA 1
ATOM 3014 C C . TYR B 1 110 ? 27.777 49.913 0.552 1.00 18.30 102 TYR B C 1
ATOM 3015 O O . TYR B 1 110 ? 28.423 50.959 0.393 1.00 19.44 102 TYR B O 1
ATOM 3024 N N . VAL B 1 111 ? 27.178 49.591 1.693 1.00 18.64 103 VAL B N 1
ATOM 3025 C CA . VAL B 1 111 ? 27.354 50.370 2.912 1.00 20.55 103 VAL B CA 1
ATOM 3026 C C . VAL B 1 111 ? 27.614 49.400 4.055 1.00 16.64 103 VAL B C 1
ATOM 3027 O O . VAL B 1 111 ? 27.183 48.242 4.027 1.00 17.53 103 VAL B O 1
ATOM 3031 N N . ARG B 1 112 ? 28.361 49.864 5.044 1.00 18.69 104 ARG B N 1
ATOM 3032 C CA . ARG B 1 112 ? 28.812 49.021 6.138 1.00 23.79 104 ARG B CA 1
ATOM 3033 C C . ARG B 1 112 ? 27.924 49.219 7.356 1.00 27.35 104 ARG B C 1
ATOM 3034 O O . ARG B 1 112 ? 27.555 50.348 7.704 1.00 24.21 104 ARG B O 1
ATOM 3042 N N . GLN B 1 113 ? 27.611 48.114 8.012 1.00 21.16 105 GLN B N 1
ATOM 3043 C CA . GLN B 1 113 ? 27.099 48.140 9.372 1.00 21.96 105 GLN B CA 1
ATOM 3044 C C . GLN B 1 113 ? 28.228 47.624 10.248 1.00 27.66 105 GLN B C 1
ATOM 3045 O O . GLN B 1 113 ? 28.409 46.404 10.365 1.00 32.09 105 GLN B O 1
ATOM 3051 N N . PRO B 1 114 ? 29.036 48.498 10.849 1.00 25.75 106 PRO B N 1
ATOM 3052 C CA . PRO B 1 114 ? 30.269 48.031 11.501 1.00 35.23 106 PRO B CA 1
ATOM 3053 C C . PRO B 1 114 ? 30.021 47.089 12.660 1.00 42.57 106 PRO B C 1
ATOM 3054 O O . PRO B 1 114 ? 30.822 46.168 12.880 1.00 40.90 106 PRO B O 1
ATOM 3058 N N . GLU B 1 115 ? 28.942 47.297 13.410 1.00 36.40 107 GLU B N 1
ATOM 3059 C CA . GLU B 1 115 ? 28.543 46.415 14.498 1.00 42.22 107 GLU B CA 1
ATOM 3060 C C . GLU B 1 115 ? 27.200 45.788 14.169 1.00 35.38 107 GLU B C 1
ATOM 3061 O O . GLU B 1 115 ? 26.293 46.470 13.684 1.00 33.67 107 GLU B O 1
ATOM 3067 N N . ALA B 1 116 ? 27.069 44.496 14.449 1.00 34.80 108 ALA B N 1
ATOM 3068 C CA . ALA B 1 116 ? 25.866 43.746 14.086 1.00 39.35 108 ALA B CA 1
ATOM 3069 C C . ALA B 1 116 ? 24.784 44.067 15.108 1.00 40.63 108 ALA B C 1
ATOM 3070 O O . ALA B 1 116 ? 24.643 43.392 16.128 1.00 44.07 108 ALA B O 1
ATOM 3072 N N . LEU B 1 117 ? 24.011 45.117 14.831 1.00 31.22 109 LEU B N 1
ATOM 3073 C CA . LEU B 1 117 ? 23.053 45.658 15.785 1.00 28.21 109 LEU B CA 1
ATOM 3074 C C . LEU B 1 117 ? 21.597 45.462 15.366 1.00 23.79 109 LEU B C 1
ATOM 3075 O O . LEU B 1 117 ? 20.709 46.050 15.986 1.00 29.55 109 LEU B O 1
ATOM 3080 N N . GLY B 1 118 ? 21.322 44.663 14.342 1.00 26.19 110 GLY B N 1
ATOM 3081 C CA . GLY B 1 118 ? 19.953 44.294 14.030 1.00 27.49 110 GLY B CA 1
ATOM 3082 C C . GLY B 1 118 ? 19.393 45.043 12.838 1.00 24.27 110 GLY B C 1
ATOM 3083 O O . GLY B 1 118 ? 20.040 45.898 12.222 1.00 21.49 110 GLY B O 1
ATOM 3084 N N . LEU B 1 119 ? 18.133 44.702 12.532 1.00 22.10 111 LEU B N 1
ATOM 3085 C CA . LEU B 1 119 ? 17.519 45.111 11.270 1.00 22.10 111 LEU B CA 1
ATOM 3086 C C . LEU B 1 119 ? 17.209 46.606 11.244 1.00 20.62 111 LEU B C 1
ATOM 3087 O O . LEU B 1 119 ? 17.544 47.295 10.277 1.00 19.68 111 LEU B O 1
ATOM 3092 N N . GLY B 1 120 ? 16.523 47.119 12.271 1.00 19.64 112 GLY B N 1
ATOM 3093 C CA . GLY B 1 120 ? 16.202 48.548 12.279 1.00 18.11 112 GLY B CA 1
ATOM 3094 C C . GLY B 1 120 ? 17.443 49.409 12.171 1.00 20.31 112 GLY B C 1
ATOM 3095 O O . GLY B 1 120 ? 17.471 50.405 11.438 1.00 21.77 112 GLY B O 1
ATOM 3096 N N . HIS B 1 121 ? 18.505 49.009 12.864 1.00 20.77 113 HIS B N 1
ATOM 3097 C CA . HIS B 1 121 ? 19.759 49.738 12.758 1.00 18.51 113 HIS B CA 1
ATOM 3098 C C . HIS B 1 121 ? 20.350 49.634 11.351 1.00 19.79 113 HIS B C 1
ATOM 3099 O O . HIS B 1 121 ? 20.870 50.621 10.818 1.00 20.52 113 HIS B O 1
ATOM 3106 N N . ALA B 1 122 ? 20.275 48.449 10.731 1.00 19.62 114 ALA B N 1
ATOM 3107 C CA . ALA B 1 122 ? 20.796 48.293 9.372 1.00 18.00 114 ALA B CA 1
ATOM 3108 C C . ALA B 1 122 ? 20.016 49.153 8.385 1.00 21.38 114 ALA B C 1
ATOM 3109 O O . ALA B 1 122 ? 20.590 49.706 7.441 1.00 21.14 114 ALA B O 1
ATOM 3111 N N . VAL B 1 123 ? 18.711 49.288 8.589 1.00 16.42 115 VAL B N 1
ATOM 3112 C CA . VAL B 1 123 ? 17.918 50.142 7.709 1.00 21.62 115 VAL B CA 1
ATOM 3113 C C . VAL B 1 123 ? 18.363 51.592 7.849 1.00 23.95 115 VAL B C 1
ATOM 3114 O O . VAL B 1 123 ? 18.535 52.301 6.849 1.00 19.97 115 VAL B O 1
ATOM 3118 N N . LEU B 1 124 ? 18.587 52.049 9.082 1.00 18.96 116 LEU B N 1
ATOM 3119 C CA . LEU B 1 124 ? 19.023 53.430 9.272 1.00 19.40 116 LEU B CA 1
ATOM 3120 C C . LEU B 1 124 ? 20.402 53.677 8.662 1.00 23.66 116 LEU B C 1
ATOM 3121 O O . LEU B 1 124 ? 20.669 54.782 8.166 1.00 22.25 116 LEU B O 1
ATOM 3126 N N . CYS B 1 125 ? 21.294 52.673 8.669 1.00 20.92 117 CYS B N 1
ATOM 3127 C CA A CYS B 1 125 ? 22.620 52.802 8.054 0.82 23.50 117 CYS B CA 1
ATOM 3128 C CA B CYS B 1 125 ? 22.586 53.009 8.095 0.18 21.98 117 CYS B CA 1
ATOM 3129 C C . CYS B 1 125 ? 22.522 53.154 6.578 1.00 19.54 117 CYS B C 1
ATOM 3130 O O . CYS B 1 125 ? 23.434 53.766 6.014 1.00 22.64 117 CYS B O 1
ATOM 3135 N N . ALA B 1 126 ? 21.446 52.706 5.929 1.00 20.06 118 ALA B N 1
ATOM 3136 C CA . ALA B 1 126 ? 21.245 52.894 4.497 1.00 19.13 118 ALA B CA 1
ATOM 3137 C C . ALA B 1 126 ? 20.556 54.209 4.151 1.00 17.41 118 ALA B C 1
ATOM 3138 O O . ALA B 1 126 ? 20.346 54.485 2.960 1.00 21.77 118 ALA B O 1
ATOM 3140 N N . GLU B 1 127 ? 20.228 55.039 5.149 1.00 20.45 119 GLU B N 1
ATOM 3141 C CA . GLU B 1 127 ? 19.364 56.200 4.923 1.00 19.62 119 GLU B CA 1
ATOM 3142 C C . GLU B 1 127 ? 19.865 57.094 3.791 1.00 20.43 119 GLU B C 1
ATOM 3143 O O . GLU B 1 127 ? 19.083 57.546 2.944 1.00 21.07 119 GLU B O 1
ATOM 3149 N N . LYS B 1 128 ? 21.155 57.423 3.803 1.00 19.20 120 LYS B N 1
ATOM 3150 C CA . LYS B 1 128 ? 21.684 58.376 2.841 1.00 21.42 120 LYS B CA 1
ATOM 3151 C C . LYS B 1 128 ? 21.905 57.769 1.462 1.00 23.64 120 LYS B C 1
ATOM 3152 O O . LYS B 1 128 ? 22.098 58.527 0.503 1.00 31.29 120 LYS B O 1
ATOM 3158 N N . LEU B 1 129 ? 21.861 56.438 1.330 1.00 20.62 121 LEU B N 1
ATOM 3159 C CA . LEU B 1 129 ? 21.786 55.832 0.005 1.00 21.78 121 LEU B CA 1
ATOM 3160 C C . LEU B 1 129 ? 20.354 55.792 -0.514 1.00 27.28 121 LEU B C 1
ATOM 3161 O O . LEU B 1 129 ? 20.134 55.792 -1.730 1.00 27.78 121 LEU B O 1
ATOM 3166 N N . VAL B 1 130 ? 19.370 55.751 0.378 1.00 22.14 122 VAL B N 1
ATOM 3167 C CA . VAL B 1 130 ? 17.988 55.733 -0.089 1.00 18.68 122 VAL B CA 1
ATOM 3168 C C . VAL B 1 130 ? 17.509 57.135 -0.431 1.00 20.23 122 VAL B C 1
ATOM 3169 O O . VAL B 1 130 ? 16.794 57.339 -1.421 1.00 26.14 122 VAL B O 1
ATOM 3173 N N . GLY B 1 131 ? 17.904 58.132 0.367 1.00 23.42 123 GLY B N 1
ATOM 3174 C CA . GLY B 1 131 ? 17.421 59.471 0.164 1.00 24.61 123 GLY B CA 1
ATOM 3175 C C . GLY B 1 131 ? 15.936 59.572 0.485 1.00 29.63 123 GLY B C 1
ATOM 3176 O O . GLY B 1 131 ? 15.378 58.808 1.267 1.00 28.89 123 GLY B O 1
ATOM 3177 N N . ASP B 1 132 ? 15.302 60.552 -0.150 1.00 28.36 124 ASP B N 1
ATOM 3178 C CA . ASP B 1 132 ? 13.880 60.826 0.062 1.00 29.60 124 ASP B CA 1
ATOM 3179 C C . ASP B 1 132 ? 13.058 60.016 -0.942 1.00 29.15 124 ASP B C 1
ATOM 3180 O O . ASP B 1 132 ? 12.465 60.542 -1.884 1.00 35.00 124 ASP B O 1
ATOM 3185 N N . ASN B 1 133 ? 13.064 58.698 -0.743 1.00 23.35 125 ASN B N 1
ATOM 3186 C CA . ASN B 1 133 ? 12.461 57.770 -1.685 1.00 25.90 125 ASN B CA 1
ATOM 3187 C C . ASN B 1 133 ? 11.873 56.602 -0.916 1.00 25.51 125 ASN B C 1
ATOM 3188 O O . ASN B 1 133 ? 12.447 56.184 0.096 1.00 23.27 125 ASN B O 1
ATOM 3193 N N . PRO B 1 134 ? 10.764 56.032 -1.376 1.00 23.70 126 PRO B N 1
ATOM 3194 C CA . PRO B 1 134 ? 10.322 54.758 -0.810 1.00 18.61 126 PRO B CA 1
ATOM 3195 C C . PRO B 1 134 ? 11.289 53.667 -1.240 1.00 21.27 126 PRO B C 1
ATOM 3196 O O . PRO B 1 134 ? 11.966 53.773 -2.263 1.00 23.56 126 PRO B O 1
ATOM 3200 N N . PHE B 1 135 ? 11.354 52.610 -0.445 1.00 18.84 127 PHE B N 1
ATOM 3201 C CA . PHE B 1 135 ? 12.353 51.586 -0.714 1.00 18.23 127 PHE B CA 1
ATOM 3202 C C . PHE B 1 135 ? 11.871 50.241 -0.203 1.00 21.91 127 PHE B C 1
ATOM 3203 O O . PHE B 1 135 ? 11.082 50.160 0.743 1.00 18.47 127 PHE B O 1
ATOM 3211 N N . ALA B 1 136 ? 12.348 49.180 -0.850 1.00 18.63 128 ALA B N 1
ATOM 3212 C CA . ALA B 1 136 ? 12.080 47.835 -0.374 1.00 18.52 128 ALA B CA 1
ATOM 3213 C C . ALA B 1 136 ? 13.154 47.431 0.628 1.00 15.77 128 ALA B C 1
ATOM 3214 O O . ALA B 1 136 ? 14.293 47.886 0.549 1.00 17.06 128 ALA B O 1
ATOM 3216 N N . VAL B 1 137 ? 12.777 46.574 1.577 1.00 15.14 129 VAL B N 1
ATOM 3217 C CA . VAL B 1 137 ? 13.734 45.918 2.463 1.00 16.28 129 VAL B CA 1
ATOM 3218 C C . VAL B 1 137 ? 13.499 44.430 2.328 1.00 16.02 129 VAL B C 1
ATOM 3219 O O . VAL B 1 137 ? 12.366 43.968 2.492 1.00 13.92 129 VAL B O 1
ATOM 3223 N N . ILE B 1 138 ? 14.559 43.676 2.036 1.00 13.50 130 ILE B N 1
ATOM 3224 C CA . ILE B 1 138 ? 14.426 42.262 1.699 1.00 12.18 130 ILE B CA 1
ATOM 3225 C C . ILE B 1 138 ? 15.461 41.493 2.506 1.00 14.92 130 ILE B C 1
ATOM 3226 O O . ILE B 1 138 ? 16.664 41.759 2.387 1.00 13.37 130 ILE B O 1
ATOM 3231 N N . LEU B 1 139 ? 14.995 40.568 3.340 1.00 13.15 131 LEU B N 1
ATOM 3232 C CA . LEU B 1 139 ? 15.875 39.725 4.145 1.00 14.36 131 LEU B CA 1
ATOM 3233 C C . LEU B 1 139 ? 16.041 38.428 3.372 1.00 15.23 131 LEU B C 1
ATOM 3234 O O . LEU B 1 139 ? 15.093 37.656 3.261 1.00 15.27 131 LEU B O 1
ATOM 3239 N N . ALA B 1 140 ? 17.244 38.184 2.839 1.00 13.15 132 ALA B N 1
ATOM 3240 C CA . ALA B 1 140 ? 17.394 37.070 1.904 1.00 13.81 132 ALA B CA 1
ATOM 3241 C C . ALA B 1 140 ? 17.280 35.714 2.580 1.00 14.70 132 ALA B C 1
ATOM 3242 O O . ALA B 1 140 ? 17.044 34.711 1.889 1.00 14.76 132 ALA B O 1
ATOM 3244 N N . ASP B 1 141 ? 17.487 35.641 3.895 1.00 14.35 133 ASP B N 1
ATOM 3245 C CA . ASP B 1 141 ? 17.321 34.338 4.532 1.00 15.69 133 ASP B CA 1
ATOM 3246 C C . ASP B 1 141 ? 15.859 33.944 4.686 1.00 14.48 133 ASP B C 1
ATOM 3247 O O . ASP B 1 141 ? 15.595 32.795 5.060 1.00 19.63 133 ASP B O 1
ATOM 3252 N N . ASP B 1 142 ? 14.913 34.836 4.372 1.00 13.99 134 ASP B N 1
ATOM 3253 C CA . ASP B 1 142 ? 13.539 34.427 4.057 1.00 15.10 134 ASP B CA 1
ATOM 3254 C C . ASP B 1 142 ? 13.464 34.200 2.553 1.00 18.53 134 ASP B C 1
ATOM 3255 O O . ASP B 1 142 ? 13.320 35.149 1.779 1.00 18.51 134 ASP B O 1
ATOM 3260 N N . LEU B 1 143 ? 13.584 32.943 2.135 1.00 14.82 135 LEU B N 1
ATOM 3261 C CA . LEU B 1 143 ? 13.474 32.591 0.727 1.00 13.03 135 LEU B CA 1
ATOM 3262 C C . LEU B 1 143 ? 12.008 32.440 0.377 1.00 14.47 135 LEU B C 1
ATOM 3263 O O . LEU B 1 143 ? 11.334 31.534 0.884 1.00 16.70 135 LEU B O 1
ATOM 3268 N N . LEU B 1 144 ? 11.513 33.298 -0.503 1.00 16.93 136 LEU B N 1
ATOM 3269 C CA . LEU B 1 144 ? 10.107 33.260 -0.874 1.00 17.52 136 LEU B CA 1
ATOM 3270 C C . LEU B 1 144 ? 9.968 32.790 -2.311 1.00 24.50 136 LEU B C 1
ATOM 3271 O O . LEU B 1 144 ? 10.702 33.237 -3.201 1.00 26.89 136 LEU B O 1
ATOM 3276 N N . TYR B 1 145 ? 9.044 31.865 -2.527 1.00 21.07 137 TYR B N 1
ATOM 3277 C CA . TYR B 1 145 ? 8.633 31.458 -3.858 1.00 16.09 137 TYR B CA 1
ATOM 3278 C C . TYR B 1 145 ? 7.227 32.009 -4.073 1.00 22.41 137 TYR B C 1
ATOM 3279 O O . TYR B 1 145 ? 6.295 31.622 -3.365 1.00 21.60 137 TYR B O 1
ATOM 3288 N N . GLY B 1 146 ? 7.087 32.910 -5.030 1.00 20.11 138 GLY B N 1
ATOM 3289 C CA . GLY B 1 146 ? 5.788 33.461 -5.370 1.00 18.97 138 GLY B CA 1
ATOM 3290 C C . GLY B 1 146 ? 5.720 33.661 -6.868 1.00 20.32 138 GLY B C 1
ATOM 3291 O O . GLY B 1 146 ? 6.729 33.948 -7.519 1.00 22.69 138 GLY B O 1
ATOM 3292 N N . THR B 1 147 ? 4.516 33.492 -7.415 1.00 22.33 139 THR B N 1
ATOM 3293 C CA . THR B 1 147 ? 4.266 33.698 -8.842 1.00 21.70 139 THR B CA 1
ATOM 3294 C C . THR B 1 147 ? 3.060 34.620 -8.985 1.00 22.17 139 THR B C 1
ATOM 3295 O O . THR B 1 147 ? 1.914 34.170 -8.814 1.00 26.87 139 THR B O 1
ATOM 3299 N N . PRO B 1 148 ? 3.266 35.913 -9.293 1.00 21.74 140 PRO B N 1
ATOM 3300 C CA . PRO B 1 148 ? 4.554 36.592 -9.467 1.00 19.72 140 PRO B CA 1
ATOM 3301 C C . PRO B 1 148 ? 5.312 36.719 -8.139 1.00 16.61 140 PRO B C 1
ATOM 3302 O O . PRO B 1 148 ? 4.720 36.450 -7.080 1.00 18.52 140 PRO B O 1
ATOM 3306 N N . PRO B 1 149 ? 6.590 37.102 -8.200 1.00 19.87 141 PRO B N 1
ATOM 3307 C CA . PRO B 1 149 ? 7.409 37.146 -6.981 1.00 19.73 141 PRO B CA 1
ATOM 3308 C C . PRO B 1 149 ? 6.815 38.060 -5.921 1.00 17.61 141 PRO B C 1
ATOM 3309 O O . PRO B 1 149 ? 6.146 39.053 -6.218 1.00 18.85 141 PRO B O 1
ATOM 3313 N N . VAL B 1 150 ? 7.100 37.718 -4.663 1.00 17.49 142 VAL B N 1
ATOM 3314 C CA . VAL B 1 150 ? 6.440 38.388 -3.546 1.00 15.90 142 VAL B CA 1
ATOM 3315 C C . VAL B 1 150 ? 6.703 39.895 -3.561 1.00 15.19 142 VAL B C 1
ATOM 3316 O O . VAL B 1 150 ? 5.777 40.697 -3.397 1.00 18.37 142 VAL B O 1
ATOM 3320 N N . MET B 1 151 ? 7.960 40.321 -3.753 1.00 16.02 143 MET B N 1
ATOM 3321 C CA . MET B 1 151 ? 8.176 41.772 -3.786 1.00 14.59 143 MET B CA 1
ATOM 3322 C C . MET B 1 151 ? 7.452 42.410 -4.962 1.00 17.78 143 MET B C 1
ATOM 3323 O O . MET B 1 151 ? 7.038 43.575 -4.877 1.00 18.07 143 MET B O 1
ATOM 3328 N N . ALA B 1 152 ? 7.261 41.669 -6.061 1.00 19.21 144 ALA B N 1
ATOM 3329 C CA . ALA B 1 152 ? 6.450 42.221 -7.144 1.00 17.90 144 ALA B CA 1
ATOM 3330 C C . ALA B 1 152 ? 4.997 42.389 -6.707 1.00 18.19 144 ALA B C 1
ATOM 3331 O O . ALA B 1 152 ? 4.352 43.390 -7.049 1.00 21.61 144 ALA B O 1
ATOM 3333 N N . GLN B 1 153 ? 4.459 41.426 -5.965 1.00 16.59 145 GLN B N 1
ATOM 3334 C CA . GLN B 1 153 ? 3.111 41.593 -5.423 1.00 17.83 145 GLN B CA 1
ATOM 3335 C C . GLN B 1 153 ? 3.039 42.821 -4.528 1.00 19.12 145 GLN B C 1
ATOM 3336 O O . GLN B 1 153 ? 2.065 43.585 -4.569 1.00 18.28 145 GLN B O 1
ATOM 3342 N N . MET B 1 154 ? 4.065 43.018 -3.701 1.00 19.92 146 MET B N 1
ATOM 3343 C CA . MET B 1 154 ? 4.028 44.102 -2.732 1.00 20.49 146 MET B CA 1
ATOM 3344 C C . MET B 1 154 ? 4.186 45.462 -3.395 1.00 20.84 146 MET B C 1
ATOM 3345 O O . MET B 1 154 ? 3.586 46.441 -2.935 1.00 19.16 146 MET B O 1
ATOM 3350 N N . ILE B 1 155 ? 4.944 45.543 -4.494 1.00 16.76 147 ILE B N 1
ATOM 3351 C CA . ILE B 1 155 ? 5.059 46.816 -5.196 1.00 20.26 147 ILE B CA 1
ATOM 3352 C C . ILE B 1 155 ? 3.737 47.166 -5.871 1.00 20.75 147 ILE B C 1
ATOM 3353 O O . ILE B 1 155 ? 3.343 48.339 -5.940 1.00 21.42 147 ILE B O 1
ATOM 3358 N N . GLU B 1 156 ? 3.023 46.158 -6.379 1.00 20.60 148 GLU B N 1
ATOM 3359 C CA . GLU B 1 156 ? 1.690 46.422 -6.904 1.00 22.82 148 GLU B CA 1
ATOM 3360 C C . GLU B 1 156 ? 0.803 47.032 -5.825 1.00 23.99 148 GLU B C 1
ATOM 3361 O O . GLU B 1 156 ? 0.038 47.969 -6.091 1.00 25.51 148 GLU B O 1
ATOM 3367 N N . VAL B 1 157 ? 0.901 46.519 -4.595 1.00 21.39 149 VAL B N 1
ATOM 3368 C CA . VAL B 1 157 ? 0.132 47.097 -3.492 1.00 21.48 149 VAL B CA 1
ATOM 3369 C C . VAL B 1 157 ? 0.566 48.539 -3.257 1.00 20.41 149 VAL B C 1
ATOM 3370 O O . VAL B 1 157 ? -0.261 49.451 -3.148 1.00 24.75 149 VAL B O 1
ATOM 3374 N N . PHE B 1 158 ? 1.881 48.758 -3.158 1.00 22.73 150 PHE B N 1
ATOM 3375 C CA . PHE B 1 158 ? 2.372 50.110 -2.914 1.00 20.66 150 PHE B CA 1
ATOM 3376 C C . PHE B 1 158 ? 1.913 51.069 -4.007 1.00 21.17 150 PHE B C 1
ATOM 3377 O O . PHE B 1 158 ? 1.485 52.194 -3.720 1.00 26.32 150 PHE B O 1
ATOM 3385 N N . ASP B 1 159 ? 1.992 50.645 -5.272 1.00 24.41 151 ASP B N 1
ATOM 3386 C CA . ASP B 1 159 ? 1.585 51.528 -6.357 1.00 26.64 151 ASP B CA 1
ATOM 3387 C C . ASP B 1 159 ? 0.107 51.869 -6.252 1.00 29.39 151 ASP B C 1
ATOM 3388 O O . ASP B 1 159 ? -0.305 52.963 -6.642 1.00 31.65 151 ASP B O 1
ATOM 3393 N N . HIS B 1 160 ? -0.694 50.955 -5.698 1.00 30.10 152 HIS B N 1
ATOM 3394 C CA . HIS B 1 160 ? -2.134 51.161 -5.582 1.00 32.02 152 HIS B CA 1
ATOM 3395 C C . HIS B 1 160 ? -2.516 52.056 -4.406 1.00 32.18 152 HIS B C 1
ATOM 3396 O O . HIS B 1 160 ? -3.503 52.794 -4.489 1.00 41.71 152 HIS B O 1
ATOM 3403 N N . TYR B 1 161 ? -1.785 51.980 -3.291 1.00 28.85 153 TYR B N 1
ATOM 3404 C CA . TYR B 1 161 ? -2.183 52.660 -2.062 1.00 32.66 153 TYR B CA 1
ATOM 3405 C C . TYR B 1 161 ? -1.218 53.743 -1.615 1.00 32.02 153 TYR B C 1
ATOM 3406 O O . TYR B 1 161 ? -1.620 54.611 -0.829 1.00 31.81 153 TYR B O 1
ATOM 3415 N N . HIS B 1 162 ? 0.028 53.722 -2.096 1.00 30.14 154 HIS B N 1
ATOM 3416 C CA . HIS B 1 162 ? 1.073 54.670 -1.704 1.00 33.45 154 HIS B CA 1
ATOM 3417 C C . HIS B 1 162 ? 1.208 54.753 -0.186 1.00 34.08 154 HIS B C 1
ATOM 3418 O O . HIS B 1 162 ? 1.276 55.832 0.409 1.00 38.82 154 HIS B O 1
ATOM 3425 N N . SER B 1 163 ? 1.237 53.576 0.432 1.00 25.98 155 SER B N 1
ATOM 3426 C CA . SER B 1 163 ? 1.466 53.390 1.855 1.00 24.18 155 SER B CA 1
ATOM 3427 C C . SER B 1 163 ? 2.528 52.319 2.036 1.00 21.07 155 SER B C 1
ATOM 3428 O O . SER B 1 163 ? 2.657 51.422 1.203 1.00 25.30 155 SER B O 1
ATOM 3431 N N . SER B 1 164 ? 3.267 52.397 3.144 1.00 25.20 156 SER B N 1
ATOM 3432 C CA . SER B 1 164 ? 4.198 51.325 3.478 1.00 19.59 156 SER B CA 1
ATOM 3433 C C . SER B 1 164 ? 3.447 50.004 3.534 1.00 18.25 156 SER B C 1
ATOM 3434 O O . SER B 1 164 ? 2.279 49.962 3.940 1.00 23.36 156 SER B O 1
ATOM 3437 N N . VAL B 1 165 ? 4.110 48.938 3.081 1.00 18.27 157 VAL B N 1
ATOM 3438 C CA . VAL B 1 165 ? 3.533 47.594 3.020 1.00 18.39 157 VAL B CA 1
ATOM 3439 C C . VAL B 1 165 ? 4.426 46.641 3.801 1.00 18.88 157 VAL B C 1
ATOM 3440 O O . VAL B 1 165 ? 5.633 46.578 3.557 1.00 20.83 157 VAL B O 1
ATOM 3444 N N . ILE B 1 166 ? 3.827 45.872 4.705 1.00 16.13 158 ILE B N 1
ATOM 3445 C CA . ILE B 1 166 ? 4.550 44.898 5.525 1.00 20.82 158 ILE B CA 1
ATOM 3446 C C . ILE B 1 166 ? 4.109 43.505 5.091 1.00 17.99 158 ILE B C 1
ATOM 3447 O O . ILE B 1 166 ? 2.930 43.172 5.209 1.00 18.71 158 ILE B O 1
ATOM 3452 N N . GLY B 1 167 ? 5.044 42.674 4.630 1.00 18.74 159 GLY B N 1
ATOM 3453 C CA . GLY B 1 167 ? 4.678 41.321 4.228 1.00 18.89 159 GLY B CA 1
ATOM 3454 C C . GLY B 1 167 ? 4.342 40.461 5.440 1.00 17.08 159 GLY B C 1
ATOM 3455 O O . GLY B 1 167 ? 5.064 40.472 6.445 1.00 18.81 159 GLY B O 1
ATOM 3456 N N . VAL B 1 168 ? 3.236 39.716 5.357 1.00 18.29 160 VAL B N 1
ATOM 3457 C CA . VAL B 1 168 ? 2.793 38.861 6.457 1.00 15.28 160 VAL B CA 1
ATOM 3458 C C . VAL B 1 168 ? 2.270 37.518 5.956 1.00 17.67 160 VAL B C 1
ATOM 3459 O O . VAL B 1 168 ? 1.912 37.347 4.788 1.00 19.44 160 VAL B O 1
ATOM 3463 N N . GLU B 1 169 ? 2.199 36.564 6.880 1.00 20.04 161 GLU B N 1
ATOM 3464 C CA . GLU B 1 169 ? 1.627 35.257 6.569 1.00 21.89 161 GLU B CA 1
ATOM 3465 C C . GLU B 1 169 ? 0.964 34.678 7.807 1.00 21.77 161 GLU B C 1
ATOM 3466 O O . GLU B 1 169 ? 1.371 34.957 8.938 1.00 21.27 161 GLU B O 1
ATOM 3472 N N . GLU B 1 170 ? -0.079 33.877 7.589 1.00 20.57 162 GLU B N 1
ATOM 3473 C CA . GLU B 1 170 ? -0.718 33.192 8.706 1.00 21.19 162 GLU B CA 1
ATOM 3474 C C . GLU B 1 170 ? 0.247 32.171 9.282 1.00 33.31 162 GLU B C 1
ATOM 3475 O O . GLU B 1 170 ? 0.785 31.337 8.549 1.00 28.97 162 GLU B O 1
ATOM 3481 N N . ILE B 1 171 ? 0.471 32.239 10.586 1.00 26.55 163 ILE B N 1
ATOM 3482 C CA . ILE B 1 171 ? 1.403 31.332 11.251 1.00 27.98 163 ILE B CA 1
ATOM 3483 C C . ILE B 1 171 ? 0.633 30.603 12.343 1.00 31.87 163 ILE B C 1
ATOM 3484 O O . ILE B 1 171 ? -0.451 31.043 12.764 1.00 32.05 163 ILE B O 1
ATOM 3489 N N . PRO B 1 172 ? 1.128 29.449 12.787 1.00 35.21 164 PRO B N 1
ATOM 3490 C CA . PRO B 1 172 ? 0.426 28.728 13.853 1.00 39.78 164 PRO B CA 1
ATOM 3491 C C . PRO B 1 172 ? 0.366 29.576 15.114 1.00 37.27 164 PRO B C 1
ATOM 3492 O O . PRO B 1 172 ? 1.303 30.314 15.435 1.00 36.26 164 PRO B O 1
ATOM 3496 N N . ALA B 1 173 ? -0.765 29.478 15.814 1.00 36.32 165 ALA B N 1
ATOM 3497 C CA . ALA B 1 173 ? -1.038 30.350 16.950 1.00 41.94 165 ALA B CA 1
ATOM 3498 C C . ALA B 1 173 ? -0.027 30.184 18.078 1.00 43.77 165 ALA B C 1
ATOM 3499 O O . ALA B 1 173 ? 0.188 31.129 18.847 1.00 44.09 165 ALA B O 1
ATOM 3501 N N . GLN B 1 174 ? 0.608 29.021 18.194 1.00 41.12 166 GLN B N 1
ATOM 3502 C CA . GLN B 1 174 ? 1.568 28.778 19.260 1.00 42.55 166 GLN B CA 1
ATOM 3503 C C . GLN B 1 174 ? 2.984 29.227 18.912 1.00 43.69 166 GLN B C 1
ATOM 3504 O O . GLN B 1 174 ? 3.902 29.000 19.710 1.00 43.60 166 GLN B O 1
ATOM 3510 N N . GLU B 1 175 ? 3.183 29.872 17.761 1.00 34.91 167 GLU B N 1
ATOM 3511 C CA . GLU B 1 175 ? 4.503 30.319 17.337 1.00 33.90 167 GLU B CA 1
ATOM 3512 C C . GLU B 1 175 ? 4.638 31.833 17.306 1.00 31.15 167 GLU B C 1
ATOM 3513 O O . GLU B 1 175 ? 5.606 32.336 16.739 1.00 32.45 167 GLU B O 1
ATOM 3519 N N . THR B 1 176 ? 3.694 32.576 17.883 1.00 31.98 168 THR B N 1
ATOM 3520 C CA . THR B 1 176 ? 3.732 34.029 17.737 1.00 36.23 168 THR B CA 1
ATOM 3521 C C . THR B 1 176 ? 4.952 34.664 18.396 1.00 36.56 168 THR B C 1
ATOM 3522 O O . THR B 1 176 ? 5.322 35.786 18.026 1.00 33.89 168 THR B O 1
ATOM 3526 N N . LYS B 1 177 ? 5.583 33.995 19.362 1.00 34.60 169 LYS B N 1
ATOM 3527 C CA . LYS B 1 177 ? 6.769 34.592 19.974 1.00 38.69 169 LYS B CA 1
ATOM 3528 C C . LYS B 1 177 ? 7.964 34.608 19.036 1.00 35.94 169 LYS B C 1
ATOM 3529 O O . LYS B 1 177 ? 9.010 35.155 19.402 1.00 36.31 169 LYS B O 1
ATOM 3531 N N . SER B 1 178 ? 7.839 34.035 17.843 1.00 33.86 170 SER B N 1
ATOM 3532 C CA . SER B 1 178 ? 8.901 34.072 16.851 1.00 29.85 170 SER B CA 1
ATOM 3533 C C . SER B 1 178 ? 8.726 35.191 15.842 1.00 32.91 170 SER B C 1
ATOM 3534 O O . SER B 1 178 ? 9.601 35.375 14.993 1.00 29.59 170 SER B O 1
ATOM 3537 N N . TYR B 1 179 ? 7.630 35.947 15.912 1.00 25.88 171 TYR B N 1
ATOM 3538 C CA . TYR B 1 179 ? 7.292 36.886 14.854 1.00 25.38 171 TYR B CA 1
ATOM 3539 C C . TYR B 1 179 ? 6.891 38.241 15.408 1.00 21.18 171 TYR B C 1
ATOM 3540 O O . TYR B 1 179 ? 6.373 38.348 16.522 1.00 26.74 171 TYR B O 1
ATOM 3549 N N . GLY B 1 180 ? 7.094 39.273 14.593 1.00 22.08 172 GLY B N 1
ATOM 3550 C CA . GLY B 1 180 ? 6.263 40.453 14.715 1.00 21.39 172 GLY B CA 1
ATOM 3551 C C . GLY B 1 180 ? 4.857 40.108 14.249 1.00 22.88 172 GLY B C 1
ATOM 3552 O O . GLY B 1 180 ? 4.670 39.372 13.278 1.00 25.82 172 GLY B O 1
ATOM 3553 N N . ILE B 1 181 ? 3.863 40.594 14.986 1.00 23.29 173 ILE B N 1
ATOM 3554 C CA . ILE B 1 181 ? 2.464 40.226 14.761 1.00 25.17 173 ILE B CA 1
ATOM 3555 C C . ILE B 1 181 ? 1.661 41.497 14.540 1.00 28.26 173 ILE B C 1
ATOM 3556 O O . ILE B 1 181 ? 1.699 42.407 15.375 1.00 29.53 173 ILE B O 1
ATOM 3561 N N . VAL B 1 182 ? 0.917 41.553 13.440 1.00 25.84 174 VAL B N 1
ATOM 3562 C CA . VAL B 1 182 ? 0.176 42.754 13.082 1.00 23.72 174 VAL B CA 1
ATOM 3563 C C . VAL B 1 182 ? -1.268 42.644 13.556 1.00 31.37 174 VAL B C 1
ATOM 3564 O O . VAL B 1 182 ? -1.762 41.571 13.902 1.00 29.14 174 VAL B O 1
ATOM 3568 N N . ASP B 1 183 ? -1.959 43.783 13.564 1.00 28.50 175 ASP B N 1
ATOM 3569 C CA . ASP B 1 183 ? -3.362 43.875 13.951 1.00 32.55 175 ASP B CA 1
ATOM 3570 C C . ASP B 1 183 ? -4.014 44.935 13.075 1.00 30.66 175 ASP B C 1
ATOM 3571 O O . ASP B 1 183 ? -3.355 45.887 12.648 1.00 31.14 175 ASP B O 1
ATOM 3576 N N . GLY B 1 184 ? -5.297 44.756 12.788 1.00 32.34 176 GLY B N 1
ATOM 3577 C CA . GLY B 1 184 ? -5.999 45.685 11.919 1.00 35.40 176 GLY B CA 1
ATOM 3578 C C . GLY B 1 184 ? -7.245 45.034 11.340 1.00 36.56 176 GLY B C 1
ATOM 3579 O O . GLY B 1 184 ? -7.758 44.066 11.889 1.00 41.99 176 GLY B O 1
ATOM 3580 N N . LYS B 1 185 ? -7.707 45.590 10.216 1.00 35.49 177 LYS B N 1
ATOM 3581 C CA . LYS B 1 185 ? -8.943 45.163 9.563 1.00 39.72 177 LYS B CA 1
ATOM 3582 C C . LYS B 1 185 ? -8.686 44.947 8.076 1.00 39.07 177 LYS B C 1
ATOM 3583 O O . LYS B 1 185 ? -7.950 45.723 7.456 1.00 33.59 177 LYS B O 1
ATOM 3585 N N . GLU B 1 186 ? -9.282 43.893 7.504 1.00 35.39 178 GLU B N 1
ATOM 3586 C CA . GLU B 1 186 ? -9.077 43.603 6.085 1.00 45.26 178 GLU B CA 1
ATOM 3587 C C . GLU B 1 186 ? -9.868 44.581 5.221 1.00 46.99 178 GLU B C 1
ATOM 3588 O O . GLU B 1 186 ? -10.993 44.962 5.553 1.00 46.66 178 GLU B O 1
ATOM 3594 N N . TRP B 1 187 ? -9.272 44.970 4.097 1.00 43.99 179 TRP B N 1
ATOM 3595 C CA . TRP B 1 187 ? -9.705 46.133 3.327 1.00 51.47 179 TRP B CA 1
ATOM 3596 C C . TRP B 1 187 ? -9.983 45.862 1.867 1.00 59.91 179 TRP B C 1
ATOM 3597 O O . TRP B 1 187 ? -10.736 46.623 1.243 1.00 74.70 179 TRP B O 1
ATOM 3608 N N . GLU B 1 188 ? -9.299 44.896 1.289 1.00 49.49 180 GLU B N 1
ATOM 3609 C CA . GLU B 1 188 ? -9.464 44.261 0.001 1.00 51.83 180 GLU B CA 1
ATOM 3610 C C . GLU B 1 188 ? -8.845 42.910 0.266 1.00 43.02 180 GLU B C 1
ATOM 3611 O O . GLU B 1 188 ? -8.176 42.745 1.289 1.00 33.49 180 GLU B O 1
ATOM 3613 N N . ASP B 1 189 ? -9.092 41.948 -0.616 1.00 39.76 181 ASP B N 1
ATOM 3614 C CA . ASP B 1 189 ? -8.517 40.625 -0.424 1.00 35.34 181 ASP B CA 1
ATOM 3615 C C . ASP B 1 189 ? -7.020 40.754 -0.177 1.00 34.09 181 ASP B C 1
ATOM 3616 O O . ASP B 1 189 ? -6.309 41.383 -0.966 1.00 35.46 181 ASP B O 1
ATOM 3618 N N . SER B 1 190 ? -6.584 40.261 0.992 1.00 27.92 182 SER B N 1
ATOM 3619 C CA . SER B 1 190 ? -5.202 40.088 1.440 1.00 21.94 182 SER B CA 1
ATOM 3620 C C . SER B 1 190 ? -4.544 41.377 1.911 1.00 21.28 182 SER B C 1
ATOM 3621 O O . SER B 1 190 ? -3.343 41.385 2.141 1.00 21.58 182 SER B O 1
ATOM 3624 N N . ILE B 1 191 ? -5.291 42.456 2.086 1.00 25.14 183 ILE B N 1
ATOM 3625 C CA . ILE B 1 191 ? -4.706 43.727 2.509 1.00 25.72 183 ILE B CA 1
ATOM 3626 C C . ILE B 1 191 ? -5.318 44.095 3.854 1.00 25.76 183 ILE B C 1
ATOM 3627 O O . ILE B 1 191 ? -6.544 44.189 3.978 1.00 30.94 183 ILE B O 1
ATOM 3632 N N . ILE B 1 192 ? -4.470 44.274 4.866 1.00 25.57 184 ILE B N 1
ATOM 3633 C CA . ILE B 1 192 ? -4.908 44.653 6.208 1.00 28.20 184 ILE B CA 1
ATOM 3634 C C . ILE B 1 192 ? -4.482 46.090 6.455 1.00 27.17 184 ILE B C 1
ATOM 3635 O O . ILE B 1 192 ? -3.300 46.421 6.326 1.00 26.54 184 ILE B O 1
ATOM 3640 N N . LYS B 1 193 ? -5.432 46.944 6.817 1.00 30.42 185 LYS B N 1
ATOM 3641 C CA . LYS B 1 193 ? -5.060 48.280 7.266 1.00 28.60 185 LYS B CA 1
ATOM 3642 C C . LYS B 1 193 ? -4.661 48.180 8.731 1.00 30.90 185 LYS B C 1
ATOM 3643 O O . LYS B 1 193 ? -5.495 47.872 9.585 1.00 31.23 185 LYS B O 1
ATOM 3649 N N . MET B 1 194 ? -3.394 48.437 9.028 1.00 31.96 186 MET B N 1
ATOM 3650 C CA . MET B 1 194 ? -2.858 48.087 10.334 1.00 25.74 186 MET B CA 1
ATOM 3651 C C . MET B 1 194 ? -3.258 49.116 11.376 1.00 29.14 186 MET B C 1
ATOM 3652 O O . MET B 1 194 ? -3.168 50.325 11.138 1.00 33.39 186 MET B O 1
ATOM 3657 N N . SER B 1 195 ? -3.721 48.625 12.524 1.00 30.82 187 SER B N 1
ATOM 3658 C CA . SER B 1 195 ? -3.928 49.430 13.716 1.00 37.49 187 SER B CA 1
ATOM 3659 C C . SER B 1 195 ? -2.825 49.240 14.745 1.00 30.81 187 SER B C 1
ATOM 3660 O O . SER B 1 195 ? -2.753 50.019 15.701 1.00 33.05 187 SER B O 1
ATOM 3663 N N . GLY B 1 196 ? -1.978 48.231 14.578 1.00 30.09 188 GLY B N 1
ATOM 3664 C CA . GLY B 1 196 ? -0.933 47.957 15.546 1.00 33.73 188 GLY B CA 1
ATOM 3665 C C . GLY B 1 196 ? 0.004 46.884 15.042 1.00 34.27 188 GLY B C 1
ATOM 3666 O O . GLY B 1 196 ? -0.287 46.165 14.083 1.00 32.45 188 GLY B O 1
ATOM 3667 N N . ILE B 1 197 ? 1.160 46.807 15.694 1.00 28.95 189 ILE B N 1
ATOM 3668 C CA . ILE B 1 197 ? 2.115 45.725 15.473 1.00 26.42 189 ILE B CA 1
ATOM 3669 C C . ILE B 1 197 ? 2.888 45.537 16.769 1.00 35.42 189 ILE B C 1
ATOM 3670 O O . ILE B 1 197 ? 3.221 46.511 17.451 1.00 34.49 189 ILE B O 1
ATOM 3675 N N . VAL B 1 198 ? 3.130 44.284 17.138 1.00 30.76 190 VAL B N 1
ATOM 3676 C CA . VAL B 1 198 ? 3.805 43.959 18.392 1.00 35.42 190 VAL B CA 1
ATOM 3677 C C . VAL B 1 198 ? 4.916 42.957 18.098 1.00 35.38 190 VAL B C 1
ATOM 3678 O O . VAL B 1 198 ? 4.734 42.029 17.301 1.00 31.79 190 VAL B O 1
ATOM 3682 N N . GLU B 1 199 ? 6.074 43.150 18.726 1.00 32.26 191 GLU B N 1
ATOM 3683 C CA . GLU B 1 199 ? 7.218 42.276 18.494 1.00 33.23 191 GLU B CA 1
ATOM 3684 C C . GLU B 1 199 ? 7.135 41.076 19.432 1.00 30.84 191 GLU B C 1
ATOM 3685 O O . GLU B 1 199 ? 7.187 41.226 20.657 1.00 35.67 191 GLU B O 1
ATOM 3691 N N . LYS B 1 200 ? 6.985 39.890 18.853 1.00 29.21 192 LYS B N 1
ATOM 3692 C CA . LYS B 1 200 ? 7.074 38.597 19.541 1.00 28.41 192 LYS B CA 1
ATOM 3693 C C . LYS B 1 200 ? 6.162 38.475 20.757 1.00 33.43 192 LYS B C 1
ATOM 3694 O O . LYS B 1 200 ? 6.645 38.256 21.872 1.00 39.72 192 LYS B O 1
ATOM 3700 N N . PRO B 1 201 ? 4.845 38.562 20.584 1.00 31.36 193 PRO B N 1
ATOM 3701 C CA . PRO B 1 201 ? 3.948 38.391 21.732 1.00 33.10 193 PRO B CA 1
ATOM 3702 C C . PRO B 1 201 ? 3.822 36.928 22.126 1.00 37.98 193 PRO B C 1
ATOM 3703 O O . PRO B 1 201 ? 4.022 36.021 21.316 1.00 39.52 193 PRO B O 1
ATOM 3707 N N . GLU B 1 202 ? 3.488 36.705 23.397 1.00 40.92 194 GLU B N 1
ATOM 3708 C CA . GLU B 1 202 ? 3.141 35.364 23.833 1.00 44.23 194 GLU B CA 1
ATOM 3709 C C . GLU B 1 202 ? 1.876 34.905 23.109 1.00 46.32 194 GLU B C 1
ATOM 3710 O O . GLU B 1 202 ? 1.006 35.723 22.798 1.00 37.74 194 GLU B O 1
ATOM 3716 N N . PRO B 1 203 ? 1.757 33.603 22.815 1.00 46.95 195 PRO B N 1
ATOM 3717 C CA . PRO B 1 203 ? 0.595 33.137 22.036 1.00 43.60 195 PRO B CA 1
ATOM 3718 C C . PRO B 1 203 ? -0.742 33.569 22.606 1.00 42.94 195 PRO B C 1
ATOM 3719 O O . PRO B 1 203 ? -1.591 34.072 21.861 1.00 47.76 195 PRO B O 1
ATOM 3723 N N . ASN B 1 204 ? -0.943 33.423 23.918 1.00 47.04 196 ASN B N 1
ATOM 3724 C CA . ASN B 1 204 ? -2.215 33.788 24.531 1.00 49.47 196 ASN B CA 1
ATOM 3725 C C . ASN B 1 204 ? -2.500 35.285 24.482 1.00 47.77 196 ASN B C 1
ATOM 3726 O O . ASN B 1 204 ? -3.624 35.690 24.790 1.00 50.71 196 ASN B O 1
ATOM 3731 N N . VAL B 1 205 ? -1.524 36.101 24.093 1.00 43.45 197 VAL B N 1
ATOM 3732 C CA . VAL B 1 205 ? -1.673 37.552 24.056 1.00 47.55 197 VAL B CA 1
ATOM 3733 C C . VAL B 1 205 ? -1.581 38.115 22.642 1.00 46.27 197 VAL B C 1
ATOM 3734 O O . VAL B 1 205 ? -1.873 39.305 22.440 1.00 46.04 197 VAL B O 1
ATOM 3738 N N . ALA B 1 206 ? -1.222 37.305 21.651 1.00 45.36 198 ALA B N 1
ATOM 3739 C CA . ALA B 1 206 ? -1.005 37.817 20.297 1.00 41.21 198 ALA B CA 1
ATOM 3740 C C . ALA B 1 206 ? -2.312 38.328 19.700 1.00 41.97 198 ALA B C 1
ATOM 3741 O O . ALA B 1 206 ? -3.330 37.634 19.775 1.00 35.36 198 ALA B O 1
ATOM 3743 N N . PRO B 1 207 ? -2.321 39.512 19.080 1.00 40.19 199 PRO B N 1
ATOM 3744 C CA . PRO B 1 207 ? -3.580 40.068 18.563 1.00 43.46 199 PRO B CA 1
ATOM 3745 C C . PRO B 1 207 ? -4.066 39.441 17.266 1.00 41.70 199 PRO B C 1
ATOM 3746 O O . PRO B 1 207 ? -5.199 39.728 16.860 1.00 38.91 199 PRO B O 1
ATOM 3750 N N . SER B 1 208 ? -3.251 38.626 16.597 1.00 39.19 200 SER B N 1
ATOM 3751 C CA . SER B 1 208 ? -3.659 37.932 15.382 1.00 33.51 200 SER B CA 1
ATOM 3752 C C . SER B 1 208 ? -2.723 36.750 15.165 1.00 35.52 200 SER B C 1
ATOM 3753 O O . SER B 1 208 ? -1.853 36.458 15.992 1.00 36.77 200 SER B O 1
ATOM 3756 N N . ASN B 1 209 ? -2.913 36.061 14.039 1.00 30.55 201 ASN B N 1
ATOM 3757 C CA . ASN B 1 209 ? -1.993 35.021 13.600 1.00 31.52 201 ASN B CA 1
ATOM 3758 C C . ASN B 1 209 ? -1.201 35.455 12.372 1.00 31.11 201 ASN B C 1
ATOM 3759 O O . ASN B 1 209 ? -0.647 34.614 11.657 1.00 29.22 201 ASN B O 1
ATOM 3764 N N . LEU B 1 210 ? -1.129 36.757 12.112 1.00 27.94 202 LEU B N 1
ATOM 3765 C CA . LEU B 1 210 ? -0.412 37.276 10.953 1.00 21.26 202 LEU B CA 1
ATOM 3766 C C . LEU B 1 210 ? 0.983 37.697 11.379 1.00 23.12 202 LEU B C 1
ATOM 3767 O O . LEU B 1 210 ? 1.156 38.749 12.009 1.00 23.61 202 LEU B O 1
ATOM 3772 N N . GLY B 1 211 ? 1.972 36.897 10.998 1.00 20.09 203 GLY B N 1
ATOM 3773 C CA . GLY B 1 211 ? 3.357 37.153 11.336 1.00 18.87 203 GLY B CA 1
ATOM 3774 C C . GLY B 1 211 ? 4.101 37.833 10.203 1.00 20.51 203 GLY B C 1
ATOM 3775 O O . GLY B 1 211 ? 3.863 37.560 9.030 1.00 20.87 203 GLY B O 1
ATOM 3776 N N . VAL B 1 212 ? 5.004 38.732 10.582 1.00 18.89 204 VAL B N 1
ATOM 3777 C CA . VAL B 1 212 ? 5.764 39.530 9.633 1.00 16.19 204 VAL B CA 1
ATOM 3778 C C . VAL B 1 212 ? 6.875 38.668 9.044 1.00 19.91 204 VAL B C 1
ATOM 3779 O O . VAL B 1 212 ? 7.551 37.929 9.769 1.00 22.97 204 VAL B O 1
ATOM 3783 N N . VAL B 1 213 ? 7.038 38.717 7.727 1.00 17.29 205 VAL B N 1
ATOM 3784 C CA . VAL B 1 213 ? 8.154 38.055 7.073 1.00 15.92 205 VAL B CA 1
ATOM 3785 C C . VAL B 1 213 ? 9.135 39.125 6.580 1.00 18.34 205 VAL B C 1
ATOM 3786 O O . VAL B 1 213 ? 8.879 40.329 6.662 1.00 19.80 205 VAL B O 1
ATOM 3790 N N . GLY B 1 214 ? 10.271 38.675 6.072 1.00 16.85 206 GLY B N 1
ATOM 3791 C CA . GLY B 1 214 ? 11.340 39.603 5.738 1.00 15.97 206 GLY B CA 1
ATOM 3792 C C . GLY B 1 214 ? 11.153 40.338 4.428 1.00 16.89 206 GLY B C 1
ATOM 3793 O O . GLY B 1 214 ? 12.037 40.315 3.570 1.00 14.22 206 GLY B O 1
ATOM 3794 N N . ARG B 1 215 ? 10.016 41.011 4.264 1.00 15.85 207 ARG B N 1
ATOM 3795 C CA . ARG B 1 215 ? 9.717 41.781 3.064 1.00 15.53 207 ARG B CA 1
ATOM 3796 C C . ARG B 1 215 ? 8.968 43.028 3.486 1.00 16.63 207 ARG B C 1
ATOM 3797 O O . ARG B 1 215 ? 7.938 42.935 4.165 1.00 16.71 207 ARG B O 1
ATOM 3805 N N . TYR B 1 216 ? 9.472 44.181 3.068 1.00 16.53 208 TYR B N 1
ATOM 3806 C CA . TYR B 1 216 ? 8.878 45.460 3.414 1.00 16.33 208 TYR B CA 1
ATOM 3807 C C . TYR B 1 216 ? 8.969 46.393 2.221 1.00 16.62 208 TYR B C 1
ATOM 3808 O O . TYR B 1 216 ? 9.939 46.363 1.462 1.00 16.13 208 TYR B O 1
ATOM 3817 N N . VAL B 1 217 ? 7.962 47.247 2.069 1.00 18.67 209 VAL B N 1
ATOM 3818 C CA . VAL B 1 217 ? 8.097 48.459 1.274 1.00 17.19 209 VAL B CA 1
ATOM 3819 C C . VAL B 1 217 ? 7.868 49.616 2.229 1.00 20.21 209 VAL B C 1
ATOM 3820 O O . VAL B 1 217 ? 6.783 49.733 2.809 1.00 19.60 209 VAL B O 1
ATOM 3824 N N . LEU B 1 218 ? 8.897 50.431 2.445 1.00 18.10 210 LEU B N 1
ATOM 3825 C CA . LEU B 1 218 ? 8.825 51.490 3.443 1.00 18.79 210 LEU B CA 1
ATOM 3826 C C . LEU B 1 218 ? 8.891 52.858 2.788 1.00 21.86 210 LEU B C 1
ATOM 3827 O O . LEU B 1 218 ? 9.704 53.087 1.889 1.00 22.05 210 LEU B O 1
ATOM 3832 N N . LYS B 1 219 ? 8.028 53.760 3.245 1.00 20.03 211 LYS B N 1
ATOM 3833 C CA . LYS B 1 219 ? 8.191 55.149 2.872 1.00 21.39 211 LYS B CA 1
ATOM 3834 C C . LYS B 1 219 ? 9.285 55.768 3.739 1.00 25.38 211 LYS B C 1
ATOM 3835 O O . LYS B 1 219 ? 9.551 55.281 4.842 1.00 22.79 211 LYS B O 1
ATOM 3841 N N . PRO B 1 220 ? 9.951 56.823 3.252 1.00 23.55 212 PRO B N 1
ATOM 3842 C CA . PRO B 1 220 ? 11.147 57.328 3.950 1.00 22.79 212 PRO B CA 1
ATOM 3843 C C . PRO B 1 220 ? 10.854 58.003 5.281 1.00 28.88 212 PRO B C 1
ATOM 3844 O O . PRO B 1 220 ? 11.794 58.234 6.052 1.00 27.00 212 PRO B O 1
ATOM 3848 N N . ARG B 1 221 ? 9.590 58.303 5.589 1.00 27.39 213 ARG B N 1
ATOM 3849 C CA . ARG B 1 221 ? 9.225 58.726 6.935 1.00 27.28 213 ARG B CA 1
ATOM 3850 C C . ARG B 1 221 ? 9.690 57.736 8.000 1.00 26.74 213 ARG B C 1
ATOM 3851 O O . ARG B 1 221 ? 9.837 58.115 9.169 1.00 28.99 213 ARG B O 1
ATOM 3859 N N . ILE B 1 222 ? 9.957 56.485 7.617 1.00 23.13 214 ILE B N 1
ATOM 3860 C CA . ILE B 1 222 ? 10.368 55.473 8.589 1.00 23.03 214 ILE B CA 1
ATOM 3861 C C . ILE B 1 222 ? 11.663 55.876 9.281 1.00 27.57 214 ILE B C 1
ATOM 3862 O O . ILE B 1 222 ? 11.897 55.503 10.439 1.00 25.60 214 ILE B O 1
ATOM 3867 N N . PHE B 1 223 ? 12.536 56.627 8.596 1.00 24.54 215 PHE B N 1
ATOM 3868 C CA . PHE B 1 223 ? 13.825 56.941 9.207 1.00 27.56 215 PHE B CA 1
ATOM 3869 C C . PHE B 1 223 ? 13.634 57.819 10.429 1.00 28.61 215 PHE B C 1
ATOM 3870 O O . PHE B 1 223 ? 14.293 57.610 11.456 1.00 29.88 215 PHE B O 1
ATOM 3878 N N . GLU B 1 224 ? 12.713 58.788 10.344 1.00 29.56 216 GLU B N 1
ATOM 3879 C CA . GLU B 1 224 ? 12.431 59.655 11.481 1.00 34.47 216 GLU B CA 1
ATOM 3880 C C . GLU B 1 224 ? 11.903 58.851 12.660 1.00 33.53 216 GLU B C 1
ATOM 3881 O O . GLU B 1 224 ? 12.195 59.171 13.820 1.00 29.51 216 GLU B O 1
ATOM 3887 N N . HIS B 1 225 ? 11.124 57.799 12.379 1.00 27.56 217 HIS B N 1
ATOM 3888 C CA . HIS B 1 225 ? 10.587 56.962 13.444 1.00 31.27 217 HIS B CA 1
ATOM 3889 C C . HIS B 1 225 ? 11.644 56.017 14.013 1.00 26.40 217 HIS B C 1
ATOM 3890 O O . HIS B 1 225 ? 11.629 55.732 15.215 1.00 31.81 217 HIS B O 1
ATOM 3897 N N . LEU B 1 226 ? 12.592 55.559 13.193 1.00 24.42 218 LEU B N 1
ATOM 3898 C CA . LEU B 1 226 ? 13.723 54.825 13.749 1.00 24.10 218 LEU B CA 1
ATOM 3899 C C . LEU B 1 226 ? 14.549 55.706 14.687 1.00 34.56 218 LEU B C 1
ATOM 3900 O O . LEU B 1 226 ? 14.989 55.250 15.750 1.00 27.90 218 LEU B O 1
ATOM 3905 N N . ARG B 1 227 ? 14.730 56.986 14.344 1.00 33.76 219 ARG B N 1
ATOM 3906 C CA A ARG B 1 227 ? 15.511 57.865 15.212 0.55 35.70 219 ARG B CA 1
ATOM 3907 C CA B ARG B 1 227 ? 15.509 57.867 15.212 0.45 35.75 219 ARG B CA 1
ATOM 3908 C C . ARG B 1 227 ? 14.794 58.163 16.523 1.00 37.11 219 ARG B C 1
ATOM 3909 O O . ARG B 1 227 ? 15.448 58.374 17.550 1.00 36.89 219 ARG B O 1
ATOM 3924 N N . ALA B 1 228 ? 13.463 58.195 16.515 1.00 38.85 220 ALA B N 1
ATOM 3925 C CA . ALA B 1 228 ? 12.732 58.506 17.735 1.00 41.39 220 ALA B CA 1
ATOM 3926 C C . ALA B 1 228 ? 12.774 57.375 18.757 1.00 43.70 220 ALA B C 1
ATOM 3927 O O . ALA B 1 228 ? 12.399 57.605 19.915 1.00 40.86 220 ALA B O 1
ATOM 3929 N N . LEU B 1 229 ? 13.244 56.186 18.367 1.00 36.97 221 LEU B N 1
ATOM 3930 C CA . LEU B 1 229 ? 13.205 55.004 19.222 1.00 35.11 221 LEU B CA 1
ATOM 3931 C C . LEU B 1 229 ? 14.307 55.024 20.268 1.00 37.06 221 LEU B C 1
ATOM 3932 O O . LEU B 1 229 ? 15.460 55.336 19.967 1.00 37.31 221 LEU B O 1
ATOM 3937 N N . LYS B 1 230 ? 13.954 54.652 21.492 1.00 37.57 222 LYS B N 1
ATOM 3938 C CA . LYS B 1 230 ? 14.969 54.412 22.508 1.00 36.82 222 LYS B CA 1
ATOM 3939 C C . LYS B 1 230 ? 15.784 53.188 22.111 1.00 38.19 222 LYS B C 1
ATOM 3940 O O . LYS B 1 230 ? 15.207 52.114 21.892 1.00 38.21 222 LYS B O 1
ATOM 3946 N N . PRO B 1 231 ? 17.102 53.297 21.992 1.00 37.15 223 PRO B N 1
ATOM 3947 C CA . PRO B 1 231 ? 17.891 52.147 21.540 1.00 39.54 223 PRO B CA 1
ATOM 3948 C C . PRO B 1 231 ? 17.894 51.036 22.572 1.00 46.75 223 PRO B C 1
ATOM 3949 O O . PRO B 1 231 ? 17.791 51.276 23.779 1.00 43.99 223 PRO B O 1
ATOM 3953 N N . GLY B 1 232 ? 18.027 49.807 22.081 1.00 43.73 224 GLY B N 1
ATOM 3954 C CA . GLY B 1 232 ? 18.224 48.673 22.953 1.00 46.72 224 GLY B CA 1
ATOM 3955 C C . GLY B 1 232 ? 19.580 48.725 23.634 1.00 50.39 224 GLY B C 1
ATOM 3956 O O . GLY B 1 232 ? 20.426 49.576 23.357 1.00 49.67 224 GLY B O 1
ATOM 3957 N N . ALA B 1 233 ? 19.786 47.768 24.545 1.00 62.84 225 ALA B N 1
ATOM 3958 C CA . ALA B 1 233 ? 20.974 47.781 25.397 1.00 68.16 225 ALA B CA 1
ATOM 3959 C C . ALA B 1 233 ? 22.266 47.789 24.587 1.00 70.74 225 ALA B C 1
ATOM 3960 O O . ALA B 1 233 ? 23.272 48.353 25.033 1.00 71.94 225 ALA B O 1
ATOM 3962 N N . GLY B 1 234 ? 22.264 47.178 23.405 1.00 68.73 226 GLY B N 1
ATOM 3963 C CA . GLY B 1 234 ? 23.421 47.214 22.541 1.00 67.45 226 GLY B CA 1
ATOM 3964 C C . GLY B 1 234 ? 23.433 48.331 21.524 1.00 64.26 226 GLY B C 1
ATOM 3965 O O . GLY B 1 234 ? 24.429 48.507 20.814 1.00 63.68 226 GLY B O 1
ATOM 3966 N N . GLY B 1 235 ? 22.361 49.113 21.449 1.00 59.26 227 GLY B N 1
ATOM 3967 C CA . GLY B 1 235 ? 22.192 50.094 20.402 1.00 48.68 227 GLY B CA 1
ATOM 3968 C C . GLY B 1 235 ? 21.214 49.686 19.329 1.00 37.59 227 GLY B C 1
ATOM 3969 O O . GLY B 1 235 ? 21.094 50.394 18.320 1.00 32.41 227 GLY B O 1
ATOM 3970 N N . GLU B 1 236 ? 20.516 48.566 19.509 1.00 35.96 228 GLU B N 1
ATOM 3971 C CA . GLU B 1 236 ? 19.583 48.083 18.507 1.00 31.10 228 GLU B CA 1
ATOM 3972 C C . GLU B 1 236 ? 18.394 49.028 18.388 1.00 29.91 228 GLU B C 1
ATOM 3973 O O . GLU B 1 236 ? 18.001 49.694 19.350 1.00 37.28 228 GLU B O 1
ATOM 3979 N N . LEU B 1 237 ? 17.833 49.092 17.186 1.00 23.92 229 LEU B N 1
ATOM 3980 C CA . LEU B 1 237 ? 16.606 49.837 16.923 1.00 27.76 229 LEU B CA 1
ATOM 3981 C C . LEU B 1 237 ? 15.588 48.825 16.427 1.00 23.42 229 LEU B C 1
ATOM 398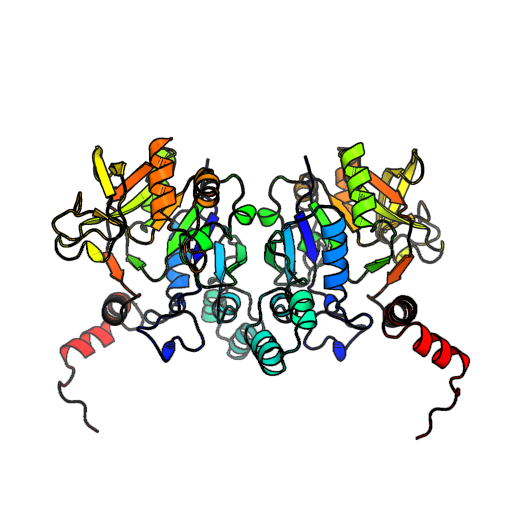2 O O . LEU B 1 237 ? 15.761 48.250 15.349 1.00 26.50 229 LEU B O 1
ATOM 3987 N N . GLN B 1 238 ? 14.534 48.602 17.200 1.00 23.11 230 GLN B N 1
ATOM 3988 C CA . GLN B 1 238 ? 13.551 47.589 16.820 1.00 24.27 230 GLN B CA 1
ATOM 3989 C C . GLN B 1 238 ? 12.664 48.134 15.703 1.00 24.13 230 GLN B C 1
ATOM 3990 O O . GLN B 1 238 ? 11.819 49.001 15.945 1.00 28.93 230 GLN B O 1
ATOM 3996 N N . LEU B 1 239 ? 12.833 47.604 14.485 1.00 22.74 231 LEU B N 1
ATOM 3997 C CA . LEU B 1 239 ? 12.043 48.069 13.347 1.00 22.73 231 LEU B CA 1
ATOM 3998 C C . LEU B 1 239 ? 10.544 47.981 13.627 1.00 24.54 231 LEU B C 1
ATOM 3999 O O . LEU B 1 239 ? 9.778 48.867 13.226 1.00 24.02 231 LEU B O 1
ATOM 4004 N N . THR B 1 240 ? 10.108 46.927 14.329 1.00 22.05 232 THR B N 1
ATOM 4005 C CA . THR B 1 240 ? 8.690 46.796 14.675 1.00 27.99 232 THR B CA 1
ATOM 4006 C C . THR B 1 240 ? 8.171 48.013 15.426 1.00 28.22 232 THR B C 1
ATOM 4007 O O . THR B 1 240 ? 7.048 48.474 15.180 1.00 30.64 232 THR B O 1
ATOM 4011 N N . ASP B 1 241 ? 8.968 48.552 16.348 1.00 24.16 233 ASP B N 1
ATOM 4012 C CA . ASP B 1 241 ? 8.493 49.689 17.124 1.00 27.77 233 ASP B CA 1
ATOM 4013 C C . ASP B 1 241 ? 8.438 50.956 16.286 1.00 28.69 233 ASP B C 1
ATOM 4014 O O . ASP B 1 241 ? 7.589 51.820 16.533 1.00 26.40 233 ASP B O 1
ATOM 4019 N N . ALA B 1 242 ? 9.318 51.080 15.290 1.00 27.20 234 ALA B N 1
ATOM 4020 C CA . ALA B 1 242 ? 9.233 52.211 14.375 1.00 26.50 234 ALA B CA 1
ATOM 4021 C C . ALA B 1 242 ? 8.005 52.104 13.478 1.00 23.88 234 ALA B C 1
ATOM 4022 O O . ALA B 1 242 ? 7.387 53.119 13.142 1.00 29.35 234 ALA B O 1
ATOM 4024 N N . ILE B 1 243 ? 7.643 50.888 13.065 1.00 22.16 235 ILE B N 1
ATOM 4025 C CA . ILE B 1 243 ? 6.406 50.720 12.303 1.00 21.13 235 ILE B CA 1
ATOM 4026 C C . ILE B 1 243 ? 5.194 51.040 13.171 1.00 27.29 235 ILE B C 1
ATOM 4027 O O . ILE B 1 243 ? 4.241 51.686 12.717 1.00 27.36 235 ILE B O 1
ATOM 4032 N N . GLN B 1 244 ? 5.208 50.603 14.431 1.00 26.71 236 GLN B N 1
ATOM 4033 C CA . GLN B 1 244 ? 4.128 50.972 15.345 1.00 27.43 236 GLN B CA 1
ATOM 4034 C C . GLN B 1 244 ? 4.010 52.485 15.472 1.00 34.51 236 GLN B C 1
ATOM 4035 O O . GLN B 1 244 ? 2.903 53.040 15.471 1.00 31.88 236 GLN B O 1
ATOM 4041 N N . SER B 1 245 ? 5.149 53.165 15.591 1.00 30.88 237 SER B N 1
ATOM 4042 C CA . SER B 1 245 ? 5.152 54.619 15.680 1.00 34.57 237 SER B CA 1
ATOM 4043 C C . SER B 1 245 ? 4.626 55.240 14.394 1.00 34.71 237 SER B C 1
ATOM 4044 O O . SER B 1 245 ? 3.860 56.211 14.426 1.00 36.04 237 SER B O 1
ATOM 4047 N N . LEU B 1 246 ? 5.025 54.683 13.249 1.00 28.49 238 LEU B N 1
ATOM 4048 C CA . LEU B 1 246 ? 4.656 55.263 11.964 1.00 30.39 238 LEU B CA 1
ATOM 4049 C C . LEU B 1 246 ? 3.151 55.193 11.733 1.00 32.09 238 LEU B C 1
ATOM 4050 O O . LEU B 1 246 ? 2.539 56.159 11.263 1.00 32.04 238 LEU B O 1
ATOM 4055 N N . LEU B 1 247 ? 2.536 54.057 12.060 1.00 32.62 239 LEU B N 1
ATOM 4056 C CA . LEU B 1 247 ? 1.121 53.880 11.756 1.00 35.24 239 LEU B CA 1
ATOM 4057 C C . LEU B 1 247 ? 0.221 54.789 12.583 1.00 40.92 239 LEU B C 1
ATOM 4058 O O . LEU B 1 247 ? -0.970 54.904 12.268 1.00 43.53 239 LEU B O 1
ATOM 4063 N N . ALA B 1 248 ? 0.756 55.443 13.616 1.00 38.41 240 ALA B N 1
ATOM 4064 C CA . ALA B 1 248 ? -0.011 56.453 14.333 1.00 44.95 240 ALA B CA 1
ATOM 4065 C C . ALA B 1 248 ? -0.153 57.734 13.525 1.00 46.50 240 ALA B C 1
ATOM 4066 O O . ALA B 1 248 ? -1.050 58.538 13.806 1.00 46.64 240 ALA B O 1
ATOM 4068 N N . ASP B 1 249 ? 0.706 57.935 12.529 1.00 45.31 241 ASP B N 1
ATOM 4069 C CA . ASP B 1 249 ? 0.728 59.152 11.733 1.00 41.95 241 ASP B CA 1
ATOM 4070 C C . ASP B 1 249 ? 0.178 58.978 10.329 1.00 40.99 241 ASP B C 1
ATOM 4071 O O . ASP B 1 249 ? -0.366 59.938 9.775 1.00 41.02 241 ASP B O 1
ATOM 4076 N N . GLU B 1 250 ? 0.298 57.786 9.745 1.00 39.47 242 GLU B N 1
ATOM 4077 C CA . GLU B 1 250 ? -0.174 57.550 8.390 1.00 40.23 242 GLU B CA 1
ATOM 4078 C C . GLU B 1 250 ? -0.490 56.072 8.209 1.00 34.10 242 GLU B C 1
ATOM 4079 O O . GLU B 1 250 ? -0.087 55.219 9.006 1.00 33.47 242 GLU B O 1
ATOM 4085 N N . GLN B 1 251 ? -1.215 55.785 7.131 1.00 35.85 243 GLN B N 1
ATOM 4086 C CA . GLN B 1 251 ? -1.630 54.421 6.833 1.00 36.00 243 GLN B CA 1
ATOM 4087 C C . GLN B 1 251 ? -0.425 53.512 6.609 1.00 35.58 243 GLN B C 1
ATOM 4088 O O . GLN B 1 251 ? 0.518 53.868 5.895 1.00 29.99 243 GLN B O 1
ATOM 4094 N N . VAL B 1 252 ? -0.453 52.343 7.242 1.00 29.51 244 VAL B N 1
ATOM 4095 C CA . VAL B 1 252 ? 0.491 51.261 6.985 1.00 27.92 244 VAL B CA 1
ATOM 4096 C C . VAL B 1 252 ? -0.331 50.009 6.730 1.00 27.04 244 VAL B C 1
ATOM 4097 O O . VAL B 1 252 ? -1.303 49.749 7.447 1.00 29.24 244 VAL B O 1
ATOM 4101 N N . LEU B 1 253 ? 0.037 49.255 5.706 1.00 25.75 245 LEU B N 1
ATOM 4102 C CA . LEU B 1 253 ? -0.719 48.080 5.303 1.00 25.04 245 LEU B CA 1
ATOM 4103 C C . LEU B 1 253 ? 0.100 46.824 5.550 1.00 26.87 245 LEU B C 1
ATOM 4104 O O . LEU B 1 253 ? 1.321 46.819 5.360 1.00 23.74 245 LEU B O 1
ATOM 4109 N N . ALA B 1 254 ? -0.575 45.768 5.987 1.00 23.65 246 ALA B N 1
ATOM 4110 C CA . ALA B 1 254 ? -0.019 44.425 5.959 1.00 24.10 246 ALA B CA 1
ATOM 4111 C C . ALA B 1 254 ? -0.579 43.700 4.742 1.00 22.67 246 ALA B C 1
ATOM 4112 O O . ALA B 1 254 ? -1.764 43.837 4.421 1.00 22.65 246 ALA B O 1
ATOM 4114 N N . TYR B 1 255 ? 0.280 42.957 4.055 1.00 22.05 247 TYR B N 1
ATOM 4115 C CA . TYR B 1 255 ? -0.094 42.254 2.831 1.00 20.95 247 TYR B CA 1
ATOM 4116 C C . TYR B 1 255 ? 0.135 40.758 3.009 1.00 19.66 247 TYR B C 1
ATOM 4117 O O . TYR B 1 255 ? 1.276 40.316 3.202 1.00 20.47 247 TYR B O 1
ATOM 4126 N N . LYS B 1 256 ? -0.953 39.983 2.941 1.00 22.78 248 LYS B N 1
ATOM 4127 C CA . LYS B 1 256 ? -0.872 38.523 2.998 1.00 19.61 248 LYS B CA 1
ATOM 4128 C C . LYS B 1 256 ? -0.507 38.008 1.616 1.00 19.37 248 LYS B C 1
ATOM 4129 O O . LYS B 1 256 ? -1.377 37.731 0.781 1.00 22.67 248 LYS B O 1
ATOM 4135 N N . TYR B 1 257 ? 0.789 37.845 1.387 1.00 18.18 249 TYR B N 1
ATOM 4136 C CA . TYR B 1 257 ? 1.272 37.430 0.079 1.00 17.57 249 TYR B CA 1
ATOM 4137 C C . TYR B 1 257 ? 0.813 36.009 -0.232 1.00 21.45 249 TYR B C 1
ATOM 4138 O O . TYR B 1 257 ? 0.444 35.229 0.657 1.00 19.19 249 TYR B O 1
ATOM 4147 N N . HIS B 1 258 ? 0.789 35.690 -1.520 1.00 20.20 250 HIS B N 1
ATOM 4148 C CA . HIS B 1 258 ? 0.589 34.312 -1.939 1.00 19.36 250 HIS B CA 1
ATOM 4149 C C . HIS B 1 258 ? 1.936 33.738 -2.336 1.00 19.62 250 HIS B C 1
ATOM 4150 O O . HIS B 1 258 ? 2.747 34.414 -2.977 1.00 18.36 250 HIS B O 1
ATOM 4157 N N . GLY B 1 259 ? 2.184 32.497 -1.912 1.00 18.54 251 GLY B N 1
ATOM 4158 C CA . GLY B 1 259 ? 3.470 31.878 -2.130 1.00 18.16 251 GLY B CA 1
ATOM 4159 C C . GLY B 1 259 ? 3.893 31.071 -0.917 1.00 20.15 251 GLY B C 1
ATOM 4160 O O . GLY B 1 259 ? 3.110 30.841 0.012 1.00 22.48 251 GLY B O 1
ATOM 4161 N N . THR B 1 260 ? 5.154 30.631 -0.950 1.00 19.32 252 THR B N 1
ATOM 4162 C CA . THR B 1 260 ? 5.694 29.714 0.046 1.00 18.84 252 THR B CA 1
ATOM 4163 C C . THR B 1 260 ? 6.999 30.267 0.590 1.00 18.41 252 THR B C 1
ATOM 4164 O O . THR B 1 260 ? 7.869 30.682 -0.177 1.00 21.70 252 THR B O 1
ATOM 4168 N N . ARG B 1 261 ? 7.143 30.251 1.910 1.00 18.79 253 ARG B N 1
ATOM 4169 C CA . ARG B 1 261 ? 8.353 30.735 2.559 1.00 16.26 253 ARG B CA 1
ATOM 4170 C C . ARG B 1 261 ? 9.188 29.570 3.073 1.00 15.01 253 ARG B C 1
ATOM 4171 O O . ARG B 1 261 ? 8.652 28.594 3.609 1.00 17.68 253 ARG B O 1
ATOM 4179 N N . PHE B 1 262 ? 10.506 29.696 2.925 1.00 15.51 254 PHE B N 1
ATOM 4180 C CA . PHE B 1 262 ? 11.468 28.793 3.547 1.00 16.61 254 PHE B CA 1
ATOM 4181 C C . PHE B 1 262 ? 12.306 29.633 4.492 1.00 16.23 254 PHE B C 1
ATOM 4182 O O . PHE B 1 262 ? 12.922 30.619 4.069 1.00 17.03 254 PHE B O 1
ATOM 4190 N N . ASP B 1 263 ? 12.292 29.276 5.770 1.00 18.31 255 ASP B N 1
ATOM 4191 C CA . ASP B 1 263 ? 13.074 30.009 6.761 1.00 18.66 255 ASP B CA 1
ATOM 4192 C C . ASP B 1 263 ? 14.500 29.505 6.681 1.00 20.59 255 ASP B C 1
ATOM 4193 O O . ASP B 1 263 ? 14.894 28.578 7.386 1.00 17.35 255 ASP B O 1
ATOM 4198 N N . CYS B 1 264 ? 15.297 30.144 5.843 1.00 21.53 256 CYS B N 1
ATOM 4199 C CA . CYS B 1 264 ? 16.684 29.735 5.719 1.00 18.12 256 CYS B CA 1
ATOM 4200 C C . CYS B 1 264 ? 17.578 30.404 6.744 1.00 23.83 256 CYS B C 1
ATOM 4201 O O . CYS B 1 264 ? 18.798 30.451 6.561 1.00 25.89 256 CYS B O 1
ATOM 4204 N N . GLY B 1 265 ? 16.995 30.949 7.814 1.00 20.43 257 GLY B N 1
ATOM 4205 C CA . GLY B 1 265 ? 17.748 31.191 9.029 1.00 16.68 257 GLY B CA 1
ATOM 4206 C C . GLY B 1 265 ? 17.923 29.947 9.870 1.00 23.50 257 GLY B C 1
ATOM 4207 O O . GLY B 1 265 ? 18.647 29.974 10.865 1.00 23.90 257 GLY B O 1
ATOM 4208 N N . SER B 1 266 ? 17.286 28.850 9.467 1.00 19.19 258 SER B N 1
ATOM 4209 C CA . SER B 1 266 ? 17.362 27.581 10.176 1.00 24.12 258 SER B CA 1
ATOM 4210 C C . SER B 1 266 ? 17.868 26.507 9.222 1.00 19.54 258 SER B C 1
ATOM 4211 O O . SER B 1 266 ? 17.582 26.544 8.021 1.00 18.12 258 SER B O 1
ATOM 4214 N N . LYS B 1 267 ? 18.642 25.552 9.744 1.00 18.26 259 LYS B N 1
ATOM 4215 C CA A LYS B 1 267 ? 19.099 24.444 8.905 0.47 20.38 259 LYS B CA 1
ATOM 4216 C CA B LYS B 1 267 ? 19.099 24.471 8.878 0.53 20.42 259 LYS B CA 1
ATOM 4217 C C . LYS B 1 267 ? 17.923 23.704 8.280 1.00 20.37 259 LYS B C 1
ATOM 4218 O O . LYS B 1 267 ? 17.970 23.299 7.112 1.00 18.32 259 LYS B O 1
ATOM 4229 N N . LEU B 1 268 ? 16.853 23.492 9.053 1.00 17.99 260 LEU B N 1
ATOM 4230 C CA . LEU B 1 268 ? 15.736 22.717 8.522 1.00 17.65 260 LEU B CA 1
ATOM 4231 C C . LEU B 1 268 ? 15.048 23.427 7.363 1.00 22.16 260 LEU B C 1
ATOM 4232 O O . LEU B 1 268 ? 14.687 22.787 6.369 1.00 17.19 260 LEU B O 1
ATOM 4237 N N . GLY B 1 269 ? 14.839 24.743 7.464 1.00 18.09 261 GLY B N 1
ATOM 4238 C CA . GLY B 1 269 ? 14.213 25.449 6.354 1.00 17.97 261 GLY B CA 1
ATOM 4239 C C . GLY B 1 269 ? 15.101 25.481 5.128 1.00 15.52 261 GLY B C 1
ATOM 4240 O O . GLY B 1 269 ? 14.620 25.407 3.990 1.00 16.58 261 GLY B O 1
ATOM 4241 N N . TYR B 1 270 ? 16.411 25.586 5.345 1.00 13.03 262 TYR B N 1
ATOM 4242 C CA . TYR B 1 270 ? 17.350 25.536 4.238 1.00 13.08 262 TYR B CA 1
ATOM 4243 C C . TYR B 1 270 ? 17.259 24.203 3.500 1.00 15.33 262 TYR B C 1
ATOM 4244 O O . TYR B 1 270 ? 17.331 24.166 2.265 1.00 15.13 262 TYR B O 1
ATOM 4253 N N . LEU B 1 271 ? 17.136 23.099 4.244 1.00 15.07 263 LEU B N 1
ATOM 4254 C CA . LEU B 1 271 ? 17.007 21.782 3.612 1.00 15.63 263 LEU B CA 1
ATOM 4255 C C . LEU B 1 271 ? 15.687 21.640 2.870 1.00 18.89 263 LEU B C 1
ATOM 4256 O O . LEU B 1 271 ? 15.639 21.084 1.764 1.00 20.11 263 LEU B O 1
ATOM 4261 N N . LYS B 1 272 ? 14.600 22.130 3.452 1.00 16.21 264 LYS B N 1
ATOM 4262 C CA . LYS B 1 272 ? 13.339 22.085 2.727 1.00 16.27 264 LYS B CA 1
ATOM 4263 C C . LYS B 1 272 ? 13.433 22.898 1.445 1.00 14.67 264 LYS B C 1
ATOM 4264 O O . LYS B 1 272 ? 12.964 22.458 0.389 1.00 17.94 264 LYS B O 1
ATOM 4270 N N . ALA B 1 273 ? 14.048 24.082 1.514 1.00 15.21 265 ALA B N 1
ATOM 4271 C CA . ALA B 1 273 ? 14.220 24.899 0.317 1.00 15.65 265 ALA B CA 1
ATOM 4272 C C . ALA B 1 273 ? 15.029 24.151 -0.729 1.00 16.86 265 ALA B C 1
ATOM 4273 O O . ALA B 1 273 ? 14.695 24.153 -1.916 1.00 16.71 265 ALA B O 1
ATOM 4275 N N . THR B 1 274 ? 16.124 23.528 -0.302 1.00 16.99 266 THR B N 1
ATOM 4276 C CA . THR B 1 274 ? 16.944 22.787 -1.247 1.00 12.70 266 THR B CA 1
ATOM 4277 C C . THR B 1 274 ? 16.123 21.719 -1.953 1.00 13.99 266 THR B C 1
ATOM 4278 O O . THR B 1 274 ? 16.193 21.587 -3.178 1.00 15.33 266 THR B O 1
ATOM 4282 N N . VAL B 1 275 ? 15.311 20.971 -1.199 1.00 14.65 267 VAL B N 1
ATOM 4283 C CA . VAL B 1 275 ? 14.507 19.902 -1.795 1.00 14.27 267 VAL B CA 1
ATOM 4284 C C . VAL B 1 275 ? 13.493 20.475 -2.779 1.00 18.31 267 VAL B C 1
ATOM 4285 O O . VAL B 1 275 ? 13.359 19.994 -3.914 1.00 18.34 267 VAL B O 1
ATOM 4289 N N . GLU B 1 276 ? 12.755 21.503 -2.360 1.00 18.33 268 GLU B N 1
ATOM 4290 C CA . GLU B 1 276 ? 11.673 22.001 -3.209 1.00 20.52 268 GLU B CA 1
ATOM 4291 C C . GLU B 1 276 ? 12.209 22.665 -4.471 1.00 17.18 268 GLU B C 1
ATOM 4292 O O . GLU B 1 276 ? 11.644 22.483 -5.557 1.00 20.74 268 GLU B O 1
ATOM 4298 N N . PHE B 1 277 ? 13.278 23.458 -4.354 1.00 18.73 269 PHE B N 1
ATOM 4299 C CA . PHE B 1 277 ? 13.822 24.094 -5.545 1.00 16.85 269 PHE B CA 1
ATOM 4300 C C . PHE B 1 277 ? 14.538 23.092 -6.445 1.00 16.50 269 PHE B C 1
ATOM 4301 O O . PHE B 1 277 ? 14.478 23.217 -7.676 1.00 15.62 269 PHE B O 1
ATOM 4309 N N . ALA B 1 278 ? 15.174 22.070 -5.867 1.00 14.76 270 ALA B N 1
ATOM 4310 C CA . ALA B 1 278 ? 15.753 21.025 -6.709 1.00 15.78 270 ALA B CA 1
ATOM 4311 C C . ALA B 1 278 ? 14.678 20.333 -7.544 1.00 20.95 270 ALA B C 1
ATOM 4312 O O . ALA B 1 278 ? 14.904 19.987 -8.712 1.00 19.01 270 ALA B O 1
ATOM 4314 N N . LEU B 1 279 ? 13.496 20.129 -6.966 1.00 18.52 271 LEU B N 1
ATOM 4315 C CA . LEU B 1 279 ? 12.418 19.433 -7.669 1.00 20.40 271 LEU B CA 1
ATOM 4316 C C . LEU B 1 279 ? 11.746 20.289 -8.744 1.00 20.53 271 LEU B C 1
ATOM 4317 O O . LEU B 1 279 ? 10.848 19.787 -9.443 1.00 22.66 271 LEU B O 1
ATOM 4322 N N . ARG B 1 280 ? 12.140 21.560 -8.878 1.00 19.41 272 ARG B N 1
ATOM 4323 C CA . ARG B 1 280 ? 11.714 22.438 -9.964 1.00 24.09 272 ARG B CA 1
ATOM 4324 C C . ARG B 1 280 ? 12.845 22.789 -10.918 1.00 23.16 272 ARG B C 1
ATOM 4325 O O . ARG B 1 280 ? 12.632 23.580 -11.844 1.00 22.85 272 ARG B O 1
ATOM 4333 N N . HIS B 1 281 ? 14.048 22.271 -10.690 1.00 20.08 273 HIS B N 1
ATOM 4334 C CA . HIS B 1 281 ? 15.243 22.710 -11.409 1.00 19.93 273 HIS B CA 1
ATOM 4335 C C . HIS B 1 281 ? 15.396 21.922 -12.709 1.00 21.01 273 HIS B C 1
ATOM 4336 O O . HIS B 1 281 ? 15.363 20.688 -12.679 1.00 20.33 273 HIS B O 1
ATOM 4343 N N . PRO B 1 282 ? 15.537 22.590 -13.865 1.00 18.96 274 PRO B N 1
ATOM 4344 C CA . PRO B 1 282 ? 15.555 21.864 -15.147 1.00 20.52 274 PRO B CA 1
ATOM 4345 C C . PRO B 1 282 ? 16.554 20.743 -15.202 1.00 27.02 274 PRO B C 1
ATOM 4346 O O . PRO B 1 282 ? 16.298 19.720 -15.850 1.00 24.09 274 PRO B O 1
ATOM 4350 N N . GLU B 1 283 ? 17.701 20.907 -14.553 1.00 25.15 275 GLU B N 1
ATOM 4351 C CA . GLU B 1 283 ? 18.781 19.951 -14.750 1.00 22.00 275 GLU B CA 1
A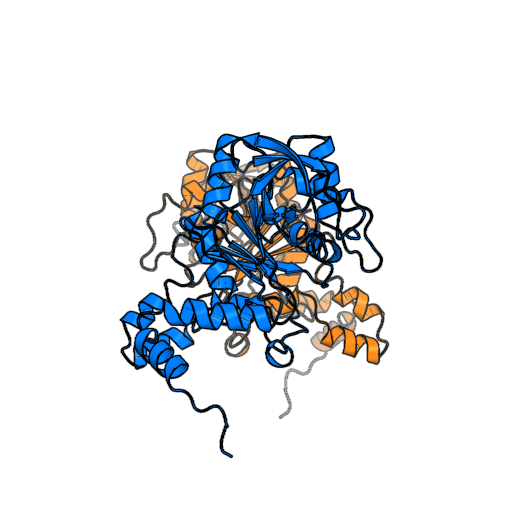TOM 4352 C C . GLU B 1 283 ? 18.679 18.729 -13.852 1.00 21.39 275 GLU B C 1
ATOM 4353 O O . GLU B 1 283 ? 19.272 17.696 -14.181 1.00 25.14 275 GLU B O 1
ATOM 4359 N N . VAL B 1 284 ? 17.983 18.816 -12.723 1.00 18.91 276 VAL B N 1
ATOM 4360 C CA . VAL B 1 284 ? 18.054 17.728 -11.751 1.00 19.40 276 VAL B CA 1
ATOM 4361 C C . VAL B 1 284 ? 16.679 17.282 -11.269 1.00 21.55 276 VAL B C 1
ATOM 4362 O O . VAL B 1 284 ? 16.585 16.307 -10.523 1.00 21.22 276 VAL B O 1
ATOM 4366 N N . ALA B 1 285 ? 15.613 18.000 -11.640 1.00 21.99 277 ALA B N 1
ATOM 4367 C CA . ALA B 1 285 ? 14.324 17.749 -10.988 1.00 23.72 277 ALA B CA 1
ATOM 4368 C C . ALA B 1 285 ? 13.886 16.302 -11.168 1.00 25.88 277 ALA B C 1
ATOM 4369 O O . ALA B 1 285 ? 13.490 15.634 -10.204 1.00 24.32 277 ALA B O 1
ATOM 4371 N N . ALA B 1 286 ? 13.939 15.799 -12.399 1.00 23.58 278 ALA B N 1
ATOM 4372 C CA . ALA B 1 286 ? 13.414 14.460 -12.646 1.00 25.93 278 ALA B CA 1
ATOM 4373 C C . ALA B 1 286 ? 14.269 13.399 -11.965 1.00 27.93 278 ALA B C 1
ATOM 4374 O O . ALA B 1 286 ? 13.740 12.434 -11.397 1.00 25.27 278 ALA B O 1
ATOM 4376 N N . ASP B 1 287 ? 15.596 13.556 -12.023 1.00 22.82 279 ASP B N 1
ATOM 4377 C CA . ASP B 1 287 ? 16.497 12.556 -11.452 1.00 23.01 279 ASP B CA 1
ATOM 4378 C C . ASP B 1 287 ? 16.507 12.611 -9.931 1.00 23.01 279 ASP B C 1
ATOM 4379 O O . ASP B 1 287 ? 16.719 11.584 -9.271 1.00 24.97 279 ASP B O 1
ATOM 4384 N N . PHE B 1 288 ? 16.316 13.800 -9.363 1.00 21.30 280 PHE B N 1
ATOM 4385 C CA . PHE B 1 288 ? 16.306 13.927 -7.912 1.00 20.83 280 PHE B CA 1
ATOM 4386 C C . PHE B 1 288 ? 15.030 13.337 -7.329 1.00 22.33 280 PHE B C 1
ATOM 4387 O O . PHE B 1 288 ? 15.063 12.662 -6.292 1.00 22.19 280 PHE B O 1
ATOM 4395 N N . GLU B 1 289 ? 13.900 13.552 -8.006 1.00 21.73 281 GLU B N 1
ATOM 4396 C CA . GLU B 1 289 ? 12.654 12.956 -7.544 1.00 25.80 281 GLU B CA 1
ATOM 4397 C C . GLU B 1 289 ? 12.746 11.440 -7.570 1.00 26.69 281 GLU B C 1
ATOM 4398 O O . GLU B 1 289 ? 12.288 10.756 -6.645 1.00 27.47 281 GLU B O 1
ATOM 4404 N N . GLU B 1 290 ? 13.361 10.900 -8.618 1.00 27.23 282 GLU B N 1
ATOM 4405 C CA . GLU B 1 290 ? 13.519 9.456 -8.704 1.00 30.11 282 GLU B CA 1
ATOM 4406 C C . GLU B 1 290 ? 14.439 8.944 -7.604 1.00 33.40 282 GLU B C 1
ATOM 4407 O O . GLU B 1 290 ? 14.213 7.857 -7.055 1.00 32.76 282 GLU B O 1
ATOM 4413 N N . TYR B 1 291 ? 15.471 9.720 -7.251 1.00 25.94 283 TYR B N 1
ATOM 4414 C CA . TYR B 1 291 ? 16.348 9.306 -6.161 1.00 27.60 283 TYR B CA 1
ATOM 4415 C C . TYR B 1 291 ? 15.602 9.306 -4.832 1.00 26.23 283 TYR B C 1
ATOM 4416 O O . TYR B 1 291 ? 15.761 8.382 -4.028 1.00 30.16 283 TYR B O 1
ATOM 4425 N N . LEU B 1 292 ? 14.781 10.330 -4.586 1.00 23.95 284 LEU B N 1
ATOM 4426 C CA . LEU B 1 292 ? 14.013 10.374 -3.347 1.00 22.59 284 LEU B CA 1
ATOM 4427 C C . LEU B 1 292 ? 13.034 9.218 -3.265 1.00 33.34 284 LEU B C 1
ATOM 4428 O O . LEU B 1 292 ? 12.701 8.767 -2.165 1.00 32.33 284 LEU B O 1
ATOM 4433 N N . ARG B 1 293 ? 12.569 8.733 -4.417 1.00 32.21 285 ARG B N 1
ATOM 4434 C CA . ARG B 1 293 ? 11.592 7.647 -4.450 1.00 35.63 285 ARG B CA 1
ATOM 4435 C C . ARG B 1 293 ? 12.228 6.296 -4.167 1.00 40.93 285 ARG B C 1
ATOM 4436 O O . ARG B 1 293 ? 11.591 5.430 -3.557 1.00 47.04 285 ARG B O 1
ATOM 4444 N N . THR B 1 294 ? 13.470 6.098 -4.598 1.00 35.26 286 THR B N 1
ATOM 4445 C CA . THR B 1 294 ? 14.108 4.794 -4.562 1.00 44.06 286 THR B CA 1
ATOM 4446 C C . THR B 1 294 ? 15.247 4.692 -3.563 1.00 41.13 286 THR B C 1
ATOM 4447 O O . THR B 1 294 ? 15.786 3.593 -3.385 1.00 44.67 286 THR B O 1
ATOM 4451 N N . ARG B 1 295 ? 15.642 5.792 -2.923 1.00 38.96 287 ARG B N 1
ATOM 4452 C CA . ARG B 1 295 ? 16.857 5.769 -2.121 1.00 37.20 287 ARG B CA 1
ATOM 4453 C C . ARG B 1 295 ? 16.764 4.733 -1.008 1.00 39.76 287 ARG B C 1
ATOM 4454 O O . ARG B 1 295 ? 15.711 4.535 -0.393 1.00 38.52 287 ARG B O 1
ATOM 4462 N N . SER B 1 296 ? 17.870 4.064 -0.771 1.00 41.21 288 SER B N 1
ATOM 4463 C CA . SER B 1 296 ? 17.945 3.176 0.370 1.00 46.72 288 SER B CA 1
ATOM 4464 C C . SER B 1 296 ? 18.077 3.987 1.657 1.00 45.84 288 SER B C 1
ATOM 4465 O O . SER B 1 296 ? 18.783 4.998 1.686 1.00 42.34 288 SER B O 1
ATOM 4468 N N . PRO B 1 297 ? 17.400 3.573 2.731 1.00 44.23 289 PRO B N 1
ATOM 4469 C CA . PRO B 1 297 ? 17.556 4.269 4.017 1.00 41.06 289 PRO B CA 1
ATOM 4470 C C . PRO B 1 297 ? 18.896 4.025 4.708 1.00 41.52 289 PRO B C 1
ATOM 4471 O O . PRO B 1 297 ? 19.214 4.764 5.651 1.00 42.57 289 PRO B O 1
ATOM 4475 N N . VAL B 1 298 ? 19.695 3.039 4.283 1.00 35.41 290 VAL B N 1
ATOM 4476 C CA . VAL B 1 298 ? 20.961 2.714 4.942 1.00 40.07 290 VAL B CA 1
ATOM 4477 C C . VAL B 1 298 ? 22.127 3.325 4.168 1.00 38.85 290 VAL B C 1
ATOM 4478 O O . VAL B 1 298 ? 22.267 3.111 2.957 1.00 39.97 290 VAL B O 1
ATOM 4482 N N . LEU B 1 299 ? 22.983 4.061 4.877 1.00 29.13 291 LEU B N 1
ATOM 4483 C CA . LEU B 1 299 ? 24.168 4.689 4.295 1.00 26.70 291 LEU B CA 1
ATOM 4484 C C . LEU B 1 299 ? 25.376 3.809 4.601 1.00 29.15 291 LEU B C 1
ATOM 4485 O O . LEU B 1 299 ? 25.790 3.693 5.759 1.00 33.07 291 LEU B O 1
ATOM 4490 N N . GLU B 1 300 ? 25.928 3.178 3.566 1.00 26.00 292 GLU B N 1
ATOM 4491 C CA . GLU B 1 300 ? 27.023 2.237 3.754 1.00 27.15 292 GLU B CA 1
ATOM 4492 C C . GLU B 1 300 ? 28.318 2.972 4.088 1.00 26.46 292 GLU B C 1
ATOM 4493 O O . GLU B 1 300 ? 28.703 3.910 3.389 1.00 25.24 292 GLU B O 1
ATOM 4499 N N . GLY B 1 301 ? 29.002 2.511 5.136 1.00 28.88 293 GLY B N 1
ATOM 4500 C CA . GLY B 1 301 ? 30.282 3.071 5.534 1.00 29.55 293 GLY B CA 1
ATOM 4501 C C . GLY B 1 301 ? 31.413 2.070 5.404 1.00 30.48 293 GLY B C 1
ATOM 4502 O O . GLY B 1 301 ? 32.573 2.404 5.683 1.00 30.59 293 GLY B O 1
#

CATH classification: 3.90.550.10